Protein AF-0000000078223491 (afdb_homodimer)

Structure (mmCIF, N/CA/C/O backbone):
data_AF-0000000078223491-model_v1
#
loop_
_entity.id
_entity.type
_entity.pdbx_description
1 polymer 'Metallo-beta-lactamase domain-containing protein'
#
loop_
_atom_site.group_PDB
_atom_site.id
_atom_site.type_symbol
_atom_site.label_atom_id
_atom_site.label_alt_id
_atom_site.label_comp_id
_atom_site.label_asym_id
_atom_site.label_entity_id
_atom_site.label_seq_id
_atom_site.pdbx_PDB_ins_code
_atom_site.Cartn_x
_atom_site.Cartn_y
_atom_site.Cartn_z
_atom_site.occupancy
_atom_site.B_iso_or_equiv
_atom_site.auth_seq_id
_atom_site.auth_comp_id
_atom_site.auth_asym_id
_atom_site.auth_atom_id
_atom_site.pdbx_PDB_model_num
ATOM 1 N N . MET A 1 1 ? -22.328 57.094 70.812 1 30.92 1 MET A N 1
ATOM 2 C CA . MET A 1 1 ? -21.969 55.781 70.25 1 30.92 1 MET A CA 1
ATOM 3 C C . MET A 1 1 ? -21.5 55.938 68.812 1 30.92 1 MET A C 1
ATOM 5 O O . MET A 1 1 ? -22.281 56.312 67.938 1 30.92 1 MET A O 1
ATOM 9 N N . SER A 1 2 ? -20.156 56.312 68.5 1 33.03 2 SER A N 1
ATOM 10 C CA . SER A 1 2 ? -19.422 56.719 67.312 1 33.03 2 SER A CA 1
ATOM 11 C C . SER A 1 2 ? -19.281 55.562 66.312 1 33.03 2 SER A C 1
ATOM 13 O O . SER A 1 2 ? -18.938 54.438 66.75 1 33.03 2 SER A O 1
ATOM 15 N N . PHE A 1 3 ? -20.016 55.594 65.188 1 35.44 3 PHE A N 1
ATOM 16 C CA . PHE A 1 3 ? -20.016 54.719 64.062 1 35.44 3 PHE A CA 1
ATOM 17 C C . PHE A 1 3 ? -18.625 54.625 63.406 1 35.44 3 PHE A C 1
ATOM 19 O O . PHE A 1 3 ? -18.172 55.594 62.781 1 35.44 3 PHE A O 1
ATOM 26 N N . ARG A 1 4 ? -17.656 53.875 64 1 37.19 4 ARG A N 1
ATOM 27 C CA . ARG A 1 4 ? -16.344 53.656 63.375 1 37.19 4 ARG A CA 1
ATOM 28 C C . ARG A 1 4 ? -16.469 52.938 62.031 1 37.19 4 ARG A C 1
ATOM 30 O O . ARG A 1 4 ? -16.984 51.844 61.938 1 37.19 4 ARG A O 1
ATOM 37 N N . LYS A 1 5 ? -16.422 53.75 60.938 1 37.25 5 LYS A N 1
ATOM 38 C CA . LYS A 1 5 ? -16.375 53.312 59.562 1 37.25 5 LYS A CA 1
ATOM 39 C C . LYS A 1 5 ? -15.195 52.344 59.344 1 37.25 5 LYS A C 1
ATOM 41 O O . LYS A 1 5 ? -14.039 52.75 59.5 1 37.25 5 LYS A O 1
ATOM 46 N N . GLN A 1 6 ? -15.359 51.062 59.625 1 32.44 6 GLN A N 1
ATOM 47 C CA . GLN A 1 6 ? -14.312 50.094 59.312 1 32.44 6 GLN A CA 1
ATOM 48 C C . GLN A 1 6 ? -13.945 50.156 57.812 1 32.44 6 GLN A C 1
ATOM 50 O O . GLN A 1 6 ? -14.82 50.031 56.969 1 32.44 6 GLN A O 1
ATOM 55 N N . ASN A 1 7 ? -12.875 50.844 57.406 1 32.44 7 ASN A N 1
ATOM 56 C CA . ASN A 1 7 ? -12.234 50.875 56.125 1 32.44 7 ASN A CA 1
ATOM 57 C C . ASN A 1 7 ? -11.93 49.469 55.625 1 32.44 7 ASN A C 1
ATOM 59 O O . ASN A 1 7 ? -11.109 48.75 56.188 1 32.44 7 ASN A O 1
ATOM 63 N N . THR A 1 8 ? -12.859 48.625 55.188 1 32.53 8 THR A N 1
ATOM 64 C CA . THR A 1 8 ? -12.562 47.344 54.594 1 32.53 8 THR A CA 1
ATOM 65 C C . THR A 1 8 ? -11.508 47.469 53.5 1 32.53 8 THR A C 1
ATOM 67 O O . THR A 1 8 ? -11.742 48.125 52.469 1 32.53 8 THR A O 1
ATOM 70 N N . ALA A 1 9 ? -10.227 47.562 53.75 1 36.53 9 ALA A N 1
ATOM 71 C CA . ALA A 1 9 ? -9.117 47.438 52.812 1 36.53 9 ALA A CA 1
ATOM 72 C C . ALA A 1 9 ? -9.398 46.375 51.75 1 36.53 9 ALA A C 1
ATOM 74 O O . ALA A 1 9 ? -9.742 45.219 52.062 1 36.53 9 ALA A O 1
ATOM 75 N N . GLY A 1 10 ? -9.883 46.781 50.594 1 33.62 10 GLY A N 1
ATOM 76 C CA . GLY A 1 10 ? -10.125 45.938 49.438 1 33.62 10 GLY A CA 1
ATOM 77 C C . GLY A 1 10 ? -9.023 44.938 49.156 1 33.62 10 GLY A C 1
ATOM 78 O O . GLY A 1 10 ? -7.84 45.25 49.344 1 33.62 10 GLY A O 1
ATOM 79 N N . ARG A 1 11 ? -9.172 43.625 49.5 1 42.47 11 ARG A N 1
ATOM 80 C CA . ARG A 1 11 ? -8.234 42.562 49.094 1 42.47 11 ARG A CA 1
ATOM 81 C C . ARG A 1 11 ? -7.648 42.875 47.719 1 42.47 11 ARG A C 1
ATOM 83 O O . ARG A 1 11 ? -8.375 43.25 46.781 1 42.47 11 ARG A O 1
ATOM 90 N N . PRO A 1 12 ? -6.305 43.156 47.625 1 41.81 12 PRO A N 1
ATOM 91 C CA . PRO A 1 12 ? -5.734 43.344 46.281 1 41.81 12 PRO A CA 1
ATOM 92 C C . PRO A 1 12 ? -6.238 42.281 45.281 1 41.81 12 PRO A C 1
ATOM 94 O O . PRO A 1 12 ? -6.602 41.188 45.688 1 41.81 12 PRO A O 1
ATOM 97 N N . PRO A 1 13 ? -6.66 42.688 44.094 1 37.03 13 PRO A N 1
ATOM 98 C CA . PRO A 1 13 ? -7.109 41.719 43.094 1 37.03 13 PRO A CA 1
ATOM 99 C C . PRO A 1 13 ? -6.148 40.562 42.938 1 37.03 13 PRO A C 1
ATOM 101 O O . PRO A 1 13 ? -4.945 40.688 43.156 1 37.03 13 PRO A O 1
ATOM 104 N N . ALA A 1 14 ? -6.547 39.312 43.219 1 40.03 14 ALA A N 1
ATOM 105 C CA . ALA A 1 14 ? -5.82 38.094 42.906 1 40.03 14 ALA A CA 1
ATOM 106 C C . ALA A 1 14 ? -5.051 38.219 41.594 1 40.03 14 ALA A C 1
ATOM 108 O O . ALA A 1 14 ? -5.602 38.656 40.594 1 40.03 14 ALA A O 1
ATOM 109 N N . LEU A 1 15 ? -3.766 38.469 41.656 1 36.34 15 LEU A N 1
ATOM 110 C CA . LEU A 1 15 ? -2.934 38.312 40.469 1 36.34 15 LEU A CA 1
ATOM 111 C C . LEU A 1 15 ? -3.352 37.062 39.719 1 36.34 15 LEU A C 1
ATOM 113 O O . LEU A 1 15 ? -3.357 35.969 40.25 1 36.34 15 LEU A O 1
ATOM 117 N N . PHE A 1 16 ? -4.27 37.156 38.781 1 36.25 16 PHE A N 1
ATOM 118 C CA . PHE A 1 16 ? -4.465 36.062 37.812 1 36.25 16 PHE A CA 1
ATOM 119 C C . PHE A 1 16 ? -3.127 35.5 37.375 1 36.25 16 PHE A C 1
ATOM 121 O O . PHE A 1 16 ? -2.273 36.188 36.844 1 36.25 16 PHE A O 1
ATOM 128 N N . TYR A 1 17 ? -2.537 34.562 38.094 1 34.81 17 TYR A N 1
ATOM 129 C CA . TYR A 1 17 ? -1.497 33.75 37.531 1 34.81 17 TYR A CA 1
ATOM 130 C C . TYR A 1 17 ? -1.821 33.375 36.094 1 34.81 17 TYR A C 1
ATOM 132 O O . TYR A 1 17 ? -2.869 32.812 35.781 1 34.81 17 TYR A O 1
ATOM 140 N N . ILE A 1 18 ? -1.543 34.25 35.156 1 38.44 18 ILE A N 1
ATOM 141 C CA . ILE A 1 18 ? -1.521 33.781 33.75 1 38.44 18 ILE A CA 1
ATOM 142 C C . ILE A 1 18 ? -0.807 32.438 33.656 1 38.44 18 ILE A C 1
ATOM 144 O O . ILE A 1 18 ? 0.351 32.312 34.062 1 38.44 18 ILE A O 1
ATOM 148 N N . GLU A 1 19 ? -1.484 31.375 33.75 1 40.5 19 GLU A N 1
ATOM 149 C CA . GLU A 1 19 ? -0.881 30.094 33.406 1 40.5 19 GLU A CA 1
ATOM 150 C C . GLU A 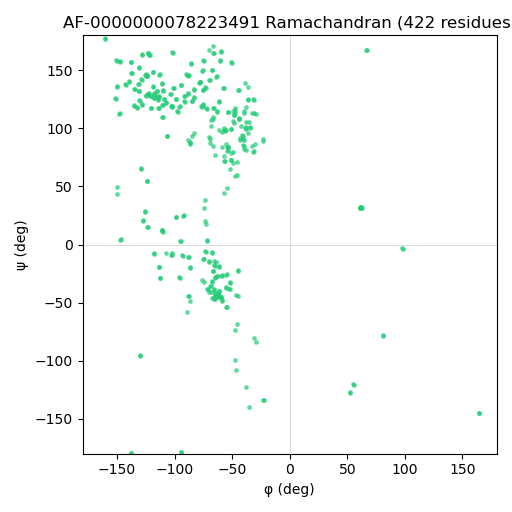1 19 ? 0.196 30.25 32.344 1 40.5 19 GLU A C 1
ATOM 152 O O . GLU A 1 19 ? 0.054 31.047 31.422 1 40.5 19 GLU A O 1
ATOM 157 N N . PRO A 1 20 ? 1.462 30.016 32.688 1 41.97 20 PRO A N 1
ATOM 158 C CA . PRO A 1 20 ? 2.492 30.078 31.641 1 41.97 20 PRO A CA 1
ATOM 159 C C . PRO A 1 20 ? 1.979 29.656 30.266 1 41.97 20 PRO A C 1
ATOM 161 O O . PRO A 1 20 ? 1.048 28.844 30.172 1 41.97 20 PRO A O 1
ATOM 164 N N . ALA A 1 21 ? 2.08 30.438 29.219 1 42.78 21 ALA A N 1
ATOM 165 C CA . ALA A 1 21 ? 1.813 30.125 27.828 1 42.78 21 ALA A CA 1
ATOM 166 C C . ALA A 1 21 ? 2.119 28.672 27.5 1 42.78 21 ALA A C 1
ATOM 168 O O . ALA A 1 21 ? 3.209 28.172 27.797 1 42.78 21 ALA A O 1
ATOM 169 N N . GLN A 1 22 ? 1.353 27.719 27.766 1 47.31 22 GLN A N 1
ATOM 170 C CA . GLN A 1 22 ? 1.574 26.359 27.297 1 47.31 22 GLN A CA 1
ATOM 171 C C . GLN A 1 22 ? 2.453 26.344 26.047 1 47.31 22 GLN A C 1
ATOM 173 O O . GLN A 1 22 ? 2.215 27.094 25.094 1 47.31 22 GLN A O 1
ATOM 178 N N . LYS A 1 23 ? 3.777 26.25 26.156 1 52.88 23 LYS A N 1
ATOM 179 C CA . LYS A 1 23 ? 4.742 26.203 25.062 1 52.88 23 LYS A CA 1
ATOM 180 C C . LYS A 1 23 ? 4.156 25.5 23.844 1 52.88 23 LYS A C 1
ATOM 182 O O . LYS A 1 23 ? 3.863 24.312 23.891 1 52.88 23 LYS A O 1
ATOM 187 N N . VAL A 1 24 ? 3.414 26.141 22.953 1 73 24 VAL A N 1
ATOM 188 C CA . VAL A 1 24 ? 2.871 25.625 21.703 1 73 24 VAL A CA 1
ATOM 189 C C . VAL A 1 24 ? 4.008 25.094 20.812 1 73 24 VAL A C 1
ATOM 191 O O . VAL A 1 24 ? 4.973 25.812 20.547 1 73 24 VAL A O 1
ATOM 194 N N . VAL A 1 25 ? 4.262 23.812 20.781 1 80.88 25 VAL A N 1
ATOM 195 C CA . VAL A 1 25 ? 5.215 23.188 19.859 1 80.88 25 VAL A CA 1
ATOM 196 C C . VAL A 1 25 ? 4.98 23.703 18.438 1 80.88 25 VAL A C 1
ATOM 198 O O . VAL A 1 25 ? 3.863 23.625 17.922 1 80.88 25 VAL A O 1
ATOM 201 N N . PRO A 1 26 ? 5.914 24.406 17.953 1 89.62 26 PRO A N 1
ATOM 202 C CA . PRO A 1 26 ? 5.754 24.922 16.594 1 89.62 26 PRO A CA 1
ATOM 203 C C . PRO A 1 26 ? 5.594 23.828 15.547 1 89.62 26 PRO A C 1
ATOM 205 O O . PRO A 1 26 ? 5.949 22.672 15.805 1 89.62 26 PRO A O 1
ATOM 208 N N . THR A 1 27 ? 4.996 24.219 14.383 1 91.06 27 THR A N 1
ATOM 209 C CA . THR A 1 27 ? 4.922 23.344 13.227 1 91.06 27 THR A CA 1
ATOM 210 C C . THR A 1 27 ? 6.316 22.891 12.797 1 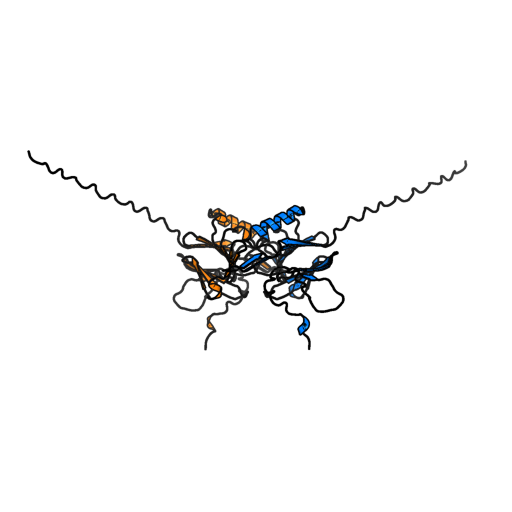91.06 27 THR A C 1
ATOM 212 O O . THR A 1 27 ? 7.25 23.703 12.766 1 91.06 27 THR A O 1
ATOM 215 N N . TYR A 1 28 ? 6.445 21.578 12.516 1 87.19 28 TYR A N 1
ATOM 216 C CA . TYR A 1 28 ? 7.742 21.125 12.023 1 87.19 28 TYR A CA 1
ATOM 217 C C . TYR A 1 28 ? 7.582 19.922 11.109 1 87.19 28 TYR A C 1
ATOM 219 O O . TYR A 1 28 ? 6.52 19.297 11.07 1 87.19 28 TYR A O 1
ATOM 227 N N . VAL A 1 29 ? 8.594 19.719 10.289 1 87.25 29 VAL A N 1
ATOM 228 C CA . VAL A 1 29 ? 8.727 18.547 9.43 1 87.25 29 VAL A CA 1
ATOM 229 C C . VAL A 1 29 ? 10.023 17.797 9.75 1 87.25 29 VAL A C 1
ATOM 231 O O . VAL A 1 29 ? 11.078 18.422 9.898 1 87.25 29 VAL A O 1
ATOM 234 N N . THR A 1 30 ? 9.93 16.578 9.977 1 85.88 30 THR A N 1
ATOM 235 C CA . THR A 1 30 ? 11.125 15.766 10.172 1 85.88 30 THR A CA 1
ATOM 236 C C . THR A 1 30 ? 11.102 14.531 9.273 1 85.88 30 THR A C 1
ATOM 238 O O . THR A 1 30 ? 10.031 13.984 9 1 85.88 30 THR A O 1
ATOM 241 N N . GLN A 1 31 ? 12.25 14.195 8.773 1 87.5 31 GLN A N 1
ATOM 242 C CA . GLN A 1 31 ? 12.367 12.992 7.961 1 87.5 31 GLN A CA 1
ATOM 243 C C . GLN A 1 31 ? 12.578 11.75 8.828 1 87.5 31 GLN A C 1
ATOM 245 O O . GLN A 1 31 ? 13.477 11.727 9.672 1 87.5 31 GLN A O 1
ATOM 250 N N . LEU A 1 32 ? 11.75 10.781 8.703 1 92.19 32 LEU A N 1
ATOM 251 C CA . LEU A 1 32 ? 11.891 9.531 9.445 1 92.19 32 LEU A CA 1
ATOM 252 C C . LEU A 1 32 ? 12.773 8.547 8.688 1 92.19 32 LEU A C 1
ATOM 254 O O . LEU A 1 32 ? 13.609 7.867 9.281 1 92.19 32 LEU A O 1
ATOM 258 N N . VAL A 1 33 ? 12.555 8.422 7.367 1 90.56 33 VAL A N 1
ATOM 259 C CA . VAL A 1 33 ? 13.336 7.586 6.461 1 90.56 33 VAL A CA 1
ATOM 260 C C . VAL A 1 33 ? 13.898 8.438 5.324 1 90.56 33 VAL A C 1
ATOM 262 O O . VAL A 1 33 ? 13.164 9.211 4.703 1 90.56 33 VAL A O 1
ATOM 265 N N . GLN A 1 34 ? 15.141 8.32 5.109 1 86.19 34 GLN A N 1
ATOM 266 C CA . GLN A 1 34 ? 15.781 9.023 4.004 1 86.19 34 GLN A CA 1
ATOM 267 C C . GLN A 1 34 ? 15.609 8.25 2.695 1 86.19 34 GLN A C 1
ATOM 269 O O . GLN A 1 34 ? 15.875 7.047 2.641 1 86.19 34 GLN A O 1
ATOM 274 N N . GLY A 1 35 ? 15.078 8.977 1.663 1 84.31 35 GLY A N 1
ATOM 275 C CA . GLY A 1 35 ? 14.945 8.359 0.352 1 84.31 35 GLY A CA 1
ATOM 276 C C . GLY A 1 35 ? 16.281 8 -0.27 1 84.31 35 GLY A C 1
ATOM 277 O O . GLY A 1 35 ? 17.281 8.672 -0.034 1 84.31 35 GLY A O 1
ATOM 278 N N . ARG A 1 36 ? 16.281 6.906 -0.964 1 81.56 36 ARG A N 1
ATOM 279 C CA . ARG A 1 36 ? 17.484 6.43 -1.636 1 81.56 36 ARG A CA 1
ATOM 280 C C . ARG A 1 36 ? 17.156 5.816 -2.992 1 81.56 36 ARG A C 1
ATOM 282 O O . ARG A 1 36 ? 16.141 5.125 -3.133 1 81.56 36 ARG A O 1
ATOM 289 N N . LEU A 1 37 ? 17.906 6.086 -3.977 1 83.75 37 LEU A N 1
ATOM 290 C CA . LEU A 1 37 ? 17.859 5.453 -5.289 1 83.75 37 LEU A CA 1
ATOM 291 C C . LEU A 1 37 ? 19.266 5.059 -5.75 1 83.75 37 LEU A C 1
ATOM 293 O O . LEU A 1 37 ? 20.172 5.898 -5.785 1 83.75 37 LEU A O 1
ATOM 297 N N . GLU A 1 38 ? 19.438 3.805 -5.93 1 86.75 38 GLU A N 1
ATOM 298 C CA . GLU A 1 38 ? 20.719 3.27 -6.422 1 86.75 38 GLU A CA 1
ATOM 299 C C . GLU A 1 38 ? 20.484 2.303 -7.578 1 86.75 38 GLU A C 1
ATOM 301 O O . GLU A 1 38 ? 19.75 1.325 -7.445 1 86.75 38 GLU A O 1
ATOM 306 N N . ARG A 1 39 ? 21.141 2.607 -8.719 1 87.69 39 ARG A N 1
ATOM 307 C CA . ARG A 1 39 ? 21.078 1.68 -9.844 1 87.69 39 ARG A CA 1
ATOM 308 C C . ARG A 1 39 ? 21.969 0.466 -9.602 1 87.69 39 ARG A C 1
ATOM 310 O O . ARG A 1 39 ? 23.109 0.605 -9.172 1 87.69 39 ARG A O 1
ATOM 317 N N . ILE A 1 40 ? 21.391 -0.658 -9.867 1 88.94 40 ILE A N 1
ATOM 318 C CA . ILE A 1 40 ? 22.141 -1.902 -9.766 1 88.94 40 ILE A CA 1
ATOM 319 C C . ILE A 1 40 ? 22 -2.705 -11.055 1 88.94 40 ILE A C 1
ATOM 321 O O . ILE A 1 40 ? 21.234 -2.322 -11.953 1 88.94 40 ILE A O 1
ATOM 325 N N . GLU A 1 41 ? 22.766 -3.65 -11.352 1 86.44 41 GLU A N 1
ATOM 326 C CA . GLU A 1 41 ? 22.859 -4.402 -12.602 1 86.44 41 GLU A CA 1
ATOM 327 C C . GLU A 1 41 ? 21.484 -4.82 -13.094 1 86.44 41 GLU A C 1
ATOM 329 O O . GLU A 1 41 ? 21.156 -4.637 -14.273 1 86.44 41 GLU A O 1
ATOM 334 N N . GLN A 1 42 ? 20.625 -5.293 -12.242 1 84.75 42 GLN A N 1
ATOM 335 C CA . GLN A 1 42 ? 19.375 -5.859 -12.711 1 84.75 42 GLN A CA 1
ATOM 336 C C . GLN A 1 42 ? 18.188 -4.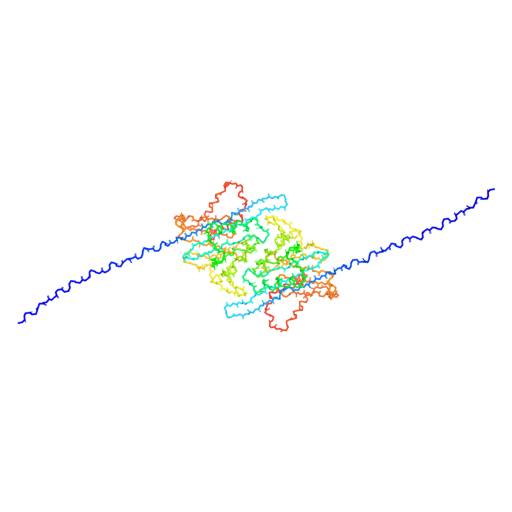98 -12.312 1 84.75 42 GLN A C 1
ATOM 338 O O . GLN A 1 42 ? 17.031 -5.375 -12.477 1 84.75 42 GLN A O 1
ATOM 343 N N . GLY A 1 43 ? 18.484 -3.852 -11.867 1 89.38 43 GLY A N 1
ATOM 344 C CA . GLY A 1 43 ? 17.391 -3.014 -11.406 1 89.38 43 GLY A CA 1
ATOM 345 C C . GLY A 1 43 ? 17.844 -1.845 -10.555 1 89.38 43 GLY A C 1
ATOM 346 O O . GLY A 1 43 ? 18.828 -1.175 -10.883 1 89.38 43 GLY A O 1
ATOM 347 N N . SER A 1 44 ? 17.062 -1.53 -9.625 1 89.62 44 SER A N 1
ATOM 348 C CA . SER A 1 44 ? 17.391 -0.413 -8.742 1 89.62 44 SER A CA 1
ATOM 349 C C . SER A 1 44 ? 17.078 -0.75 -7.289 1 89.62 44 SER A C 1
ATOM 351 O O . SER A 1 44 ? 16.188 -1.559 -7.012 1 89.62 44 SER A O 1
ATOM 353 N N . ARG A 1 45 ? 17.859 -0.212 -6.434 1 91.69 45 ARG A N 1
ATOM 354 C CA . ARG A 1 45 ? 17.5 -0.113 -5.02 1 91.69 45 ARG A CA 1
ATOM 355 C C . ARG A 1 45 ? 16.797 1.203 -4.727 1 91.69 45 ARG A C 1
ATOM 357 O O . ARG A 1 45 ? 17.297 2.275 -5.066 1 91.69 45 ARG A O 1
ATOM 364 N N . MET A 1 46 ? 15.617 1.001 -4.191 1 89.31 46 MET A N 1
ATOM 365 C CA . MET A 1 46 ? 14.828 2.211 -3.975 1 89.31 46 MET A CA 1
ATOM 366 C C . MET A 1 46 ? 14.195 2.205 -2.588 1 89.31 46 MET A C 1
ATOM 368 O O . MET A 1 46 ? 13.727 1.168 -2.119 1 89.31 46 MET A O 1
ATOM 372 N N . THR A 1 47 ? 14.281 3.289 -1.908 1 89.06 47 THR A N 1
ATOM 373 C CA . THR A 1 47 ? 13.578 3.594 -0.666 1 89.06 47 THR A CA 1
ATOM 374 C C . THR A 1 47 ? 13 5.004 -0.706 1 89.06 47 THR A C 1
ATOM 376 O O . THR A 1 47 ? 13.719 5.973 -0.962 1 89.06 47 THR A O 1
ATOM 379 N N . ALA A 1 48 ? 11.695 5.043 -0.581 1 85.12 48 ALA A N 1
ATOM 380 C CA . ALA A 1 48 ? 11.062 6.363 -0.564 1 85.12 48 ALA A CA 1
ATOM 381 C C . ALA A 1 48 ? 11.266 7.051 0.782 1 85.12 48 ALA A C 1
ATOM 383 O O . ALA A 1 48 ? 11.383 6.387 1.814 1 85.12 48 ALA A O 1
ATOM 384 N N . SER A 1 49 ? 11.32 8.352 0.682 1 86.19 49 SER A N 1
ATOM 385 C CA . SER A 1 49 ? 11.383 9.133 1.916 1 86.19 49 SER A CA 1
ATOM 386 C C . SER A 1 49 ? 10.07 9.055 2.686 1 86.19 49 SER A C 1
ATOM 388 O O . SER A 1 49 ? 9 8.961 2.084 1 86.19 49 SER A O 1
ATOM 390 N N . VAL A 1 50 ? 10.172 8.977 3.994 1 91.56 50 VAL A N 1
ATOM 391 C CA . VAL A 1 50 ? 9.031 9.078 4.902 1 91.56 50 VAL A CA 1
ATOM 392 C C . VAL A 1 50 ? 9.203 10.297 5.809 1 91.56 50 VAL A C 1
ATOM 394 O O . VAL A 1 50 ? 10.258 10.461 6.438 1 91.56 50 VAL A O 1
ATOM 397 N N . SER A 1 51 ? 8.188 11.148 5.816 1 90.5 51 SER A N 1
ATOM 398 C CA . SER A 1 51 ? 8.258 12.359 6.633 1 90.5 51 SER A CA 1
ATOM 399 C C . SER A 1 51 ? 7.148 12.383 7.676 1 90.5 51 SER A C 1
ATOM 401 O O . SER A 1 51 ? 6.07 11.828 7.453 1 90.5 51 SER A O 1
ATOM 403 N N . LEU A 1 52 ? 7.441 12.984 8.789 1 92.56 52 LEU A N 1
ATOM 404 C CA . LEU A 1 52 ? 6.469 13.289 9.836 1 92.56 52 LEU A CA 1
ATOM 405 C C . LEU A 1 52 ? 6.309 14.797 10 1 92.56 52 LEU A C 1
ATOM 407 O O . LEU A 1 52 ? 7.301 15.523 10.109 1 92.56 52 LEU A O 1
ATOM 411 N N . VAL A 1 53 ? 5.07 15.234 9.93 1 91.69 53 VAL A N 1
ATOM 412 C CA . VAL A 1 53 ? 4.746 16.641 10.133 1 91.69 53 VAL A CA 1
ATOM 413 C C . VAL A 1 53 ? 3.992 16.812 11.445 1 91.69 53 VAL A C 1
ATOM 415 O O . VAL A 1 53 ? 3.104 16.031 11.773 1 91.69 53 VAL A O 1
ATOM 418 N N . PHE A 1 54 ? 4.367 17.719 12.211 1 94.31 54 PHE A N 1
ATOM 419 C CA . PHE A 1 54 ? 3.609 18.156 13.383 1 94.31 54 PHE A CA 1
ATOM 420 C C . PHE A 1 54 ? 3.02 19.547 13.164 1 94.31 54 PHE A C 1
ATOM 422 O O . PHE A 1 54 ? 3.727 20.469 12.75 1 94.31 54 PHE A O 1
ATOM 429 N N . ASP A 1 55 ? 1.704 19.609 13.352 1 94.12 55 ASP A N 1
ATOM 430 C CA . ASP A 1 55 ? 1.04 20.906 13.219 1 94.12 55 ASP A CA 1
ATOM 431 C C . ASP A 1 55 ? -0.163 21 14.156 1 94.12 55 ASP A C 1
ATOM 433 O O . ASP A 1 55 ? -1.159 20.297 13.969 1 94.12 55 ASP A O 1
ATOM 437 N N . GLY A 1 56 ? -0.09 21.875 15.172 1 93.44 56 GLY A N 1
ATOM 438 C CA . GLY A 1 56 ? -1.223 22.172 16.031 1 93.44 56 GLY A CA 1
ATOM 439 C C . GLY A 1 56 ? -1.717 20.953 16.797 1 93.44 56 GLY A C 1
ATOM 440 O O . GLY A 1 56 ? -2.924 20.734 16.906 1 93.44 56 GLY A O 1
ATOM 441 N N . GLY A 1 57 ? -0.854 20.031 17.156 1 94.81 57 GLY A N 1
ATOM 442 C CA . GLY A 1 57 ? -1.239 18.859 17.922 1 94.81 57 GLY A CA 1
ATOM 443 C C . GLY A 1 57 ? -1.472 17.641 17.062 1 94.81 57 GLY A C 1
ATOM 444 O O . GLY A 1 57 ? -1.758 16.562 17.578 1 94.81 57 GLY A O 1
ATOM 445 N N . TYR A 1 58 ? -1.358 17.828 15.789 1 96.5 58 TYR A N 1
ATOM 446 C CA . TYR A 1 58 ? -1.577 16.703 14.875 1 96.5 58 TYR A CA 1
ATOM 447 C C . TYR A 1 58 ? -0.253 16.172 14.352 1 96.5 58 TYR A C 1
ATOM 449 O O . TYR A 1 58 ? 0.613 16.938 13.922 1 96.5 58 TYR A O 1
ATOM 457 N N . TYR A 1 59 ? -0.095 14.875 14.469 1 97.69 59 TYR A N 1
ATOM 458 C CA . TYR A 1 59 ? 0.956 14.195 13.727 1 97.69 59 TYR A CA 1
ATOM 459 C C . TYR A 1 59 ? 0.436 13.703 12.375 1 97.69 59 TYR A C 1
ATOM 461 O O . TYR A 1 59 ? -0.604 13.047 12.312 1 97.69 59 TYR A O 1
ATOM 469 N N . ILE A 1 60 ? 1.152 14.07 11.328 1 97.06 60 ILE A N 1
ATOM 470 C CA . ILE A 1 60 ? 0.816 13.695 9.961 1 97.06 60 ILE A CA 1
ATOM 471 C C . ILE A 1 60 ? 1.97 12.906 9.344 1 97.06 60 ILE A C 1
ATOM 473 O O . ILE A 1 60 ? 3.09 13.406 9.234 1 97.06 60 ILE A O 1
ATOM 477 N N . LEU A 1 61 ? 1.704 11.672 9 1 97.06 61 LEU A N 1
ATOM 478 C CA . LEU A 1 61 ? 2.684 10.859 8.289 1 97.06 61 LEU A CA 1
ATOM 479 C C . LEU A 1 61 ? 2.551 11.047 6.781 1 97.06 61 LEU A C 1
ATOM 481 O O . LEU A 1 61 ? 1.44 11.016 6.246 1 97.06 61 LEU A O 1
ATOM 485 N N . VAL A 1 62 ? 3.66 11.297 6.129 1 93.38 62 VAL A N 1
ATOM 486 C CA . VAL A 1 62 ? 3.676 11.398 4.672 1 93.38 62 VAL A CA 1
ATOM 487 C C . VAL A 1 62 ? 4.434 10.211 4.082 1 93.38 62 VAL A C 1
ATOM 489 O O . VAL A 1 62 ? 5.652 10.109 4.238 1 93.38 62 VAL A O 1
ATOM 492 N N . ASP A 1 63 ? 3.668 9.32 3.438 1 92.44 63 ASP A N 1
ATOM 493 C CA . ASP A 1 63 ? 4.145 8.086 2.818 1 92.44 63 ASP A CA 1
ATOM 494 C C . ASP A 1 63 ? 4.652 7.105 3.871 1 92.44 63 ASP A C 1
ATOM 496 O O . ASP A 1 63 ? 4.758 7.449 5.051 1 92.44 63 ASP A O 1
ATOM 500 N N . SER A 1 64 ? 4.871 5.906 3.529 1 94.88 64 SER A N 1
ATOM 501 C CA . SER A 1 64 ? 5.453 4.816 4.305 1 94.88 64 SER A CA 1
ATOM 502 C C . SER A 1 64 ? 6.254 3.871 3.416 1 94.88 64 SER A C 1
ATOM 504 O O . SER A 1 64 ? 6.078 3.861 2.195 1 94.88 64 SER A O 1
ATOM 506 N N . PRO A 1 65 ? 7.195 3.127 4.004 1 94.25 65 PRO A N 1
ATOM 507 C CA . PRO A 1 65 ? 8 2.203 3.203 1 94.25 65 PRO A CA 1
ATOM 508 C C . PRO A 1 65 ? 7.152 1.147 2.494 1 94.25 65 PRO A C 1
ATOM 510 O O . PRO A 1 65 ? 5.973 0.984 2.807 1 94.25 65 PRO A O 1
ATOM 513 N N . SER A 1 66 ? 7.828 0.486 1.53 1 93.94 66 SER A N 1
ATOM 514 C CA . SER A 1 66 ? 7.16 -0.616 0.845 1 93.94 66 SER A CA 1
ATOM 515 C C . SER A 1 66 ? 6.895 -1.776 1.797 1 93.94 66 SER A C 1
ATOM 517 O O . SER A 1 66 ? 7.52 -1.879 2.854 1 93.94 66 SER A O 1
ATOM 519 N N . SER A 1 67 ? 6.016 -2.695 1.366 1 95.31 67 SER A N 1
ATOM 520 C CA . SER A 1 67 ? 5.613 -3.848 2.164 1 95.31 67 SER A CA 1
ATOM 521 C C . SER A 1 67 ? 6.801 -4.762 2.453 1 95.31 67 SER A C 1
ATOM 523 O O . SER A 1 67 ? 6.836 -5.434 3.486 1 95.31 67 SER A O 1
ATOM 525 N N . ALA A 1 68 ? 7.781 -4.734 1.566 1 95.56 68 ALA A N 1
ATOM 526 C CA . ALA A 1 68 ? 8.867 -5.711 1.646 1 95.56 68 ALA A CA 1
ATOM 527 C C . ALA A 1 68 ? 10.125 -5.086 2.24 1 95.56 68 ALA A C 1
ATOM 529 O O . ALA A 1 68 ? 11.102 -5.789 2.508 1 95.56 68 ALA A O 1
ATOM 530 N N . ASP A 1 69 ? 10.141 -3.824 2.406 1 96.12 69 ASP A N 1
ATOM 531 C CA . ASP A 1 69 ? 11.344 -3.137 2.869 1 96.12 69 ASP A CA 1
ATOM 532 C C . ASP A 1 69 ? 11.414 -3.131 4.395 1 96.12 69 ASP A C 1
ATOM 534 O O . ASP A 1 69 ? 11.07 -2.137 5.035 1 96.12 69 ASP A O 1
ATOM 538 N N . LEU A 1 70 ? 11.969 -4.148 4.93 1 96.31 70 LEU A N 1
ATOM 539 C CA . LEU A 1 70 ? 12.016 -4.344 6.375 1 96.31 70 LEU A CA 1
ATOM 540 C C . LEU A 1 70 ? 12.938 -3.32 7.031 1 96.31 70 LEU A C 1
ATOM 542 O O . LEU A 1 70 ? 12.664 -2.846 8.133 1 96.31 70 LEU A O 1
ATOM 546 N N . LYS A 1 71 ? 13.992 -2.984 6.336 1 96.56 71 LYS A N 1
ATOM 547 C CA . LYS A 1 71 ? 14.938 -2.021 6.895 1 96.56 71 LYS A CA 1
ATOM 548 C C . LYS A 1 71 ? 14.289 -0.646 7.047 1 96.56 71 LYS A C 1
ATOM 550 O O . LYS A 1 71 ? 14.414 -0.008 8.094 1 96.56 71 LYS A O 1
ATOM 555 N N . ALA A 1 72 ? 13.625 -0.212 6.035 1 95.81 72 ALA A N 1
ATOM 556 C CA . ALA A 1 72 ? 12.961 1.088 6.094 1 95.81 72 ALA A CA 1
ATOM 557 C C . ALA A 1 72 ? 11.828 1.08 7.121 1 95.81 72 ALA A C 1
ATOM 559 O O . ALA A 1 72 ? 11.602 2.08 7.805 1 95.81 72 ALA A O 1
ATOM 560 N N . LYS A 1 73 ? 11.117 -0.01 7.188 1 97.38 73 LYS A N 1
ATOM 561 C CA . LYS A 1 73 ? 10.094 -0.184 8.211 1 97.38 73 LYS A CA 1
ATOM 562 C C . LYS A 1 73 ? 10.672 0.016 9.609 1 97.38 73 LYS A C 1
ATOM 564 O O . LYS A 1 73 ? 10.141 0.798 10.398 1 97.38 73 LYS A O 1
ATOM 569 N N . GLU A 1 74 ? 11.711 -0.709 9.883 1 97.88 74 GLU A N 1
ATOM 570 C CA . GLU A 1 74 ? 12.336 -0.637 11.203 1 97.88 74 GLU A CA 1
ATOM 571 C C . GLU A 1 74 ? 12.859 0.77 11.492 1 97.88 74 GLU A C 1
ATOM 573 O O . GLU A 1 74 ? 12.742 1.262 12.609 1 97.88 74 GLU A O 1
ATOM 578 N N . THR A 1 75 ? 13.438 1.392 10.469 1 97.19 75 THR A N 1
ATOM 579 C CA . THR A 1 75 ? 13.93 2.756 10.617 1 97.19 75 THR A CA 1
ATOM 580 C C . THR A 1 75 ? 12.789 3.707 10.969 1 97.19 75 THR A C 1
ATOM 582 O O . THR A 1 75 ? 12.914 4.523 11.883 1 97.19 75 THR A O 1
ATOM 585 N N . MET A 1 76 ? 11.688 3.562 10.258 1 97.44 76 MET A N 1
ATOM 586 C CA . MET A 1 76 ? 10.516 4.398 10.508 1 97.44 76 MET A CA 1
ATOM 587 C C . MET A 1 76 ? 10.031 4.238 11.945 1 97.44 76 MET A C 1
ATOM 589 O O . MET A 1 76 ? 9.836 5.227 12.656 1 97.44 76 MET A O 1
ATOM 593 N N . LEU A 1 77 ? 9.906 3.039 12.406 1 98.19 77 LEU A N 1
ATOM 594 C CA . LEU A 1 77 ? 9.375 2.752 13.734 1 98.19 77 LEU A CA 1
ATOM 595 C C . LEU A 1 77 ? 10.359 3.195 14.82 1 98.19 77 LEU A C 1
ATOM 597 O O . LEU A 1 77 ? 9.945 3.713 15.859 1 98.19 77 LEU A O 1
ATOM 601 N N . ARG A 1 78 ? 11.633 2.961 14.586 1 98.12 78 ARG A N 1
ATOM 602 C CA . ARG A 1 78 ? 12.656 3.389 15.539 1 98.12 78 ARG A CA 1
ATOM 603 C C . ARG A 1 78 ? 12.664 4.906 15.688 1 98.12 78 ARG A C 1
ATOM 605 O O . ARG A 1 78 ? 12.805 5.426 16.797 1 98.12 78 ARG A O 1
ATOM 612 N N . CYS A 1 79 ? 12.523 5.594 14.555 1 96 79 CYS A N 1
ATOM 613 C CA . CYS A 1 79 ? 12.523 7.051 14.586 1 96 79 CYS A CA 1
ATOM 614 C C . CYS A 1 79 ? 11.312 7.578 15.344 1 96 79 CYS A C 1
ATOM 616 O O . CYS A 1 79 ? 11.422 8.523 16.125 1 96 79 CYS A O 1
ATOM 618 N N . LEU A 1 80 ? 10.164 7 15.125 1 97.62 80 LEU A N 1
ATOM 619 C CA . LEU A 1 80 ? 8.977 7.371 15.891 1 97.62 80 LEU A CA 1
ATOM 620 C C . LEU A 1 80 ? 9.188 7.137 17.375 1 97.62 80 LEU A C 1
ATOM 622 O O . LEU A 1 80 ? 8.883 8.008 18.203 1 97.62 80 LEU A O 1
ATOM 626 N N . SER A 1 81 ? 9.734 5.992 17.703 1 97.62 81 SER A N 1
ATOM 627 C CA . SER A 1 81 ? 10 5.633 19.078 1 97.62 81 SER A CA 1
ATOM 628 C C . SER A 1 81 ? 10.984 6.602 19.734 1 97.62 81 SER A C 1
ATOM 630 O O . SER A 1 81 ? 10.805 7.008 20.875 1 97.62 81 SER A O 1
ATOM 632 N N . ALA A 1 82 ? 12.039 6.941 19.031 1 96.75 82 ALA A N 1
ATOM 633 C CA . ALA A 1 82 ? 13.047 7.871 19.531 1 96.75 82 ALA A CA 1
ATOM 634 C C . ALA A 1 82 ? 12.438 9.219 19.875 1 96.75 82 ALA A C 1
ATOM 636 O O . ALA A 1 82 ? 12.938 9.938 20.734 1 96.75 82 ALA A O 1
ATOM 637 N N . LYS A 1 83 ? 11.328 9.523 19.203 1 95.25 83 LYS A N 1
ATOM 638 C CA . LYS A 1 83 ? 10.625 10.773 19.438 1 95.25 83 LYS A CA 1
ATOM 639 C C . LYS A 1 83 ? 9.492 10.578 20.453 1 95.25 83 LYS A C 1
ATOM 641 O O . LYS A 1 83 ? 8.711 11.5 20.688 1 95.25 83 LYS A O 1
ATOM 646 N N . SER A 1 84 ? 9.391 9.344 20.969 1 96.88 84 SER A N 1
ATOM 647 C CA . SER A 1 84 ? 8.359 8.961 21.938 1 96.88 84 SER A CA 1
ATOM 648 C C . SER A 1 84 ? 6.965 9.133 21.344 1 96.88 84 SER A C 1
ATOM 650 O O . SER A 1 84 ? 6.047 9.602 22.031 1 96.88 84 SER A O 1
ATOM 652 N N . ILE A 1 85 ? 6.855 8.938 20.094 1 97 85 ILE A N 1
ATOM 653 C CA . ILE A 1 85 ? 5.574 8.984 19.406 1 97 85 ILE A CA 1
ATOM 654 C C . ILE A 1 85 ? 5.094 7.562 19.125 1 97 85 ILE A C 1
ATOM 656 O O . ILE A 1 85 ? 5.762 6.801 18.422 1 97 85 ILE A O 1
ATOM 660 N N . ASN A 1 86 ? 3.967 7.227 19.672 1 97.06 86 ASN A N 1
ATOM 661 C CA . ASN A 1 86 ? 3.312 5.969 19.328 1 97.06 86 ASN A CA 1
ATOM 662 C C . ASN A 1 86 ? 2.596 6.059 17.984 1 97.06 86 ASN A C 1
ATOM 664 O O . ASN A 1 86 ? 1.961 7.07 17.688 1 97.06 86 ASN A O 1
ATOM 668 N N . PRO A 1 87 ? 2.703 4.988 17.203 1 97.25 87 PRO A N 1
ATOM 669 C CA . PRO A 1 87 ? 2.002 5.016 15.914 1 97.25 87 PRO A CA 1
ATOM 670 C C . PRO A 1 87 ? 0.526 5.383 16.047 1 97.25 87 PRO A C 1
ATOM 672 O O . PRO A 1 87 ? -0.035 6.047 15.18 1 97.25 87 PRO A O 1
ATOM 675 N N . GLY A 1 88 ? -0.086 5.004 17.141 1 96.56 88 GLY A N 1
ATOM 676 C CA . GLY A 1 88 ? -1.484 5.309 17.391 1 96.56 88 GLY A CA 1
ATOM 677 C C . GLY A 1 88 ? -1.75 6.793 17.562 1 96.56 88 GLY A C 1
ATOM 678 O O . GLY A 1 88 ? -2.902 7.23 17.531 1 96.56 88 GLY A O 1
ATOM 679 N N . GLU A 1 89 ? -0.736 7.586 17.75 1 96.88 89 GLU A N 1
ATOM 680 C CA . GLU A 1 89 ? -0.865 9.023 17.953 1 96.88 89 GLU A CA 1
ATOM 681 C C . GLU A 1 89 ? -0.857 9.766 16.609 1 96.88 89 GLU A C 1
ATOM 683 O O . GLU A 1 89 ? -1.113 10.969 16.562 1 96.88 89 GLU A O 1
ATOM 688 N N . VAL A 1 90 ? -0.516 9.039 15.516 1 97.88 90 VAL A N 1
ATOM 689 C CA . VAL A 1 90 ? -0.579 9.641 14.188 1 97.88 90 VAL A CA 1
ATOM 690 C C . VAL A 1 90 ? -2.033 9.75 13.742 1 97.88 90 VAL A C 1
ATOM 692 O O . VAL A 1 90 ? -2.729 8.734 13.617 1 97.88 90 VAL A O 1
ATOM 695 N N . GLN A 1 91 ? -2.459 10.953 13.477 1 97.94 91 GLN A N 1
ATOM 696 C CA . GLN A 1 91 ? -3.873 11.195 13.211 1 97.94 91 GLN A CA 1
ATOM 697 C C . GLN A 1 91 ? -4.16 11.211 11.711 1 97.94 91 GLN A C 1
ATOM 699 O O . GLN A 1 91 ? -5.285 10.945 11.289 1 97.94 91 GLN A O 1
ATOM 704 N N . LEU A 1 92 ? -3.186 11.57 10.945 1 98.25 92 LEU A N 1
ATOM 705 C CA . LEU A 1 92 ? -3.342 11.664 9.5 1 98.25 92 LEU A CA 1
ATOM 706 C C . LEU A 1 92 ? -2.193 10.961 8.781 1 98.25 92 LEU A C 1
ATOM 708 O O . LEU A 1 92 ? -1.038 11.062 9.203 1 98.25 92 LEU A O 1
ATOM 712 N N . ALA A 1 93 ? -2.5 10.25 7.762 1 97.75 93 ALA A N 1
ATOM 713 C CA . ALA A 1 93 ? -1.516 9.609 6.891 1 97.75 93 ALA A CA 1
ATOM 714 C C . ALA A 1 93 ? -1.781 9.945 5.426 1 97.75 93 ALA A C 1
ATOM 716 O O . ALA A 1 93 ? -2.865 9.672 4.906 1 97.75 93 ALA A O 1
ATOM 717 N N . VAL A 1 94 ? -0.811 10.555 4.797 1 95.75 94 VAL A N 1
ATOM 718 C CA . VAL A 1 94 ? -0.951 10.984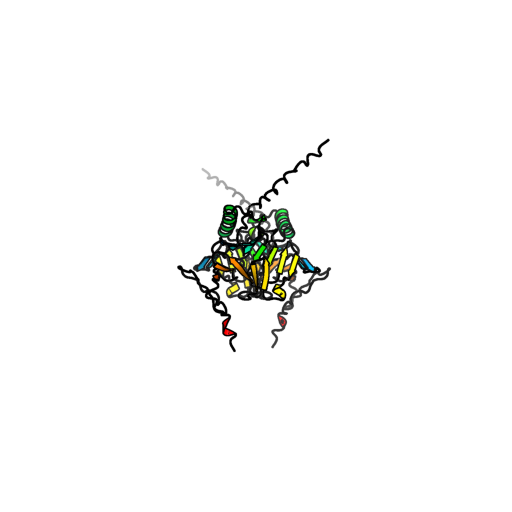 3.412 1 95.75 94 VAL A CA 1
ATOM 719 C C . VAL A 1 94 ? -0.056 10.133 2.514 1 95.75 94 VAL A C 1
ATOM 721 O O . VAL A 1 94 ? 1.15 10.023 2.752 1 95.75 94 VAL A O 1
ATOM 724 N N . THR A 1 95 ? -0.623 9.445 1.574 1 93.56 95 THR A N 1
ATOM 725 C CA . THR A 1 95 ? 0.115 8.773 0.509 1 93.56 95 THR A CA 1
ATOM 726 C C . THR A 1 95 ? 0.171 9.648 -0.741 1 93.56 95 THR A C 1
ATOM 728 O O . THR A 1 95 ? -0.863 9.953 -1.337 1 93.56 95 THR A O 1
ATOM 731 N N . THR A 1 96 ? 1.362 10 -1.136 1 88 96 THR A N 1
ATOM 732 C CA . THR A 1 96 ? 1.535 10.984 -2.195 1 88 96 THR A CA 1
ATOM 733 C C . THR A 1 96 ? 1.128 10.406 -3.547 1 88 96 THR A C 1
ATOM 735 O O . THR A 1 96 ? 0.538 11.102 -4.375 1 88 96 THR A O 1
ATOM 738 N N . HIS A 1 97 ? 1.46 9.125 -3.756 1 82.75 97 HIS A N 1
ATOM 739 C CA . HIS A 1 97 ? 1.029 8.5 -5 1 82.75 97 HIS A CA 1
ATOM 740 C C . HIS A 1 97 ? 1.053 6.977 -4.891 1 82.75 97 HIS A C 1
ATOM 742 O O . HIS A 1 97 ? 1.467 6.434 -3.865 1 82.75 97 HIS A O 1
ATOM 748 N N . GLY A 1 98 ? 0.622 6.281 -5.945 1 82.19 98 GLY A N 1
ATOM 749 C CA . GLY A 1 98 ? 0.248 4.875 -5.871 1 82.19 98 GLY A CA 1
ATOM 750 C C . GLY A 1 98 ? 1.394 3.936 -6.188 1 82.19 98 GLY A C 1
ATOM 751 O O . GLY A 1 98 ? 1.173 2.809 -6.637 1 82.19 98 GLY A O 1
ATOM 752 N N . HIS A 1 99 ? 2.668 4.277 -6.012 1 84.06 99 HIS A N 1
ATOM 753 C CA . HIS A 1 99 ? 3.781 3.348 -6.156 1 84.06 99 HIS A CA 1
ATOM 754 C C . HIS A 1 99 ? 4.074 2.629 -4.844 1 84.06 99 HIS A C 1
ATOM 756 O O . HIS A 1 99 ? 3.996 3.232 -3.77 1 84.06 99 HIS A O 1
ATOM 762 N N . PRO A 1 100 ? 4.473 1.404 -4.918 1 86.56 100 PRO A N 1
ATOM 763 C CA . PRO A 1 100 ? 4.566 0.561 -3.723 1 86.56 100 PRO A CA 1
ATOM 764 C C . PRO A 1 100 ? 5.609 1.064 -2.727 1 86.56 100 PRO A C 1
ATOM 766 O O . PRO A 1 100 ? 5.504 0.795 -1.527 1 86.56 100 PRO A O 1
ATOM 769 N N . ASP A 1 101 ? 6.621 1.731 -3.215 1 85.81 101 ASP A N 1
ATOM 770 C CA . ASP A 1 101 ? 7.656 2.197 -2.299 1 85.81 101 ASP A CA 1
ATOM 771 C C . ASP A 1 101 ? 7.148 3.35 -1.434 1 85.81 101 ASP A C 1
ATOM 773 O O . ASP A 1 101 ? 7.82 3.764 -0.487 1 85.81 101 ASP A O 1
ATOM 777 N N . HIS A 1 102 ? 5.848 3.738 -1.549 1 86.12 102 HIS A N 1
ATOM 778 C CA . HIS A 1 102 ? 5.324 4.871 -0.793 1 86.12 102 HIS A CA 1
ATOM 779 C C . HIS A 1 102 ? 4.207 4.434 0.15 1 86.12 102 HIS A C 1
ATOM 781 O O . HIS A 1 102 ? 3.684 5.246 0.916 1 86.12 102 HIS A O 1
ATOM 787 N N . PHE A 1 103 ? 3.695 3.277 0.186 1 87.25 103 PHE A N 1
ATOM 788 C CA . PHE A 1 103 ? 2.527 2.984 1.009 1 87.25 103 PHE A CA 1
ATOM 789 C C . PHE A 1 103 ? 2.537 1.53 1.464 1 87.25 103 PHE A C 1
ATOM 791 O O . PHE A 1 103 ? 1.479 0.914 1.61 1 87.25 103 PHE A O 1
ATOM 798 N N . GLY A 1 104 ? 3.5 0.923 1.883 1 92.88 104 GLY A N 1
ATOM 799 C CA . GLY A 1 104 ? 3.52 -0.492 2.217 1 92.88 104 GLY A CA 1
ATOM 800 C C . GLY A 1 104 ? 3.453 -0.753 3.709 1 92.88 104 GLY A C 1
ATOM 801 O O . GLY A 1 104 ? 3.244 -1.891 4.137 1 92.88 104 GLY A O 1
ATOM 802 N N . GLN A 1 105 ? 3.537 0.281 4.508 1 96 105 GLN A N 1
ATOM 803 C CA . GLN A 1 105 ? 3.564 0.116 5.957 1 96 105 GLN A CA 1
ATOM 804 C C . GLN A 1 105 ? 2.498 0.976 6.629 1 96 105 GLN A C 1
ATOM 806 O O . GLN A 1 105 ? 2.611 1.304 7.812 1 96 105 GLN A O 1
ATOM 811 N N . GLY A 1 106 ? 1.476 1.385 5.902 1 96.12 106 GLY A N 1
ATOM 812 C CA . GLY A 1 106 ? 0.416 2.234 6.422 1 96.12 106 GLY A CA 1
ATOM 813 C C . GLY A 1 106 ? -0.414 1.563 7.496 1 96.12 106 GLY A C 1
ATOM 814 O O . GLY A 1 106 ? -1.117 2.234 8.258 1 96.12 106 GLY A O 1
ATOM 815 N N . ASN A 1 107 ? -0.327 0.258 7.551 1 96.19 107 ASN A N 1
ATOM 816 C CA . ASN A 1 107 ? -1.161 -0.486 8.492 1 96.19 107 ASN A CA 1
ATOM 817 C C . ASN A 1 107 ? -0.673 -0.323 9.922 1 96.19 107 ASN A C 1
ATOM 819 O O . ASN A 1 107 ? -1.35 -0.74 10.867 1 96.19 107 ASN A O 1
ATOM 823 N N . PHE A 1 108 ? 0.432 0.327 10.164 1 97 108 PHE A N 1
ATOM 824 C CA . PHE A 1 108 ? 0.879 0.698 11.5 1 97 108 PHE A CA 1
ATOM 825 C C . PHE A 1 108 ? 0.073 1.877 12.039 1 97 108 PHE A C 1
ATOM 827 O O . PHE A 1 108 ? 0.137 2.193 13.227 1 97 108 PHE A O 1
ATOM 834 N N . PHE A 1 109 ? -0.694 2.508 11.125 1 97.19 109 PHE A N 1
ATOM 835 C CA . PHE A 1 109 ? -1.477 3.686 11.477 1 97.19 109 PHE A CA 1
ATOM 836 C C . PHE A 1 109 ? -2.951 3.475 11.156 1 97.19 109 PHE A C 1
ATOM 838 O O . PHE A 1 109 ? -3.57 4.309 10.492 1 97.19 109 PHE A O 1
ATOM 845 N N . PRO A 1 110 ? -3.516 2.449 11.656 1 93.06 110 PRO A N 1
ATOM 846 C CA . PRO A 1 110 ? -4.859 2.051 11.234 1 93.06 110 PRO A CA 1
ATOM 847 C C . PRO A 1 110 ? -5.934 3.055 11.648 1 93.06 110 PRO A C 1
ATOM 849 O O . PRO A 1 110 ? -7.008 3.1 11.047 1 93.06 110 PRO A O 1
ATOM 852 N N . ASN A 1 111 ? -5.656 3.834 12.648 1 94.19 111 ASN A N 1
ATOM 853 C CA . ASN A 1 111 ? -6.668 4.754 13.156 1 94.19 111 ASN A CA 1
ATOM 854 C C . ASN A 1 111 ? -6.555 6.129 12.508 1 94.19 111 ASN A C 1
ATOM 856 O O . ASN A 1 111 ? -7.383 7.008 12.758 1 94.19 111 ASN A O 1
ATOM 860 N N . ALA A 1 112 ? -5.52 6.348 11.773 1 97.56 112 ALA A N 1
ATOM 861 C CA . ALA A 1 112 ? -5.336 7.629 11.094 1 97.56 112 ALA A CA 1
ATOM 862 C C . ALA A 1 112 ? -6.379 7.816 10 1 97.56 112 ALA A C 1
ATOM 864 O O . ALA A 1 112 ? -6.926 6.84 9.477 1 97.56 112 ALA A O 1
ATOM 865 N N . ARG A 1 113 ? -6.73 9.023 9.727 1 97.81 113 ARG A N 1
ATOM 866 C CA . ARG A 1 113 ? -7.367 9.359 8.453 1 97.81 113 ARG A CA 1
ATOM 867 C C . ARG A 1 113 ? -6.371 9.289 7.305 1 97.81 113 ARG A C 1
ATOM 869 O O . ARG A 1 113 ? -5.371 10.016 7.301 1 97.81 113 ARG A O 1
ATOM 876 N N . HIS A 1 114 ? -6.629 8.398 6.406 1 97.69 114 HIS A N 1
ATOM 877 C CA . HIS A 1 114 ? -5.711 8.211 5.285 1 97.69 114 HIS A CA 1
ATOM 878 C C . HIS A 1 114 ? -6.145 9.031 4.074 1 97.69 114 HIS A C 1
ATOM 880 O O . HIS A 1 114 ? -7.336 9.086 3.756 1 97.69 114 HIS A O 1
ATOM 886 N N . PHE A 1 115 ? -5.195 9.664 3.426 1 96 115 PHE A N 1
ATOM 887 C CA . PHE A 1 115 ? -5.449 10.461 2.232 1 96 115 PHE A CA 1
ATOM 888 C C . PHE A 1 115 ? -4.699 9.898 1.033 1 96 115 PHE A C 1
ATOM 890 O O . PHE A 1 115 ? -3.535 9.508 1.15 1 96 115 PHE A O 1
ATOM 897 N N . PHE A 1 116 ? -5.348 9.805 -0.116 1 93.06 116 PHE A N 1
ATOM 898 C CA . PHE A 1 116 ? -4.805 9.391 -1.403 1 93.06 116 PHE A CA 1
ATOM 899 C C . PHE A 1 116 ? -5.562 10.047 -2.551 1 93.06 116 PHE A C 1
ATOM 901 O O . PHE A 1 116 ? -6.777 9.891 -2.668 1 93.06 116 PHE A O 1
ATOM 908 N N . GLY A 1 117 ? -4.777 10.703 -3.371 1 90 117 GLY A N 1
ATOM 909 C CA . GLY A 1 117 ? -5.473 11.438 -4.414 1 90 117 GLY A CA 1
ATOM 910 C C . GLY A 1 117 ? -6.551 12.359 -3.879 1 90 117 GLY A C 1
ATOM 911 O O . GLY A 1 117 ? -6.293 13.172 -2.99 1 90 117 GLY A O 1
ATOM 912 N N . SER A 1 118 ? -7.777 12.188 -4.441 1 91 118 SER A N 1
ATOM 913 C CA . SER A 1 118 ? -8.891 13.031 -4.016 1 91 118 SER A CA 1
ATOM 914 C C . SER A 1 118 ? -9.773 12.312 -3.008 1 91 118 SER A C 1
ATOM 916 O O . SER A 1 118 ? -10.945 12.672 -2.828 1 91 118 SER A O 1
ATOM 918 N N . TYR A 1 119 ? -9.18 11.32 -2.318 1 92.56 119 TYR A N 1
ATOM 919 C CA . TYR A 1 119 ? -9.984 10.547 -1.38 1 92.56 119 TYR A CA 1
ATOM 920 C C . TYR A 1 119 ? -9.367 10.57 0.015 1 92.56 119 TYR A C 1
ATOM 922 O O . TYR A 1 119 ? -8.148 10.625 0.162 1 92.56 119 TYR A O 1
ATOM 930 N N . GLU A 1 120 ? -10.227 10.578 0.929 1 96 120 GLU A N 1
ATOM 931 C CA . GLU A 1 120 ? -9.93 10.219 2.314 1 96 120 GLU A CA 1
ATOM 932 C C . GLU A 1 120 ? -10.602 8.906 2.699 1 96 120 GLU A C 1
ATOM 934 O O . GLU A 1 120 ? -11.742 8.641 2.303 1 96 120 GLU A O 1
ATOM 939 N N . TYR A 1 121 ? -9.852 8.094 3.428 1 95.25 121 TYR A N 1
ATOM 940 C CA . TYR A 1 121 ? -10.492 6.844 3.807 1 95.25 121 TYR A CA 1
ATOM 941 C C . TYR A 1 121 ? -10.156 6.465 5.242 1 95.25 121 TYR A C 1
ATOM 943 O O . TYR A 1 121 ? -9.055 6.754 5.723 1 95.25 121 TYR A O 1
ATOM 951 N N . VAL A 1 122 ? -11.102 5.969 5.969 1 95.5 122 VAL A N 1
ATOM 952 C CA . VAL A 1 122 ? -11.055 5.363 7.293 1 95.5 122 VAL A CA 1
ATOM 953 C C . VAL A 1 122 ? -11.797 4.031 7.281 1 95.5 122 VAL A C 1
ATOM 955 O O . VAL A 1 122 ? -12.891 3.93 6.711 1 95.5 122 VAL A O 1
ATOM 958 N N . ASP A 1 123 ? -11.117 3.084 7.844 1 94.75 123 ASP A N 1
ATOM 959 C CA . ASP A 1 123 ? -11.703 1.752 7.754 1 94.75 123 ASP A CA 1
ATOM 960 C C . ASP A 1 123 ? -11.984 1.37 6.301 1 94.75 123 ASP A C 1
ATOM 962 O O . ASP A 1 123 ? -11.086 1.396 5.465 1 94.75 123 ASP A O 1
ATOM 966 N N . ASP A 1 124 ? -13.203 1.095 5.91 1 93.38 124 ASP A N 1
ATOM 967 C CA . ASP A 1 124 ? -13.547 0.739 4.535 1 93.38 124 ASP A CA 1
ATOM 968 C C . ASP A 1 124 ? -14.367 1.842 3.873 1 93.38 124 ASP A C 1
ATOM 970 O O . ASP A 1 124 ? -14.992 1.619 2.832 1 93.38 124 ASP A O 1
ATOM 974 N N . VAL A 1 125 ? -14.422 3.027 4.523 1 94.88 125 VAL A N 1
ATOM 975 C CA . VAL A 1 125 ? -15.211 4.137 3.998 1 94.88 125 VAL A CA 1
ATOM 976 C C . VAL A 1 125 ? -14.305 5.105 3.244 1 94.88 125 VAL A C 1
ATOM 978 O O . VAL A 1 125 ? -13.297 5.574 3.787 1 94.88 125 VAL A O 1
ATOM 981 N N . TYR A 1 126 ? -14.617 5.387 2.014 1 93.56 126 TYR A N 1
ATOM 982 C CA . TYR A 1 126 ? -13.914 6.332 1.15 1 93.56 126 TYR A CA 1
ATOM 983 C C . TYR A 1 126 ? -14.805 7.523 0.812 1 93.56 126 TYR A C 1
ATOM 985 O O . TYR A 1 126 ? -15.93 7.348 0.331 1 93.56 126 TYR A O 1
ATOM 993 N N . ILE A 1 127 ? -14.328 8.688 1.1 1 95.12 127 ILE A N 1
ATOM 994 C CA . ILE A 1 127 ? -15.078 9.898 0.775 1 95.12 127 ILE A CA 1
ATOM 995 C C . ILE A 1 127 ? -14.219 10.82 -0.093 1 95.12 127 ILE A C 1
ATOM 997 O O . ILE A 1 127 ? -13 10.891 0.085 1 95.12 127 ILE A O 1
ATOM 1001 N N . LYS A 1 128 ? -14.875 11.516 -1.004 1 92.25 128 LYS A N 1
ATOM 1002 C CA . LYS A 1 128 ? -14.172 12.516 -1.805 1 92.25 128 LYS A CA 1
ATOM 1003 C C . LYS A 1 128 ? -13.852 13.75 -0.975 1 92.25 128 LYS A C 1
ATOM 1005 O O . LYS A 1 128 ? -14.672 14.203 -0.173 1 92.25 128 LYS A O 1
ATOM 1010 N N . THR A 1 129 ? -12.594 14.172 -1.183 1 94.62 129 THR A N 1
ATOM 1011 C CA . THR A 1 129 ? -12.188 15.383 -0.489 1 94.62 129 THR A CA 1
ATOM 1012 C C . THR A 1 129 ? -12.375 16.609 -1.381 1 94.62 129 THR A C 1
ATOM 1014 O O . THR A 1 129 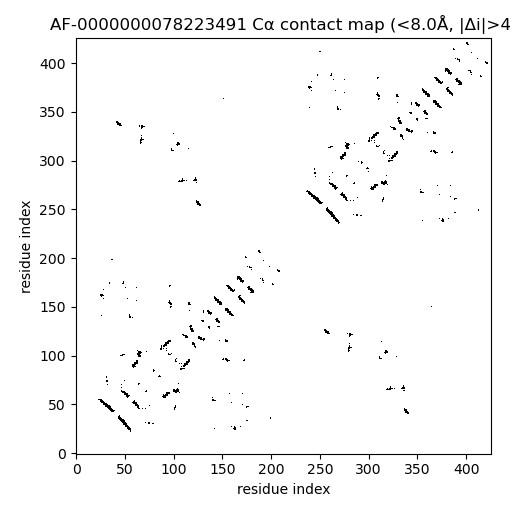? -12.844 16.484 -2.518 1 94.62 129 THR A O 1
ATOM 1017 N N . GLU A 1 130 ? -12.016 17.75 -0.873 1 94.69 130 GLU A N 1
ATOM 1018 C CA . GLU A 1 130 ? -12.086 19 -1.624 1 94.69 130 GLU A CA 1
ATOM 1019 C C . GLU A 1 130 ? -11.195 18.953 -2.861 1 94.69 130 GLU A C 1
ATOM 1021 O O . GLU A 1 130 ? -11.414 19.703 -3.822 1 94.69 130 GLU A O 1
ATOM 1026 N N . LEU A 1 131 ? -10.281 18.062 -2.859 1 92.81 131 LEU A N 1
ATOM 1027 C CA . LEU A 1 131 ? -9.352 17.969 -3.98 1 92.81 131 LEU A CA 1
ATOM 1028 C C . LEU A 1 131 ? -10.062 17.453 -5.227 1 92.81 131 LEU A C 1
ATOM 1030 O O . LEU A 1 131 ? -9.523 17.547 -6.336 1 92.81 131 LEU A O 1
ATOM 1034 N N . ASP A 1 132 ? -11.195 16.922 -5.035 1 89.62 132 ASP A N 1
ATOM 1035 C CA . ASP A 1 132 ? -11.977 16.438 -6.172 1 89.62 132 ASP A CA 1
ATOM 1036 C C . ASP A 1 132 ? -12.445 17.609 -7.039 1 89.62 132 ASP A C 1
ATOM 1038 O O . ASP A 1 132 ? -12.555 17.484 -8.258 1 89.62 132 ASP A O 1
ATOM 1042 N N . ALA A 1 133 ? -12.672 18.703 -6.402 1 91.44 133 ALA A N 1
ATOM 1043 C CA . ALA A 1 133 ? -13.219 19.859 -7.098 1 91.44 133 ALA A CA 1
ATOM 1044 C C . ALA A 1 133 ? -12.203 21 -7.141 1 91.44 133 ALA A C 1
ATOM 1046 O O . ALA A 1 133 ? -12.32 21.922 -7.957 1 91.44 133 ALA A O 1
ATOM 1047 N N . ASN A 1 134 ? -11.258 20.875 -6.234 1 93.12 134 ASN A N 1
ATOM 1048 C CA . ASN A 1 134 ? -10.273 21.938 -6.098 1 93.12 134 ASN A CA 1
ATOM 1049 C C . ASN A 1 134 ? -8.852 21.422 -6.281 1 93.12 134 ASN A C 1
ATOM 1051 O O . ASN A 1 134 ? -8.602 20.219 -6.191 1 93.12 134 ASN A O 1
ATOM 1055 N N . ASP A 1 135 ? -7.961 22.312 -6.477 1 88.94 135 ASP A N 1
ATOM 1056 C CA . ASP A 1 135 ? -6.566 21.922 -6.66 1 88.94 135 ASP A CA 1
ATOM 1057 C C . ASP A 1 135 ? -5.848 21.797 -5.32 1 88.94 135 ASP A C 1
ATOM 1059 O O . ASP A 1 135 ? -4.773 21.203 -5.238 1 88.94 135 ASP A O 1
ATOM 1063 N N . THR A 1 136 ? -6.438 22.422 -4.301 1 92 136 THR A N 1
ATOM 1064 C CA . THR A 1 136 ? -5.805 22.375 -2.986 1 92 136 THR A CA 1
ATOM 1065 C C . THR A 1 136 ? -6.848 22.156 -1.892 1 92 136 THR A C 1
ATOM 1067 O O . THR A 1 136 ? -8.039 22.406 -2.098 1 92 136 THR A O 1
ATOM 1070 N N . MET A 1 137 ? -6.367 21.641 -0.772 1 95.5 137 MET A N 1
ATOM 1071 C CA . MET A 1 137 ? -7.203 21.453 0.415 1 95.5 137 MET A CA 1
ATOM 1072 C C . MET A 1 137 ? -6.367 21.562 1.686 1 95.5 137 MET A C 1
ATOM 1074 O O . MET A 1 137 ? -5.238 21.062 1.735 1 95.5 137 MET A O 1
ATOM 1078 N N . LYS A 1 138 ? -6.918 22.25 2.588 1 96.19 138 LYS A N 1
ATOM 1079 C CA . LYS A 1 138 ? -6.289 22.328 3.904 1 96.19 138 LYS A CA 1
ATOM 1080 C C . LYS A 1 138 ? -6.668 21.125 4.766 1 96.19 138 LYS A C 1
ATOM 1082 O O . LYS A 1 138 ? -7.84 20.75 4.836 1 96.19 138 LYS A O 1
ATOM 1087 N N . ILE A 1 139 ? -5.637 20.5 5.422 1 96.12 139 ILE A N 1
ATOM 1088 C CA . ILE A 1 139 ? -5.992 19.375 6.285 1 96.12 139 ILE A CA 1
ATOM 1089 C C . ILE A 1 139 ? -5.73 19.75 7.746 1 96.12 139 ILE A C 1
ATOM 1091 O O . ILE A 1 139 ? -6.379 19.219 8.648 1 96.12 139 ILE A O 1
ATOM 1095 N N . THR A 1 140 ? -4.781 20.625 8.078 1 96.38 140 THR A N 1
ATOM 1096 C CA . THR A 1 140 ? -4.586 21.297 9.359 1 96.38 140 THR A CA 1
ATOM 1097 C C . THR A 1 140 ? -4.23 22.766 9.156 1 96.38 140 THR A C 1
ATOM 1099 O O . THR A 1 140 ? -4.211 23.25 8.023 1 96.38 140 THR A O 1
ATOM 1102 N N . SER A 1 141 ? -4.012 23.484 10.219 1 95.31 141 SER A N 1
ATOM 1103 C CA . SER A 1 141 ? -3.85 24.938 10.148 1 95.31 141 SER A CA 1
ATOM 1104 C C . SER A 1 141 ? -2.744 25.312 9.172 1 95.31 141 SER A C 1
ATOM 1106 O O . SER A 1 141 ? -2.873 26.297 8.43 1 95.31 141 SER A O 1
ATOM 1108 N N . ASN A 1 142 ? -1.676 24.516 9.133 1 93.94 142 ASN A N 1
ATOM 1109 C CA . ASN A 1 142 ? -0.524 24.922 8.328 1 93.94 142 ASN A CA 1
ATOM 1110 C C . ASN A 1 142 ? -0.159 23.844 7.301 1 93.94 142 ASN A C 1
ATOM 1112 O O . ASN A 1 142 ? 0.922 23.891 6.711 1 93.94 142 ASN A O 1
ATOM 1116 N N . VAL A 1 143 ? -1.028 22.891 7.039 1 94.5 143 VAL A N 1
ATOM 1117 C CA . VAL A 1 143 ? -0.719 21.812 6.105 1 94.5 143 VAL A CA 1
ATOM 1118 C C . VAL A 1 143 ? -1.795 21.75 5.023 1 94.5 143 VAL A C 1
ATOM 1120 O O . VAL A 1 143 ? -2.988 21.672 5.328 1 94.5 143 VAL A O 1
ATOM 1123 N N . GLU A 1 144 ? -1.349 21.766 3.791 1 92.88 144 GLU A N 1
ATOM 1124 C CA . GLU A 1 144 ? -2.232 21.656 2.635 1 92.88 144 GLU A CA 1
ATOM 1125 C C . GLU A 1 144 ? -1.812 20.5 1.725 1 92.88 144 GLU A C 1
ATOM 1127 O O . GLU A 1 144 ? -0.622 20.188 1.61 1 92.88 144 GLU A O 1
ATOM 1132 N N . LEU A 1 145 ? -2.799 19.922 1.15 1 93.81 145 LEU A N 1
ATOM 1133 C CA . LEU A 1 145 ? -2.588 18.969 0.06 1 93.81 145 LEU A CA 1
ATOM 1134 C C . LEU A 1 145 ? -2.859 19.625 -1.289 1 93.81 145 LEU A C 1
ATOM 1136 O O . LEU A 1 145 ? -3.857 20.328 -1.451 1 93.81 145 LEU A O 1
ATOM 1140 N N . TRP A 1 146 ? -1.945 19.391 -2.244 1 88.12 146 TRP A N 1
ATOM 1141 C CA . TRP A 1 146 ? -2.064 19.938 -3.594 1 88.12 146 TRP A CA 1
ATOM 1142 C C . TRP A 1 146 ? -2.176 18.812 -4.621 1 88.12 146 TRP A C 1
ATOM 1144 O O . TRP A 1 146 ? -1.417 17.828 -4.57 1 88.12 146 TRP A O 1
ATOM 1154 N N . ASN A 1 147 ? -3.217 18.938 -5.488 1 83.69 147 ASN A N 1
ATOM 1155 C CA . ASN A 1 147 ? -3.227 18.078 -6.66 1 83.69 147 ASN A CA 1
ATOM 1156 C C . ASN A 1 147 ? -2.035 18.359 -7.574 1 83.69 147 ASN A C 1
ATOM 1158 O O . ASN A 1 147 ? -1.905 19.453 -8.109 1 83.69 147 ASN A O 1
ATOM 1162 N N . THR A 1 148 ? -1.174 17.422 -7.703 1 74.5 148 THR A N 1
ATOM 1163 C CA . THR A 1 148 ? -0.009 17.547 -8.57 1 74.5 148 THR A CA 1
ATOM 1164 C C . THR A 1 148 ? 0.119 16.344 -9.5 1 74.5 148 THR A C 1
ATOM 1166 O O . THR A 1 148 ? 1.072 15.578 -9.398 1 74.5 148 THR A O 1
ATOM 1169 N N . PRO A 1 149 ? -0.958 16.266 -10.422 1 65.44 149 PRO A N 1
ATOM 1170 C CA . PRO A 1 149 ? -0.882 15.102 -11.297 1 65.44 149 PRO A CA 1
ATOM 1171 C C . PRO A 1 149 ? 0.455 15 -12.031 1 65.44 149 PRO A C 1
ATOM 1173 O O . PRO A 1 149 ? 0.986 16.016 -12.5 1 65.44 149 PRO A O 1
ATOM 1176 N N . GLY A 1 150 ? 1.244 14.086 -11.812 1 58.56 150 GLY A N 1
ATOM 1177 C CA . GLY A 1 150 ? 2.523 13.789 -12.445 1 58.56 150 GLY A CA 1
ATOM 1178 C C . GLY A 1 150 ? 2.645 12.352 -12.898 1 58.56 150 GLY A C 1
ATOM 1179 O O . GLY A 1 150 ? 2.033 11.961 -13.898 1 58.56 150 GLY A O 1
ATOM 1180 N N . HIS A 1 151 ? 3.203 11.625 -12.102 1 52.25 151 HIS A N 1
ATOM 1181 C CA . HIS A 1 151 ? 3.484 10.219 -12.375 1 52.25 151 HIS A CA 1
ATOM 1182 C C . HIS A 1 151 ? 2.195 9.422 -12.539 1 52.25 151 HIS A C 1
ATOM 1184 O O . HIS A 1 151 ? 2.1 8.555 -13.414 1 52.25 151 HIS A O 1
ATOM 1190 N N . THR A 1 152 ? 1.322 9.688 -11.633 1 61.09 152 THR A N 1
ATOM 1191 C CA . THR A 1 152 ? -0.01 9.102 -11.734 1 61.09 152 THR A CA 1
ATOM 1192 C C . THR A 1 152 ? -1.077 10.195 -11.797 1 61.09 152 THR A C 1
ATOM 1194 O O . THR A 1 152 ? -0.805 11.352 -11.477 1 61.09 152 THR A O 1
ATOM 1197 N N . ALA A 1 153 ? -2.221 9.82 -12.219 1 63.06 153 ALA A N 1
ATOM 1198 C CA . ALA A 1 153 ? -3.334 10.766 -12.305 1 63.06 153 ALA A CA 1
ATOM 1199 C C . ALA A 1 153 ? -3.787 11.211 -10.922 1 63.06 153 ALA A C 1
ATOM 1201 O O . ALA A 1 153 ? -4.477 12.227 -10.781 1 63.06 153 ALA A O 1
ATOM 1202 N N . GLN A 1 154 ? -3.229 10.578 -9.898 1 77.06 154 GLN A N 1
ATOM 1203 C CA . GLN A 1 154 ? -3.756 10.828 -8.562 1 77.06 154 GLN A CA 1
ATOM 1204 C C . GLN A 1 154 ? -2.65 11.273 -7.609 1 77.06 154 GLN A C 1
ATOM 1206 O O . GLN A 1 154 ? -2.775 11.133 -6.395 1 77.06 154 GLN A O 1
ATOM 1211 N N . ASP A 1 155 ? -1.582 11.945 -8.141 1 79.88 155 ASP A N 1
ATOM 1212 C CA . ASP A 1 155 ? -0.457 12.359 -7.312 1 79.88 155 ASP A CA 1
ATOM 1213 C C . ASP A 1 155 ? -0.795 13.617 -6.516 1 79.88 155 ASP A C 1
ATOM 1215 O O . ASP A 1 155 ? -1.435 14.531 -7.039 1 79.88 155 ASP A O 1
ATOM 1219 N N . ILE A 1 156 ? -0.372 13.648 -5.27 1 85.94 156 ILE A N 1
ATOM 1220 C CA . ILE A 1 156 ? -0.589 14.836 -4.449 1 85.94 156 ILE A CA 1
ATOM 1221 C C . ILE A 1 156 ? 0.716 15.234 -3.766 1 85.94 156 ILE A C 1
ATOM 1223 O O . ILE A 1 156 ? 1.603 14.398 -3.568 1 85.94 156 ILE A O 1
ATOM 1227 N N . SER A 1 157 ? 0.849 16.516 -3.48 1 84.69 157 SER A N 1
ATOM 1228 C CA . SER A 1 157 ? 1.955 17.078 -2.715 1 84.69 157 SER A CA 1
ATOM 1229 C C . SER A 1 157 ? 1.478 17.625 -1.372 1 84.69 157 SER A C 1
ATOM 1231 O O . SER A 1 157 ? 0.354 18.125 -1.262 1 84.69 157 SER A O 1
ATOM 1233 N N . VAL A 1 158 ? 2.334 17.516 -0.372 1 89.69 158 VAL A N 1
ATOM 1234 C CA . VAL A 1 158 ? 2.057 18.062 0.952 1 89.69 158 VAL A CA 1
ATOM 1235 C C . VAL A 1 158 ? 2.842 19.344 1.153 1 89.69 158 VAL A C 1
ATOM 1237 O O . VAL A 1 158 ? 4.074 19.359 1.082 1 89.69 158 VAL A O 1
ATOM 1240 N N . ILE A 1 159 ? 2.061 20.406 1.372 1 87.88 159 ILE A N 1
ATOM 1241 C CA . ILE A 1 159 ? 2.67 21.719 1.587 1 87.88 159 ILE A CA 1
ATOM 1242 C C . ILE A 1 159 ? 2.537 22.125 3.055 1 87.88 159 ILE A C 1
ATOM 1244 O O . ILE A 1 159 ? 1.427 22.172 3.592 1 87.88 159 ILE A O 1
ATOM 1248 N N . VAL A 1 160 ? 3.656 22.375 3.715 1 87.81 160 VAL A N 1
ATOM 1249 C CA . VAL A 1 160 ? 3.689 22.766 5.121 1 87.81 160 VAL A CA 1
ATOM 1250 C C . VAL A 1 160 ? 4.195 24.203 5.246 1 87.81 160 VAL A C 1
ATOM 1252 O O . VAL A 1 160 ? 5.324 24.516 4.848 1 87.81 160 VAL A O 1
ATOM 1255 N N . SER A 1 161 ? 3.322 25 5.758 1 86.06 161 SER A N 1
ATOM 1256 C CA . SER A 1 161 ? 3.684 26.406 5.918 1 86.06 161 SER A CA 1
ATOM 1257 C C . SER A 1 161 ? 4.047 26.734 7.363 1 86.06 161 SER A C 1
ATOM 1259 O O . SER A 1 161 ? 3.82 25.906 8.258 1 86.06 161 SER A O 1
ATOM 1261 N N . LYS A 1 162 ? 4.695 27.922 7.586 1 85.25 162 LYS A N 1
ATOM 1262 C CA . LYS A 1 162 ? 5.035 28.484 8.891 1 85.25 162 LYS A CA 1
ATOM 1263 C C . LYS A 1 162 ? 5.984 27.562 9.656 1 85.25 162 LYS A C 1
ATOM 1265 O O . LYS A 1 162 ? 5.832 27.375 10.867 1 85.25 162 LYS A O 1
ATOM 1270 N N . VAL A 1 163 ? 6.766 26.922 8.852 1 76 163 VAL A N 1
ATOM 1271 C CA . VAL A 1 163 ? 7.859 26.188 9.477 1 76 163 VAL A CA 1
ATOM 1272 C C . VAL A 1 163 ? 8.961 27.172 9.891 1 76 163 VAL A C 1
ATOM 1274 O O . VAL A 1 163 ? 9.5 27.891 9.055 1 76 163 VAL A O 1
ATOM 1277 N N . PRO A 1 164 ? 9.234 27.219 11.156 1 70.5 164 PRO A N 1
ATOM 1278 C CA . PRO A 1 164 ? 10.141 28.266 11.664 1 70.5 164 PRO A CA 1
ATOM 1279 C C . PRO A 1 164 ? 11.461 28.312 10.906 1 70.5 164 PRO A C 1
ATOM 1281 O O . PRO A 1 164 ? 11.977 29.391 10.617 1 70.5 164 PRO A O 1
ATOM 1284 N N . CYS A 1 165 ? 12.023 27.188 10.523 1 62.88 165 CYS A N 1
ATOM 1285 C CA . CYS A 1 165 ? 13.359 27.156 9.938 1 62.88 165 CYS A CA 1
ATOM 1286 C C . CYS A 1 165 ? 13.328 27.672 8.5 1 62.88 165 CYS A C 1
ATOM 1288 O O . CYS A 1 165 ? 14.312 28.234 8.016 1 62.88 165 CYS A O 1
ATOM 1290 N N . CYS A 1 166 ? 12.141 27.422 7.758 1 63.75 166 CYS A N 1
ATOM 1291 C CA . CYS A 1 166 ? 12.258 27.609 6.316 1 63.75 166 CYS A CA 1
ATOM 1292 C C . CYS A 1 166 ? 10.953 28.125 5.723 1 63.75 166 CYS A C 1
ATOM 1294 O O . CYS A 1 166 ? 10.875 28.391 4.523 1 63.75 166 CYS A O 1
ATOM 1296 N N . GLY A 1 167 ? 10.078 28.375 6.547 1 68.38 167 GLY A N 1
ATOM 1297 C CA . GLY A 1 167 ? 8.812 28.922 6.062 1 68.38 167 GLY A CA 1
ATOM 1298 C C . GLY A 1 167 ? 7.883 27.844 5.512 1 68.38 167 GLY A C 1
ATOM 1299 O O . GLY A 1 167 ? 6.965 27.406 6.203 1 68.38 167 GLY A O 1
ATOM 1300 N N . ILE A 1 168 ? 8.234 27.391 4.195 1 61.88 168 ILE A N 1
ATOM 1301 C CA . ILE A 1 168 ? 7.375 26.406 3.547 1 61.88 168 ILE A CA 1
ATOM 1302 C C . ILE A 1 168 ? 8.195 25.172 3.174 1 61.88 168 ILE A C 1
ATOM 1304 O O . ILE A 1 168 ? 9.297 25.281 2.643 1 61.88 168 ILE A O 1
ATOM 1308 N N . VAL A 1 169 ? 7.645 24.078 3.58 1 66.69 169 VAL A N 1
ATOM 1309 C CA . VAL A 1 169 ? 8.211 22.781 3.176 1 66.69 169 VAL A CA 1
ATOM 1310 C C . VAL A 1 169 ? 7.207 22.031 2.299 1 66.69 169 VAL A C 1
ATOM 1312 O O . VAL A 1 169 ? 6.027 21.938 2.637 1 66.69 169 VAL A O 1
ATOM 1315 N N . ALA A 1 170 ? 7.711 21.5 1.13 1 69.81 170 ALA A N 1
ATOM 1316 C CA . ALA A 1 170 ? 6.895 20.672 0.251 1 69.81 170 ALA A CA 1
ATOM 1317 C C . ALA A 1 170 ? 7.422 19.234 0.217 1 69.81 170 ALA A C 1
ATOM 1319 O O . ALA A 1 170 ? 8.633 19.016 0.121 1 69.81 170 ALA A O 1
ATOM 1320 N N . VAL A 1 171 ? 6.543 18.391 0.467 1 69.62 171 VAL A N 1
ATOM 1321 C CA . VAL A 1 171 ? 6.828 16.969 0.308 1 69.62 171 VAL A CA 1
ATOM 1322 C C . VAL A 1 171 ? 6.125 16.438 -0.938 1 69.62 171 VAL A C 1
ATOM 1324 O O . VAL A 1 171 ? 4.965 16.016 -0.875 1 69.62 171 VAL A O 1
ATOM 1327 N N . PRO A 1 172 ? 6.898 16.453 -2.064 1 58.5 172 PRO A N 1
ATOM 1328 C CA . PRO A 1 172 ? 6.273 16.047 -3.324 1 58.5 172 PRO A CA 1
ATOM 1329 C C . PRO A 1 172 ? 6.305 14.539 -3.535 1 58.5 172 PRO A C 1
ATOM 1331 O O . PRO A 1 172 ? 6.977 13.82 -2.789 1 58.5 172 PRO A O 1
ATOM 1334 N N . TYR A 1 173 ? 5.324 14.133 -4.363 1 52.81 173 TYR A N 1
ATOM 1335 C CA . TYR A 1 173 ? 5.316 12.734 -4.781 1 52.81 173 TYR A CA 1
ATOM 1336 C C . TYR A 1 173 ? 6.648 12.352 -5.406 1 52.81 173 TYR A C 1
ATOM 1338 O O . TYR A 1 173 ? 7.027 11.172 -5.398 1 52.81 173 TYR A O 1
ATOM 1346 N N . THR A 1 174 ? 7.203 13.258 -5.859 1 47.31 174 THR A N 1
ATOM 1347 C CA . THR A 1 174 ? 8.438 12.938 -6.566 1 47.31 174 THR A CA 1
ATOM 1348 C C . THR A 1 174 ? 9.633 12.969 -5.609 1 47.31 174 THR A C 1
ATOM 1350 O O . THR A 1 174 ? 9.539 13.516 -4.512 1 47.31 174 THR A O 1
ATOM 1353 N N . PHE A 1 175 ? 10.719 12.211 -5.652 1 47.84 175 PHE A N 1
ATOM 1354 C CA . PHE A 1 175 ? 11.922 12.062 -4.844 1 47.84 175 PHE A CA 1
ATOM 1355 C C . PHE A 1 175 ? 12.195 13.328 -4.039 1 47.84 175 PHE A C 1
ATOM 1357 O O . PHE A 1 175 ? 11.445 14.305 -4.133 1 47.84 175 PHE A O 1
ATOM 1364 N N . PRO A 1 176 ? 13.289 14.086 -3.789 1 39.88 176 PRO A N 1
ATOM 1365 C CA . PRO A 1 176 ? 13.797 14.766 -2.594 1 39.88 176 PRO A CA 1
ATOM 1366 C C . PRO A 1 176 ? 12.844 15.836 -2.068 1 39.88 176 PRO A C 1
ATOM 1368 O O . PRO A 1 176 ? 12.156 16.484 -2.854 1 39.88 176 PRO A O 1
ATOM 1371 N N . PRO A 1 177 ? 12.477 15.633 -0.785 1 38.28 177 PRO A N 1
ATOM 1372 C CA . PRO A 1 177 ? 11.781 16.766 -0.182 1 38.28 177 PRO A CA 1
ATOM 1373 C C . PRO A 1 177 ? 12.383 18.109 -0.588 1 38.28 177 PRO A C 1
ATOM 1375 O O . PRO A 1 177 ? 13.602 18.203 -0.782 1 38.28 177 PRO A O 1
ATOM 1378 N N . PHE A 1 178 ? 11.695 18.938 -1.297 1 36.59 178 PHE A N 1
ATOM 1379 C CA . PHE A 1 178 ? 12.281 20.25 -1.563 1 36.59 178 PHE A CA 1
ATOM 1380 C C . PHE A 1 178 ? 11.734 21.297 -0.598 1 36.59 178 PHE A C 1
ATOM 1382 O O . PHE A 1 178 ? 10.602 21.156 -0.115 1 36.59 178 PHE A O 1
ATOM 1389 N N . THR A 1 179 ? 12.734 21.766 0.223 1 32.69 179 THR A N 1
ATOM 1390 C CA . THR A 1 179 ? 12.43 22.922 1.039 1 32.69 179 THR A CA 1
ATOM 1391 C C . THR A 1 179 ? 12.203 24.156 0.162 1 32.69 179 THR A C 1
ATOM 1393 O O . THR A 1 179 ? 12.867 24.328 -0.862 1 32.69 179 THR A O 1
ATOM 1396 N N . PHE A 1 180 ? 11.008 24.625 0.283 1 32.06 180 PHE A N 1
ATOM 1397 C CA . PHE A 1 180 ? 10.711 25.875 -0.405 1 32.06 180 PHE A CA 1
ATOM 1398 C C . PHE A 1 180 ? 11.039 27.078 0.478 1 32.06 180 PHE A C 1
ATOM 1400 O O . PHE A 1 180 ? 10.609 27.141 1.629 1 32.06 180 PHE A O 1
ATOM 1407 N N . THR A 1 181 ? 12.25 27.531 0.374 1 29.5 181 THR A N 1
ATOM 1408 C CA . THR A 1 181 ? 12.398 28.875 0.933 1 29.5 181 THR A CA 1
ATOM 1409 C C . THR A 1 181 ? 11.617 29.891 0.105 1 29.5 181 THR A C 1
ATOM 1411 O O . THR A 1 181 ? 11.773 29.953 -1.115 1 29.5 181 THR A O 1
ATOM 1414 N N . PRO A 1 182 ? 10.547 30.375 0.712 1 29.8 182 PRO A N 1
ATOM 1415 C CA . PRO A 1 182 ? 9.906 31.484 0.023 1 29.8 182 PRO A CA 1
ATOM 1416 C C . PRO A 1 182 ? 10.906 32.562 -0.433 1 29.8 182 PRO A C 1
ATOM 1418 O O . PRO A 1 182 ? 11.539 33.219 0.399 1 29.8 182 PRO A O 1
ATOM 1421 N N . SER A 1 183 ? 11.93 32.344 -1.247 1 30.2 183 SER A N 1
ATOM 1422 C CA . SER A 1 183 ? 12.484 33.656 -1.624 1 30.2 183 SER A CA 1
ATOM 1423 C C . SER A 1 183 ? 11.383 34.594 -2.119 1 30.2 183 SER A C 1
ATOM 1425 O O . SER A 1 183 ? 10.32 34.125 -2.541 1 30.2 183 SER A O 1
ATOM 1427 N N . GLN A 1 184 ? 11.562 36.094 -2.053 1 28.75 184 GLN A N 1
ATOM 1428 C CA . GLN A 1 184 ? 10.703 37.188 -2.514 1 28.75 184 GLN A CA 1
ATOM 1429 C C . GLN A 1 184 ? 9.875 36.75 -3.723 1 28.75 184 GLN A C 1
ATOM 1431 O O . GLN A 1 184 ? 8.734 37.219 -3.893 1 28.75 184 GLN A O 1
ATOM 1436 N N . GLY A 1 185 ? 10.469 36.812 -5.062 1 26.44 185 GLY A N 1
ATOM 1437 C CA . GLY A 1 185 ? 9.719 36.844 -6.309 1 26.44 185 GLY A CA 1
ATOM 1438 C C . GLY A 1 185 ? 8.961 35.562 -6.59 1 26.44 185 GLY A C 1
ATOM 1439 O O . GLY A 1 185 ? 9.219 34.531 -5.973 1 26.44 185 GLY A O 1
ATOM 1440 N N . ALA A 1 186 ? 8.055 35.531 -7.648 1 26.36 186 ALA A N 1
ATOM 1441 C CA . ALA A 1 186 ? 6.992 34.656 -8.164 1 26.36 186 ALA A CA 1
ATOM 1442 C C . ALA A 1 186 ? 7.445 33.188 -8.219 1 26.36 186 ALA A C 1
ATOM 1444 O O . ALA A 1 186 ? 6.777 32.312 -7.684 1 26.36 186 ALA A O 1
ATOM 1445 N N . SER A 1 187 ? 7.703 32.594 -9.5 1 27.22 187 SER A N 1
ATOM 1446 C CA . SER A 1 187 ? 7.336 31.438 -10.289 1 27.22 187 SER A CA 1
ATOM 1447 C C . SER A 1 187 ? 8.242 30.25 -9.961 1 27.22 187 SER A C 1
ATOM 1449 O O . SER A 1 187 ? 7.969 29.125 -10.383 1 27.22 187 SER A O 1
ATOM 1451 N N . ALA A 1 188 ? 9.609 30.469 -9.938 1 26.22 188 ALA A N 1
ATOM 1452 C CA . ALA A 1 188 ? 10.547 29.422 -10.344 1 26.22 188 ALA A CA 1
ATOM 1453 C C . ALA A 1 188 ? 10.859 28.484 -9.188 1 26.22 188 ALA A C 1
ATOM 1455 O O . ALA A 1 188 ? 11.258 28.922 -8.109 1 26.22 188 ALA A O 1
ATOM 1456 N N . PHE A 1 189 ? 10.141 27.438 -9.117 1 30.75 189 PHE A N 1
ATOM 1457 C CA . PHE A 1 189 ? 10.391 26.312 -8.211 1 30.75 189 PHE A CA 1
ATOM 1458 C C . PHE A 1 189 ? 11.844 25.859 -8.289 1 30.75 189 PHE A C 1
ATOM 1460 O O . PHE A 1 189 ? 12.328 25.516 -9.359 1 30.75 189 PHE A O 1
ATOM 1467 N N . GLN A 1 190 ? 12.7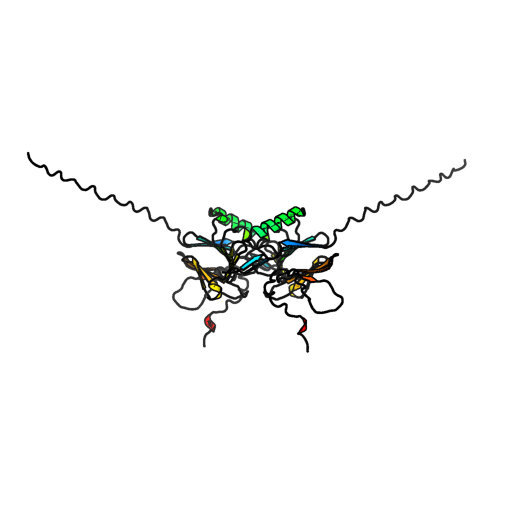89 26.672 -7.773 1 27.28 190 GLN A N 1
ATOM 1468 C CA . GLN A 1 190 ? 14.133 26.109 -7.801 1 27.28 190 GLN A CA 1
ATOM 1469 C C . GLN A 1 190 ? 14.258 24.953 -6.812 1 27.28 190 GLN A C 1
ATOM 1471 O O . GLN A 1 190 ? 14.031 25.125 -5.613 1 27.28 190 GLN A O 1
ATOM 1476 N N . ALA A 1 191 ? 14.062 23.781 -7.168 1 30.39 191 ALA A N 1
ATOM 1477 C CA . ALA A 1 191 ? 14.422 22.578 -6.438 1 30.39 191 ALA A CA 1
ATOM 1478 C C . ALA A 1 191 ? 15.898 22.578 -6.062 1 30.39 191 ALA A C 1
ATOM 1480 O O . ALA A 1 191 ? 16.766 22.734 -6.93 1 30.39 191 ALA A O 1
ATOM 1481 N N . THR A 1 192 ? 16.375 23.219 -5.031 1 28.45 192 THR A N 1
ATOM 1482 C CA . THR A 1 192 ? 17.781 23.031 -4.676 1 28.45 192 THR A CA 1
ATOM 1483 C C . THR A 1 192 ? 18 21.609 -4.148 1 28.45 192 THR A C 1
ATOM 1485 O O . THR A 1 192 ? 17.344 21.188 -3.203 1 28.45 192 THR A O 1
ATOM 1488 N N . THR A 1 193 ? 18.266 20.578 -4.984 1 30.66 193 THR A N 1
ATOM 1489 C CA . THR A 1 193 ? 18.75 19.234 -4.641 1 30.66 193 THR A CA 1
ATOM 1490 C C . THR A 1 193 ? 20.016 19.312 -3.809 1 30.66 193 THR A C 1
ATOM 1492 O O . THR A 1 193 ? 20.984 19.984 -4.195 1 30.66 193 THR A O 1
ATOM 1495 N N . THR A 1 194 ? 20.109 19.469 -2.572 1 28.77 194 THR A N 1
ATOM 1496 C CA . THR A 1 194 ? 21.406 19.281 -1.936 1 28.77 194 THR A CA 1
ATOM 1497 C C . THR A 1 194 ? 21.984 17.906 -2.279 1 28.77 194 THR A C 1
ATOM 1499 O O . THR A 1 194 ? 21.594 16.891 -1.675 1 28.77 194 THR A O 1
ATOM 1502 N N . SER A 1 195 ? 22.062 17.375 -3.541 1 28.89 195 SER A N 1
ATOM 1503 C CA . SER A 1 195 ? 22.797 16.156 -3.871 1 28.89 195 SER A CA 1
ATOM 1504 C C . SER A 1 195 ? 24.297 16.344 -3.645 1 28.89 195 SER A C 1
ATOM 1506 O O . SER A 1 195 ? 24.906 17.234 -4.227 1 28.89 195 SER A O 1
ATOM 1508 N N . SER A 1 196 ? 25.078 16.375 -2.639 1 29.75 196 SER A N 1
ATOM 1509 C CA . SER A 1 196 ? 26.391 15.969 -3.152 1 29.75 196 SER A CA 1
ATOM 1510 C C . SER A 1 196 ? 26.266 14.734 -4.047 1 29.75 196 SER A C 1
ATOM 1512 O O . SER A 1 196 ? 26.984 14.617 -5.043 1 29.75 196 SER A O 1
ATOM 1514 N N . GLY A 1 197 ? 25.938 13.484 -3.627 1 28.42 197 GLY A N 1
ATOM 1515 C CA . GLY A 1 197 ? 26.203 12.312 -4.445 1 28.42 197 GLY A CA 1
ATOM 1516 C C . GLY A 1 197 ? 25.219 12.172 -5.605 1 28.42 197 GLY A C 1
ATOM 1517 O O . GLY A 1 197 ? 24.234 12.891 -5.676 1 28.42 197 GLY A O 1
ATOM 1518 N N . PRO A 1 198 ? 25.547 11.359 -6.805 1 26.84 198 PRO A N 1
ATOM 1519 C CA . PRO A 1 198 ? 24.844 11.258 -8.094 1 26.84 198 PRO A CA 1
ATOM 1520 C C . PRO A 1 198 ? 23.328 11.203 -7.941 1 26.84 198 PRO A C 1
ATOM 1522 O O . PRO A 1 198 ? 22.812 10.391 -7.164 1 26.84 198 PRO A O 1
ATOM 1525 N N . ILE A 1 199 ? 22.656 12.328 -8.031 1 29.75 199 ILE A N 1
ATOM 1526 C CA . ILE A 1 199 ? 21.234 12.617 -8.039 1 29.75 199 ILE A CA 1
ATOM 1527 C C . ILE A 1 199 ? 20.562 11.844 -9.172 1 29.75 199 ILE A C 1
ATOM 1529 O O . ILE A 1 199 ? 20.859 12.07 -10.344 1 29.75 199 ILE A O 1
ATOM 1533 N N . GLY A 1 200 ? 20.344 10.617 -9.234 1 27.89 200 GLY A N 1
ATOM 1534 C CA . GLY A 1 200 ? 19.594 10.016 -10.328 1 27.89 200 GLY A CA 1
ATOM 1535 C C . GLY A 1 200 ? 18.406 10.859 -10.773 1 27.89 200 GLY A C 1
ATOM 1536 O O . GLY A 1 200 ? 17.984 11.766 -10.062 1 27.89 200 GLY A O 1
ATOM 1537 N N . THR A 1 201 ? 18.125 10.984 -12.25 1 25.84 201 THR A N 1
ATOM 1538 C CA . THR A 1 201 ? 17.219 11.805 -13.055 1 25.84 201 THR A CA 1
ATOM 1539 C C . THR A 1 201 ? 15.875 11.984 -12.352 1 25.84 201 THR A C 1
ATOM 1541 O O . THR A 1 201 ? 15.219 11.008 -12 1 25.84 201 THR A O 1
ATOM 1544 N N . PRO A 1 202 ? 15.625 13.141 -11.797 1 28.47 202 PRO A N 1
ATOM 1545 C CA . PRO A 1 202 ? 14.312 13.609 -11.352 1 28.47 202 PRO A CA 1
ATOM 1546 C C . PRO A 1 202 ? 13.227 13.422 -12.406 1 28.47 202 PRO A C 1
ATOM 1548 O O . PRO A 1 202 ? 13.516 13.445 -13.602 1 28.47 202 PRO A O 1
ATOM 1551 N N . HIS A 1 203 ? 12.32 12.562 -12.453 1 28.64 203 HIS A N 1
ATOM 1552 C CA . HIS A 1 203 ? 11.266 12.82 -13.43 1 28.64 203 HIS A CA 1
ATOM 1553 C C . HIS A 1 203 ? 10.961 14.305 -13.523 1 28.64 203 HIS A C 1
ATOM 1555 O O . HIS A 1 203 ? 11.148 15.055 -12.562 1 28.64 203 HIS A O 1
ATOM 1561 N N . SER A 1 204 ? 11.023 15.023 -14.742 1 26.67 204 SER A N 1
ATOM 1562 C CA . SER A 1 204 ? 10.859 16.406 -15.172 1 26.67 204 SER A CA 1
ATOM 1563 C C . SER A 1 204 ? 9.734 17.094 -14.398 1 26.67 204 SER A C 1
ATOM 1565 O O . SER A 1 204 ? 8.641 16.547 -14.273 1 26.67 204 SER A O 1
ATOM 1567 N N . VAL A 1 205 ? 10.023 17.859 -13.406 1 27.44 205 VAL A N 1
ATOM 1568 C CA . VAL A 1 205 ? 9.078 18.844 -12.891 1 27.44 205 VAL A CA 1
ATOM 1569 C C . VAL A 1 205 ? 8.539 19.703 -14.039 1 27.44 205 VAL A C 1
ATOM 1571 O O . VAL A 1 205 ? 9.32 20.266 -14.812 1 27.44 205 VAL A O 1
ATOM 1574 N N . PRO A 1 206 ? 7.324 19.422 -14.562 1 26.5 206 PRO A N 1
ATOM 1575 C CA . PRO A 1 206 ? 6.938 20.469 -15.5 1 26.5 206 PRO A CA 1
ATOM 1576 C C . PRO A 1 206 ? 7.129 21.875 -14.914 1 26.5 206 PRO A C 1
ATOM 1578 O O . PRO A 1 206 ? 6.992 22.062 -13.703 1 26.5 206 PRO A O 1
ATOM 1581 N N . GLN A 1 207 ? 8.055 22.594 -15.438 1 25.02 207 GLN A N 1
ATOM 1582 C CA . GLN A 1 207 ? 8.117 24.031 -15.18 1 25.02 207 GLN A CA 1
ATOM 1583 C C . GLN A 1 207 ? 6.73 24.672 -15.273 1 25.02 207 GLN A C 1
ATOM 1585 O O . GLN A 1 207 ? 5.98 24.406 -16.219 1 25.02 207 GLN A O 1
ATOM 1590 N N . LEU A 1 208 ? 6.164 25.062 -14.195 1 25.16 208 LEU A N 1
ATOM 1591 C CA . LEU A 1 208 ? 4.973 25.906 -14.195 1 25.16 208 LEU A CA 1
ATOM 1592 C C . LEU A 1 208 ? 5.109 27.047 -15.203 1 25.16 208 LEU A C 1
ATOM 1594 O O . LEU A 1 208 ? 4.172 27.812 -15.406 1 25.16 208 LEU A O 1
ATOM 1598 N N . ASN A 1 209 ? 6.312 27.484 -15.633 1 24.02 209 ASN A N 1
ATOM 1599 C CA . ASN A 1 209 ? 6.273 28.734 -16.406 1 24.02 209 ASN A CA 1
ATOM 1600 C C . ASN A 1 209 ? 5.535 28.547 -17.719 1 24.02 209 ASN A C 1
ATOM 1602 O O . ASN A 1 209 ? 5.23 29.516 -18.422 1 24.02 209 ASN A O 1
ATOM 1606 N N . ASP A 1 210 ? 5.789 27.484 -18.453 1 22.03 210 ASP A N 1
ATOM 1607 C CA . ASP A 1 210 ? 5.5 27.719 -19.859 1 22.03 210 ASP A CA 1
ATOM 1608 C C . ASP A 1 210 ? 3.994 27.766 -20.109 1 22.03 210 ASP A C 1
ATOM 1610 O O . ASP A 1 210 ? 3.443 26.906 -20.812 1 22.03 210 ASP A O 1
ATOM 1614 N N . VAL A 1 211 ? 3.148 27.953 -19.062 1 21.83 211 VAL A N 1
ATOM 1615 C CA . VAL A 1 211 ? 1.869 28.469 -19.547 1 21.83 211 VAL A CA 1
ATOM 1616 C C . VAL A 1 211 ? 2.012 29.938 -19.938 1 21.83 211 VAL A C 1
ATOM 1618 O O . VAL A 1 211 ? 1.977 30.812 -19.078 1 21.83 211 VAL A O 1
ATOM 1621 N N . GLY A 1 212 ? 3.244 30.453 -20.453 1 17.42 212 GLY A N 1
ATOM 1622 C CA . GLY A 1 212 ? 3.135 31.797 -21 1 17.42 212 GLY A CA 1
ATOM 1623 C C . GLY A 1 212 ? 1.834 32.031 -21.734 1 17.42 212 GLY A C 1
ATOM 1624 O O . GLY A 1 212 ? 1.058 32.938 -21.375 1 17.42 212 GLY A O 1
ATOM 1625 N N . GLU A 1 213 ? 1.9 32.469 -23.188 1 19.14 213 GLU A N 1
ATOM 1626 C CA . GLU A 1 213 ? 1.07 33.281 -24.047 1 19.14 213 GLU A CA 1
ATOM 1627 C C . GLU A 1 213 ? -0.218 32.562 -24.438 1 19.14 213 GLU A C 1
ATOM 1629 O O . GLU A 1 213 ? -0.221 31.328 -24.609 1 19.14 213 GLU A O 1
ATOM 1634 N N . MET B 1 1 ? 34.094 -87.188 -5.793 1 32.16 1 MET B N 1
ATOM 1635 C CA . MET B 1 1 ? 33.688 -86.062 -4.926 1 32.16 1 MET B CA 1
ATOM 1636 C C . MET B 1 1 ? 32.781 -85.062 -5.68 1 32.16 1 MET B C 1
ATOM 1638 O O . MET B 1 1 ? 33.219 -84.438 -6.633 1 32.16 1 MET B O 1
ATOM 1642 N N . SER B 1 2 ? 31.391 -85.312 -5.797 1 33.03 2 SER B N 1
ATOM 1643 C CA . SER B 1 2 ? 30.297 -84.75 -6.574 1 33.03 2 SER B CA 1
ATOM 1644 C C . SER B 1 2 ? 29.969 -83.312 -6.125 1 33.03 2 SER B C 1
ATOM 1646 O O . SER B 1 2 ? 29.766 -83.062 -4.934 1 33.03 2 SER B O 1
ATOM 1648 N N . PHE B 1 3 ? 30.406 -82.312 -6.852 1 36.44 3 PHE B N 1
ATOM 1649 C CA . PHE B 1 3 ? 30.156 -80.875 -6.676 1 36.44 3 PHE B CA 1
ATOM 1650 C C . PHE B 1 3 ? 28.672 -80.562 -6.727 1 36.44 3 PHE B C 1
ATOM 1652 O O . PHE B 1 3 ? 28.031 -80.688 -7.77 1 36.44 3 PHE B O 1
ATOM 1659 N N . ARG B 1 4 ? 27.891 -80.688 -5.609 1 37.59 4 ARG B N 1
ATOM 1660 C CA . ARG B 1 4 ? 26.484 -80.312 -5.492 1 37.59 4 ARG B CA 1
ATOM 1661 C C . ARG B 1 4 ? 26.281 -78.812 -5.801 1 37.59 4 ARG B C 1
ATOM 1663 O O . ARG B 1 4 ? 26.828 -77.938 -5.129 1 37.59 4 ARG B O 1
ATOM 1670 N N . LYS B 1 5 ? 25.891 -78.5 -7.043 1 37.69 5 LYS B N 1
ATOM 1671 C CA . LYS B 1 5 ? 25.5 -77.188 -7.504 1 37.69 5 LYS B CA 1
ATOM 1672 C C . LYS B 1 5 ? 24.375 -76.625 -6.637 1 37.69 5 LYS B C 1
ATOM 1674 O O . LYS B 1 5 ? 23.281 -77.188 -6.582 1 37.69 5 LYS B O 1
ATOM 1679 N N . GLN B 1 6 ? 24.703 -75.938 -5.488 1 33.59 6 GLN B N 1
ATOM 1680 C CA . GLN B 1 6 ? 23.688 -75.25 -4.691 1 33.59 6 GLN B CA 1
ATOM 1681 C C . GLN B 1 6 ? 22.922 -74.25 -5.535 1 33.59 6 GLN B C 1
ATOM 1683 O O . GLN B 1 6 ? 23.516 -73.375 -6.16 1 33.59 6 GLN B O 1
ATOM 1688 N N . ASN B 1 7 ? 21.719 -74.562 -6.074 1 33.5 7 ASN B N 1
ATOM 1689 C CA . ASN B 1 7 ? 20.75 -73.688 -6.738 1 33.5 7 ASN B CA 1
ATOM 1690 C C . ASN B 1 7 ? 20.422 -72.438 -5.895 1 33.5 7 ASN B C 1
ATOM 1692 O O . ASN B 1 7 ? 19.844 -72.562 -4.812 1 33.5 7 ASN B O 1
ATOM 1696 N N . THR B 1 8 ? 21.281 -71.438 -5.75 1 35.28 8 THR B N 1
ATOM 1697 C CA . THR B 1 8 ? 20.922 -70.25 -5.027 1 35.28 8 THR B CA 1
ATOM 1698 C C . THR B 1 8 ? 19.641 -69.625 -5.586 1 35.28 8 THR B C 1
ATOM 1700 O O . THR B 1 8 ? 19.594 -69.25 -6.746 1 35.28 8 THR B O 1
ATOM 1703 N N . ALA B 1 9 ? 18.438 -70.125 -5.223 1 40.09 9 ALA B N 1
ATOM 1704 C CA . ALA B 1 9 ? 17.141 -69.5 -5.484 1 40.09 9 ALA B CA 1
ATOM 1705 C C . ALA B 1 9 ? 17.219 -68 -5.32 1 40.09 9 ALA B C 1
ATOM 1707 O O . ALA B 1 9 ? 17.656 -67.5 -4.281 1 40.09 9 ALA B O 1
ATOM 1708 N N . GLY B 1 10 ? 17.328 -67.25 -6.391 1 36.19 10 GLY B N 1
ATOM 1709 C CA . GLY B 1 10 ? 17.312 -65.75 -6.512 1 36.19 10 GLY B CA 1
ATOM 1710 C C . GLY B 1 10 ? 16.219 -65.125 -5.68 1 36.19 10 GLY B C 1
ATOM 1711 O O . GLY B 1 10 ? 15.094 -65.625 -5.605 1 36.19 10 GLY B O 1
ATOM 1712 N N . ARG B 1 11 ? 16.531 -64.438 -4.539 1 43.59 11 ARG B N 1
ATOM 1713 C CA . ARG B 1 11 ? 15.578 -63.625 -3.787 1 43.59 11 ARG B CA 1
ATOM 1714 C C . ARG B 1 11 ? 14.641 -62.875 -4.723 1 43.59 11 ARG B C 1
ATOM 1716 O O . ARG B 1 11 ? 15.078 -62.344 -5.754 1 43.59 11 ARG B O 1
ATOM 1723 N N . PRO B 1 12 ? 13.312 -63.125 -4.656 1 43.31 12 PRO B N 1
ATOM 1724 C CA . PRO B 1 12 ? 12.406 -62.312 -5.492 1 43.31 12 PRO B CA 1
ATOM 1725 C C . PRO B 1 12 ? 12.727 -60.844 -5.453 1 43.31 12 PRO B C 1
ATOM 1727 O O . PRO B 1 12 ? 13.273 -60.344 -4.461 1 43.31 12 PRO B O 1
ATOM 1730 N N . PRO B 1 13 ? 12.789 -60.188 -6.609 1 38.62 13 PRO B N 1
ATOM 1731 C CA . PRO B 1 13 ? 13.062 -58.75 -6.621 1 38.62 13 PRO B CA 1
ATOM 1732 C C . PRO B 1 13 ? 12.203 -57.969 -5.613 1 38.62 13 PRO B C 1
ATOM 1734 O O . PRO B 1 13 ? 11.086 -58.406 -5.305 1 38.62 13 PRO B O 1
ATOM 1737 N N . ALA B 1 14 ? 12.766 -57.344 -4.598 1 40.88 14 ALA B N 1
ATOM 1738 C CA . ALA B 1 14 ? 12.094 -56.406 -3.709 1 40.88 14 ALA B CA 1
ATOM 1739 C C . ALA B 1 14 ? 11.047 -55.594 -4.465 1 40.88 14 ALA B C 1
ATOM 1741 O O . ALA B 1 14 ? 11.32 -55.031 -5.539 1 40.88 14 ALA B O 1
ATOM 1742 N N . LEU B 1 15 ? 9.789 -55.938 -4.344 1 36.78 15 LEU B N 1
ATOM 1743 C CA . LEU B 1 15 ? 8.742 -55 -4.789 1 36.78 15 LEU B CA 1
ATOM 1744 C C . LEU B 1 15 ? 9.086 -53.562 -4.426 1 36.78 15 LEU B C 1
ATOM 1746 O O . LEU B 1 15 ? 9.305 -53.25 -3.256 1 36.78 15 LEU B O 1
ATOM 1750 N N . PHE B 1 16 ? 9.758 -52.844 -5.262 1 36.72 16 PHE B N 1
ATOM 1751 C CA . PHE B 1 16 ? 9.836 -51.406 -5.078 1 36.72 16 PHE B CA 1
ATOM 1752 C C . PHE B 1 16 ? 8.492 -50.844 -4.617 1 36.72 16 PHE B C 1
ATOM 1754 O O . PHE B 1 16 ? 7.48 -51 -5.301 1 36.72 16 PHE B O 1
ATOM 1761 N N . TYR B 1 17 ? 8.172 -50.844 -3.355 1 34.97 17 TYR B N 1
ATOM 1762 C CA . TYR B 1 17 ? 7.102 -49.969 -2.863 1 34.97 17 TYR B CA 1
ATOM 1763 C C . TYR B 1 17 ? 7.125 -48.625 -3.572 1 34.97 17 TYR B C 1
ATOM 1765 O O . TYR B 1 17 ? 8.125 -47.906 -3.521 1 34.97 17 TYR B O 1
ATOM 1773 N N . ILE B 1 18 ? 6.586 -48.5 -4.738 1 38.28 18 ILE B N 1
ATOM 1774 C CA . ILE B 1 18 ? 6.293 -47.188 -5.262 1 38.28 18 ILE B CA 1
ATOM 1775 C C . ILE B 1 18 ? 5.68 -46.312 -4.16 1 38.28 18 ILE B C 1
ATOM 1777 O O . ILE B 1 18 ? 4.648 -46.656 -3.584 1 38.28 18 ILE B O 1
ATOM 1781 N N . GLU B 1 19 ? 6.457 -45.625 -3.436 1 40.62 19 GLU B N 1
ATOM 1782 C CA . GLU B 1 19 ? 5.898 -44.625 -2.543 1 40.62 19 GLU B CA 1
ATOM 1783 C C . GLU B 1 19 ? 4.609 -44.031 -3.113 1 40.62 19 GLU B C 1
ATOM 1785 O O . GLU B 1 19 ? 4.496 -43.844 -4.324 1 40.62 19 GLU B O 1
ATOM 1790 N N . PRO B 1 20 ? 3.461 -44.281 -2.477 1 41.59 20 PRO B N 1
ATOM 1791 C CA . PRO B 1 20 ? 2.23 -43.656 -2.982 1 41.59 20 PRO B CA 1
ATOM 1792 C C . PRO B 1 20 ? 2.471 -42.312 -3.607 1 41.59 20 PRO B C 1
ATOM 1794 O O . PRO B 1 20 ? 3.416 -41.594 -3.23 1 41.59 20 PRO B O 1
ATOM 1797 N N . ALA B 1 21 ? 2.084 -42.031 -4.812 1 42.44 21 ALA B N 1
ATOM 1798 C CA . ALA B 1 21 ? 2.057 -40.75 -5.508 1 42.44 21 ALA B CA 1
ATOM 1799 C C . ALA B 1 21 ? 1.818 -39.594 -4.531 1 42.44 21 ALA B C 1
ATOM 1801 O O . ALA B 1 21 ? 0.868 -39.625 -3.744 1 42.44 21 ALA B O 1
ATOM 1802 N N . GLN B 1 22 ? 2.715 -39.094 -3.838 1 46.97 22 GLN B N 1
ATOM 1803 C CA . GLN B 1 22 ? 2.518 -37.875 -3.039 1 46.97 22 GLN B CA 1
ATOM 1804 C C . GLN B 1 22 ? 1.368 -37.031 -3.59 1 46.97 22 GLN B C 1
ATOM 1806 O O . GLN B 1 22 ? 1.289 -36.781 -4.797 1 46.97 22 GLN B O 1
ATOM 1811 N N . LYS B 1 23 ? 0.134 -37.25 -3.152 1 52.97 23 LYS B N 1
ATOM 1812 C CA . LYS B 1 23 ? -1.062 -36.5 -3.566 1 52.97 23 LYS B CA 1
ATOM 1813 C C . LYS B 1 23 ? -0.731 -35.062 -3.926 1 52.97 23 LYS B C 1
ATOM 1815 O O . LYS B 1 23 ? -0.319 -34.281 -3.066 1 52.97 23 LYS B O 1
ATOM 1820 N N . VAL B 1 24 ? -0.332 -34.688 -5.125 1 72.62 24 VAL B N 1
ATOM 1821 C CA . VAL B 1 24 ? -0.069 -33.344 -5.641 1 72.62 24 VAL B CA 1
ATOM 1822 C C . VAL B 1 24 ? -1.314 -32.5 -5.484 1 72.62 24 VAL B C 1
ATOM 1824 O O . VAL B 1 24 ? -2.398 -32.844 -5.941 1 72.62 24 VAL B O 1
ATOM 1827 N N . VAL B 1 25 ? -1.406 -31.656 -4.477 1 80.88 25 VAL B N 1
ATOM 1828 C CA . VAL B 1 25 ? -2.482 -30.688 -4.328 1 80.88 25 VAL B CA 1
ATOM 1829 C C . VAL B 1 25 ? -2.674 -29.922 -5.633 1 80.88 25 VAL B C 1
ATOM 1831 O O . VAL B 1 25 ? -1.723 -29.344 -6.168 1 80.88 25 VAL B O 1
ATOM 1834 N N . PRO B 1 26 ? -3.785 -30.109 -6.223 1 89.56 26 PRO B N 1
ATOM 1835 C CA . PRO B 1 26 ? -4.035 -29.406 -7.48 1 89.56 26 PRO B CA 1
ATOM 1836 C C . PRO B 1 26 ? -4.008 -27.875 -7.316 1 89.56 26 PRO B C 1
ATOM 1838 O O . PRO B 1 26 ? -4.148 -27.375 -6.199 1 89.56 26 PRO B O 1
ATOM 1841 N N . THR B 1 27 ? -3.771 -27.203 -8.477 1 90.88 27 THR B N 1
ATOM 1842 C CA . THR B 1 27 ? -3.883 -25.75 -8.523 1 90.88 27 THR B CA 1
ATOM 1843 C C . THR B 1 27 ? -5.277 -25.297 -8.102 1 90.88 27 THR B C 1
ATOM 1845 O O . THR B 1 27 ? -6.277 -25.906 -8.5 1 90.88 27 THR B O 1
ATOM 1848 N N . TYR B 1 28 ? -5.309 -24.266 -7.246 1 87.25 28 TYR B N 1
ATOM 1849 C CA . TYR B 1 28 ? -6.625 -23.75 -6.871 1 87.25 28 TYR B CA 1
ATOM 1850 C C . TYR B 1 28 ? -6.559 -22.266 -6.547 1 87.25 28 TYR B C 1
ATOM 1852 O O . TYR B 1 28 ? -5.473 -21.703 -6.371 1 87.25 28 TYR B O 1
ATOM 1860 N N . VAL B 1 29 ? -7.711 -21.625 -6.645 1 87.25 29 VAL B N 1
ATOM 1861 C CA . VAL B 1 29 ? -7.914 -20.234 -6.25 1 87.25 29 VAL B CA 1
ATOM 1862 C C . VAL B 1 29 ? -8.984 -20.156 -5.168 1 87.25 29 VAL B C 1
ATOM 1864 O O . VAL B 1 29 ? -10.039 -20.797 -5.281 1 87.25 29 VAL B O 1
ATOM 1867 N N . THR B 1 30 ? -8.695 -19.531 -4.125 1 85.75 30 THR B N 1
ATOM 1868 C CA . THR B 1 30 ? -9.703 -19.297 -3.09 1 85.75 30 THR B CA 1
ATOM 1869 C C . THR B 1 30 ? -9.758 -17.812 -2.715 1 85.75 30 THR B C 1
ATOM 1871 O O . THR B 1 30 ? -8.734 -17.125 -2.732 1 85.75 30 THR B O 1
ATOM 1874 N N . GLN B 1 31 ? -10.953 -17.359 -2.482 1 87.5 31 GLN B N 1
ATOM 1875 C CA . GLN B 1 31 ? -11.133 -15.984 -2.039 1 87.5 31 GLN B CA 1
ATOM 1876 C C . GLN B 1 31 ? -10.969 -15.867 -0.526 1 87.5 31 GLN B C 1
ATOM 1878 O O . GLN B 1 31 ? -11.617 -16.594 0.233 1 87.5 31 GLN B O 1
ATOM 1883 N N . LEU B 1 32 ? -10.086 -15.047 -0.071 1 92.06 32 LEU B N 1
ATOM 1884 C CA . LEU B 1 32 ? -9.883 -14.82 1.355 1 92.06 32 LEU B CA 1
ATOM 1885 C C . LEU B 1 32 ? -10.805 -13.719 1.865 1 92.06 32 LEU B C 1
ATOM 1887 O O . LEU B 1 32 ? -11.375 -13.836 2.953 1 92.06 32 LEU B O 1
ATOM 1891 N N . VAL B 1 33 ? -10.914 -12.617 1.114 1 90.56 33 VAL B N 1
ATOM 1892 C CA . VAL B 1 33 ? -11.789 -11.484 1.396 1 90.56 33 VAL B CA 1
ATOM 1893 C C . VAL B 1 33 ? -12.719 -11.242 0.208 1 90.56 33 VAL B C 1
ATOM 1895 O O . VAL B 1 33 ? -12.266 -11.188 -0.938 1 90.56 33 VAL B O 1
ATOM 1898 N N . GLN B 1 34 ? -13.945 -11.148 0.475 1 86.19 34 GLN B N 1
ATOM 1899 C CA . GLN B 1 34 ? -14.93 -10.836 -0.559 1 86.19 34 GLN B CA 1
ATOM 1900 C C . GLN B 1 34 ? -15.008 -9.336 -0.804 1 86.19 34 GLN B C 1
ATOM 1902 O O . GLN B 1 34 ? -15.148 -8.555 0.14 1 86.19 34 GLN B O 1
ATOM 1907 N N . GLY B 1 35 ? -14.836 -8.953 -2.1 1 84.12 35 GLY B N 1
ATOM 1908 C CA . GLY B 1 35 ? -14.969 -7.555 -2.455 1 84.12 35 GLY B CA 1
ATOM 1909 C C . GLY B 1 35 ? -16.359 -7.008 -2.223 1 84.12 35 GLY B C 1
ATOM 1910 O O . GLY B 1 35 ? -17.344 -7.742 -2.334 1 84.12 35 GLY B O 1
ATOM 1911 N N . ARG B 1 36 ? -16.406 -5.785 -1.831 1 81.56 36 ARG B N 1
ATOM 1912 C CA . ARG B 1 36 ? -17.672 -5.113 -1.576 1 81.56 36 ARG B CA 1
ATOM 1913 C C . ARG B 1 36 ? -17.625 -3.654 -2.012 1 81.56 36 ARG B C 1
ATOM 1915 O O . ARG B 1 36 ? -16.609 -2.982 -1.821 1 81.56 36 ARG B O 1
ATOM 1922 N N . LEU B 1 37 ? -18.625 -3.176 -2.617 1 83.81 37 LEU B N 1
ATOM 1923 C CA . LEU B 1 37 ? -18.844 -1.77 -2.941 1 83.81 37 LEU B CA 1
ATOM 1924 C C . LEU B 1 37 ? -20.25 -1.332 -2.576 1 83.81 37 LEU B C 1
ATOM 1926 O O . LEU B 1 37 ? -21.234 -1.949 -3.008 1 83.81 37 LEU B O 1
ATOM 1930 N N . GLU B 1 38 ? -20.328 -0.411 -1.686 1 86.75 38 GLU B N 1
ATOM 1931 C CA . GLU B 1 38 ? -21.609 0.156 -1.266 1 86.75 38 GLU B CA 1
ATOM 1932 C C . GLU B 1 38 ? -21.562 1.682 -1.293 1 86.75 38 GLU B C 1
ATOM 1934 O O . GLU B 1 38 ? -20.703 2.299 -0.659 1 86.75 38 GLU B O 1
ATOM 1939 N N . ARG B 1 39 ? -22.5 2.27 -2.045 1 87.56 39 ARG B N 1
ATOM 1940 C CA . ARG B 1 39 ? -22.609 3.727 -2.045 1 87.56 39 ARG B CA 1
ATOM 1941 C C . ARG B 1 39 ? -23.266 4.227 -0.763 1 87.56 39 ARG B C 1
ATOM 1943 O O . ARG B 1 39 ? -24.266 3.668 -0.314 1 87.56 39 ARG B O 1
ATOM 1950 N N . ILE B 1 40 ? -22.641 5.219 -0.213 1 89 40 ILE B N 1
ATOM 1951 C CA . ILE B 1 40 ? -23.203 5.855 0.976 1 89 40 ILE B CA 1
ATOM 1952 C C . ILE B 1 40 ? -23.281 7.367 0.761 1 89 40 ILE B C 1
ATOM 1954 O O . ILE B 1 40 ? -22.812 7.879 -0.257 1 89 40 ILE B O 1
ATOM 1958 N N . GLU B 1 41 ? -24 8.102 1.474 1 86.44 41 GLU B N 1
ATOM 1959 C CA . GLU B 1 41 ? -24.297 9.516 1.305 1 86.44 41 GLU B CA 1
ATOM 1960 C C . GLU B 1 41 ? -23.047 10.32 0.976 1 86.44 41 GLU B C 1
ATOM 1962 O O . GLU B 1 41 ? -23.047 11.117 0.036 1 86.44 41 GLU B O 1
ATOM 1967 N N . GLN B 1 42 ? -21.969 10.086 1.654 1 84.81 42 GLN B N 1
ATOM 1968 C CA . GLN B 1 42 ? -20.797 10.961 1.481 1 84.81 42 GLN B CA 1
ATOM 1969 C C . GLN B 1 42 ? -19.672 10.227 0.766 1 84.81 42 GLN B C 1
ATOM 1971 O O . GLN B 1 42 ? -18.562 10.742 0.669 1 84.81 42 GLN B O 1
ATOM 1976 N N . GLY B 1 43 ? -19.984 9.125 0.266 1 89.44 43 GLY B N 1
ATOM 1977 C CA . GLY B 1 43 ? -18.922 8.359 -0.369 1 89.44 43 GLY B CA 1
ATOM 1978 C C . GLY B 1 43 ? -19.281 6.91 -0.614 1 89.44 43 GLY B C 1
ATOM 1979 O O . GLY B 1 43 ? -20.391 6.613 -1.071 1 89.44 43 GLY B O 1
ATOM 1980 N N . SER B 1 44 ? -18.328 6.094 -0.485 1 89.5 44 SER B N 1
ATOM 1981 C CA . SER B 1 44 ? -18.547 4.668 -0.713 1 89.5 44 SER B CA 1
ATOM 1982 C C . SER B 1 44 ? -17.859 3.824 0.347 1 89.5 44 SER B C 1
ATOM 1984 O O . SER B 1 44 ? -16.828 4.238 0.906 1 89.5 44 SER B O 1
ATOM 1986 N N . ARG B 1 45 ? -18.453 2.744 0.648 1 91.75 45 ARG B N 1
ATOM 1987 C CA . ARG B 1 45 ? -17.781 1.654 1.341 1 91.75 45 ARG B CA 1
ATOM 1988 C C . ARG B 1 45 ? -17.172 0.666 0.348 1 91.75 45 ARG B C 1
ATOM 1990 O O . ARG B 1 45 ? -17.875 0.17 -0.542 1 91.75 45 ARG B O 1
ATOM 1997 N N . MET B 1 46 ? -15.883 0.528 0.531 1 89.31 46 MET B N 1
ATOM 1998 C CA . MET B 1 46 ? -15.211 -0.32 -0.451 1 89.31 46 MET B CA 1
ATOM 1999 C C . MET B 1 46 ? -14.25 -1.288 0.231 1 89.31 46 MET B C 1
ATOM 2001 O O . MET B 1 46 ? -13.555 -0.917 1.178 1 89.31 46 MET B O 1
ATOM 2005 N N . THR B 1 47 ? -14.289 -2.514 -0.159 1 89.06 47 THR B N 1
ATOM 2006 C CA . THR B 1 47 ? -13.336 -3.564 0.182 1 89.06 47 THR B CA 1
ATOM 2007 C C . THR B 1 47 ? -12.961 -4.375 -1.055 1 89.06 47 THR B C 1
ATOM 2009 O O . THR B 1 47 ? -13.836 -4.887 -1.758 1 89.06 47 THR B O 1
ATOM 2012 N N . ALA B 1 48 ? -11.688 -4.34 -1.349 1 85.12 48 ALA B N 1
ATOM 2013 C CA . ALA B 1 48 ? -11.234 -5.125 -2.494 1 85.12 48 ALA B CA 1
ATOM 2014 C C . ALA B 1 48 ? -11.18 -6.609 -2.15 1 85.12 48 ALA B C 1
ATOM 2016 O O . ALA B 1 48 ? -10.945 -6.977 -0.996 1 85.12 48 ALA B O 1
ATOM 2017 N N . SER B 1 49 ? -11.398 -7.379 -3.184 1 86.19 49 SER B N 1
ATOM 2018 C CA . SER B 1 49 ? -11.242 -8.82 -3.01 1 86.19 49 SER B CA 1
ATOM 2019 C C . SER B 1 49 ? -9.781 -9.195 -2.816 1 86.19 49 SER B C 1
ATOM 2021 O O . SER B 1 49 ? -8.891 -8.547 -3.369 1 86.19 49 SER B O 1
ATOM 2023 N N . VAL B 1 50 ? -9.547 -10.148 -1.944 1 91.62 50 VAL B N 1
ATOM 2024 C CA . VAL B 1 50 ? -8.234 -10.766 -1.761 1 91.62 50 VAL B CA 1
ATOM 2025 C C . VAL B 1 50 ? -8.312 -12.258 -2.086 1 91.62 50 VAL B C 1
ATOM 2027 O O . VAL B 1 50 ? -9.18 -12.969 -1.568 1 91.62 50 VAL B O 1
ATOM 2030 N N . SER B 1 51 ? -7.434 -12.68 -2.98 1 90.31 51 SER B N 1
ATOM 2031 C CA . SER B 1 51 ? -7.438 -14.086 -3.381 1 90.31 51 SER B CA 1
ATOM 2032 C C . SER B 1 51 ? -6.109 -14.758 -3.051 1 90.31 51 SER B C 1
ATOM 2034 O O . SER B 1 51 ? -5.062 -14.109 -3.039 1 90.31 51 SER B O 1
ATOM 2036 N N . LEU B 1 52 ? -6.184 -16.031 -2.754 1 92.69 52 LEU B N 1
ATOM 2037 C CA . LEU B 1 52 ? -5.023 -16.891 -2.602 1 92.69 52 LEU B CA 1
ATOM 2038 C C . LEU B 1 52 ? -5.008 -17.969 -3.684 1 92.69 52 LEU B C 1
ATOM 2040 O O . LEU B 1 52 ? -6.016 -18.641 -3.914 1 92.69 52 LEU B O 1
ATOM 2044 N N . VAL B 1 53 ? -3.887 -18.062 -4.367 1 91.69 53 VAL B N 1
ATOM 2045 C CA . VAL B 1 53 ? -3.691 -19.078 -5.395 1 91.69 53 VAL B CA 1
ATOM 2046 C C . VAL B 1 53 ? -2.662 -20.109 -4.918 1 91.69 53 VAL B C 1
ATOM 2048 O O . VAL B 1 53 ? -1.633 -19.734 -4.344 1 91.69 53 VAL B O 1
ATOM 2051 N N . PHE B 1 54 ? -2.934 -21.297 -5.047 1 94.25 54 PHE B N 1
ATOM 2052 C CA . PHE B 1 54 ? -1.964 -22.375 -4.855 1 94.25 54 PHE B CA 1
ATOM 2053 C C . PHE B 1 54 ? -1.614 -23.031 -6.184 1 94.25 54 PHE B C 1
ATOM 2055 O O . PHE B 1 54 ? -2.504 -23.391 -6.953 1 94.25 54 PHE B O 1
ATOM 2062 N N . ASP B 1 55 ? -0.323 -23.062 -6.449 1 94.12 55 ASP B N 1
ATOM 2063 C CA . ASP B 1 55 ? 0.131 -23.719 -7.672 1 94.12 55 ASP B CA 1
ATOM 2064 C C . ASP B 1 55 ? 1.509 -24.359 -7.477 1 94.12 55 ASP B C 1
ATOM 2066 O O . ASP B 1 55 ? 2.504 -23.641 -7.309 1 94.12 55 ASP B O 1
ATOM 2070 N N . GLY B 1 56 ? 1.587 -25.703 -7.516 1 93.38 56 GLY B N 1
ATOM 2071 C CA . GLY B 1 56 ? 2.857 -26.406 -7.492 1 93.38 56 GLY B CA 1
ATOM 2072 C C . GLY B 1 56 ? 3.666 -26.141 -6.234 1 93.38 56 GLY B C 1
ATOM 2073 O O . GLY B 1 56 ? 4.883 -25.938 -6.301 1 93.38 56 GLY B O 1
ATOM 2074 N N . GLY B 1 57 ? 3.037 -25.906 -5.113 1 94.69 57 GLY B N 1
ATOM 2075 C CA . GLY B 1 57 ? 3.738 -25.688 -3.857 1 94.69 57 GLY B CA 1
ATOM 2076 C C . GLY B 1 57 ? 3.891 -24.234 -3.508 1 94.69 57 GLY B C 1
ATOM 2077 O O . GLY B 1 57 ? 4.422 -23.891 -2.447 1 94.69 57 GLY B O 1
ATOM 2078 N N . TYR B 1 58 ? 3.449 -23.391 -4.402 1 96.5 58 TYR B N 1
ATOM 2079 C CA . TYR B 1 58 ? 3.564 -21.969 -4.164 1 96.5 58 TYR B CA 1
ATOM 2080 C C . TYR B 1 58 ? 2.225 -21.375 -3.742 1 96.5 58 TYR B C 1
ATOM 2082 O O . TYR B 1 58 ? 1.193 -21.656 -4.355 1 96.5 58 TYR B O 1
ATOM 2090 N N . TYR B 1 59 ? 2.254 -20.641 -2.656 1 97.69 59 TYR B N 1
ATOM 2091 C CA . TYR B 1 59 ? 1.139 -19.766 -2.326 1 97.69 59 TYR B CA 1
ATOM 2092 C C . TYR B 1 59 ? 1.358 -18.375 -2.898 1 97.69 59 TYR B C 1
ATOM 2094 O O . TYR B 1 59 ? 2.418 -17.766 -2.699 1 97.69 59 TYR B O 1
ATOM 2102 N N . ILE B 1 60 ? 0.362 -17.906 -3.623 1 97 60 ILE B N 1
ATOM 2103 C CA . ILE B 1 60 ? 0.387 -16.578 -4.25 1 97 60 ILE B CA 1
ATOM 2104 C C . ILE B 1 60 ? -0.781 -15.742 -3.738 1 97 60 ILE B C 1
ATOM 2106 O O . ILE B 1 60 ? -1.943 -16.125 -3.904 1 97 60 ILE B O 1
ATOM 2110 N N . LEU B 1 61 ? -0.471 -14.664 -3.074 1 97.12 61 LEU B N 1
ATOM 2111 C CA . LEU B 1 61 ? -1.495 -13.719 -2.646 1 97.12 61 LEU B CA 1
ATOM 2112 C C . LEU B 1 61 ? -1.767 -12.68 -3.732 1 97.12 61 LEU B C 1
ATOM 2114 O O . LEU B 1 61 ? -0.832 -12.117 -4.309 1 97.12 61 LEU B O 1
ATOM 2118 N N . VAL B 1 62 ? -3.025 -12.492 -4.051 1 93.25 62 VAL B N 1
ATOM 2119 C CA . VAL B 1 62 ? -3.418 -11.453 -5.004 1 93.25 62 VAL B CA 1
ATOM 2120 C C . VAL B 1 62 ? -4.152 -10.336 -4.273 1 93.25 62 VAL B C 1
ATOM 2122 O O . VAL B 1 62 ? -5.273 -10.531 -3.793 1 93.25 62 VAL B O 1
ATOM 2125 N N . ASP B 1 63 ? -3.475 -9.188 -4.172 1 92.5 63 ASP B N 1
ATOM 2126 C CA . ASP B 1 63 ? -3.943 -7.98 -3.496 1 92.5 63 ASP B CA 1
ATOM 2127 C C . ASP B 1 63 ? -4.047 -8.203 -1.989 1 92.5 63 ASP B C 1
ATOM 2129 O O . ASP B 1 63 ? -3.875 -9.32 -1.508 1 92.5 63 ASP B O 1
ATOM 2133 N N . SER B 1 64 ? -4.211 -7.195 -1.229 1 95 64 SER B N 1
ATOM 2134 C CA . SER B 1 64 ? -4.445 -7.148 0.21 1 95 64 SER B CA 1
ATOM 2135 C C . SER B 1 64 ? -5.324 -5.965 0.589 1 95 64 SER B C 1
ATOM 2137 O O . SER B 1 64 ? -5.457 -5.012 -0.182 1 95 64 SER B O 1
ATOM 2139 N N . PRO B 1 65 ? -5.984 -6.039 1.741 1 94.25 65 PRO B N 1
ATOM 2140 C CA . PRO B 1 65 ? -6.844 -4.934 2.16 1 94.25 65 PRO B CA 1
ATOM 2141 C C . PRO B 1 65 ? -6.086 -3.617 2.318 1 94.25 65 PRO B C 1
ATOM 2143 O O . PRO B 1 65 ? -4.852 -3.613 2.338 1 94.25 65 PRO B O 1
ATOM 2146 N N . SER B 1 66 ? -6.895 -2.549 2.41 1 94 66 SER B N 1
ATOM 2147 C CA . SER B 1 66 ? -6.289 -1.244 2.66 1 94 66 SER B CA 1
ATOM 2148 C C . SER B 1 66 ? -5.66 -1.184 4.047 1 94 66 SER B C 1
ATOM 2150 O O . SER B 1 66 ? -5.988 -1.988 4.922 1 94 66 SER B O 1
ATOM 2152 N N . SER B 1 67 ? -4.82 -0.165 4.266 1 95.38 67 SER B N 1
ATOM 2153 C CA . SER B 1 67 ? -4.102 0.02 5.52 1 95.38 67 SER B CA 1
ATOM 2154 C C . SER B 1 67 ? -5.062 0.249 6.684 1 95.38 67 SER B C 1
ATOM 2156 O O . SER B 1 67 ? -4.758 -0.105 7.824 1 95.38 67 SER B O 1
ATOM 2158 N N . ALA B 1 68 ? -6.23 0.796 6.367 1 95.56 68 ALA B N 1
ATOM 2159 C CA . ALA B 1 68 ? -7.141 1.235 7.426 1 95.56 68 ALA B CA 1
ATOM 2160 C C . ALA B 1 68 ? -8.273 0.234 7.625 1 95.56 68 ALA B C 1
ATOM 2162 O O . ALA B 1 68 ? -9.062 0.364 8.562 1 95.56 68 ALA B O 1
ATOM 2163 N N . ASP B 1 69 ? -8.391 -0.705 6.773 1 96.19 69 ASP B N 1
ATOM 2164 C CA . ASP B 1 69 ? -9.508 -1.641 6.836 1 96.19 69 ASP B CA 1
ATOM 2165 C C . ASP B 1 69 ? -9.203 -2.809 7.77 1 96.19 69 ASP B C 1
ATOM 2167 O O . ASP B 1 69 ? -8.82 -3.889 7.312 1 96.19 69 ASP B O 1
ATOM 2171 N N . LEU B 1 70 ? -9.469 -2.625 9.008 1 96.38 70 LEU B N 1
ATOM 2172 C CA . LEU B 1 70 ? -9.125 -3.598 10.039 1 96.38 70 LEU B CA 1
ATOM 2173 C C . LEU B 1 70 ? -9.969 -4.863 9.891 1 96.38 70 LEU B C 1
ATOM 2175 O O . LEU B 1 70 ? -9.477 -5.969 10.125 1 96.38 70 LEU B O 1
ATOM 2179 N N . LYS B 1 71 ? -11.195 -4.676 9.492 1 96.56 71 LYS B N 1
ATOM 2180 C CA . LYS B 1 71 ? -12.078 -5.832 9.336 1 96.56 71 LYS B CA 1
ATOM 2181 C C . LYS B 1 71 ? -11.586 -6.754 8.227 1 96.56 71 LYS B C 1
ATOM 2183 O O . LYS B 1 71 ? -11.516 -7.973 8.406 1 96.56 71 LYS B O 1
ATOM 2188 N N . ALA B 1 72 ? -11.258 -6.191 7.117 1 95.88 72 ALA B N 1
ATOM 2189 C CA . ALA B 1 72 ? -10.758 -6.996 6.004 1 95.88 72 ALA B CA 1
ATOM 2190 C C . ALA B 1 72 ? -9.414 -7.629 6.34 1 95.88 72 ALA B C 1
ATOM 2192 O O . ALA B 1 72 ? -9.141 -8.766 5.941 1 95.88 72 ALA B O 1
ATOM 2193 N N . LYS B 1 73 ? -8.578 -6.895 7.02 1 97.44 73 LYS B N 1
ATOM 2194 C CA . LYS B 1 73 ? -7.312 -7.438 7.512 1 97.44 73 LYS B CA 1
ATOM 2195 C C . LYS B 1 73 ? -7.543 -8.688 8.352 1 97.44 73 LYS B C 1
ATOM 2197 O O . LYS B 1 73 ? -6.926 -9.734 8.102 1 97.44 73 LYS B O 1
ATOM 2202 N N . GLU B 1 74 ? -8.383 -8.555 9.328 1 97.94 74 GLU B N 1
ATOM 2203 C CA . GLU B 1 74 ? -8.664 -9.672 10.227 1 97.94 74 GLU B CA 1
ATOM 2204 C C . GLU B 1 74 ? -9.258 -10.852 9.469 1 97.94 74 GLU B C 1
ATOM 2206 O O . GLU B 1 74 ? -8.922 -12.008 9.742 1 97.94 74 GLU B O 1
ATOM 2211 N N . THR B 1 75 ? -10.141 -10.555 8.531 1 97.31 75 THR B N 1
ATOM 2212 C CA . THR B 1 75 ? -10.742 -11.609 7.711 1 97.31 75 THR B CA 1
ATOM 2213 C C . THR B 1 75 ? -9.672 -12.344 6.914 1 97.31 75 THR B C 1
ATOM 2215 O O . THR B 1 75 ? -9.656 -13.578 6.879 1 97.31 75 THR B O 1
ATOM 2218 N N . MET B 1 76 ? -8.781 -11.594 6.32 1 97.44 76 MET B N 1
ATOM 2219 C CA . MET B 1 76 ? -7.695 -12.18 5.547 1 97.44 76 MET B CA 1
ATOM 2220 C C . MET B 1 76 ? -6.848 -13.102 6.41 1 97.44 76 MET B C 1
ATOM 2222 O O . MET B 1 76 ? -6.602 -14.25 6.043 1 97.44 76 MET B O 1
ATOM 2226 N N . LEU B 1 77 ? -6.453 -12.656 7.562 1 98.19 77 LEU B N 1
ATOM 2227 C CA . LEU B 1 77 ? -5.578 -13.414 8.445 1 98.19 77 LEU B CA 1
ATOM 2228 C C . LEU B 1 77 ? -6.297 -14.633 9.008 1 98.19 77 LEU B C 1
ATOM 2230 O O . LEU B 1 77 ? -5.703 -15.703 9.148 1 98.19 77 LEU B O 1
ATOM 2234 N N . ARG B 1 78 ? -7.555 -14.461 9.367 1 98.12 78 ARG B N 1
ATOM 2235 C CA . ARG B 1 78 ? -8.352 -15.57 9.875 1 98.12 78 ARG B CA 1
ATOM 2236 C C . ARG B 1 78 ? -8.5 -16.656 8.82 1 98.12 78 ARG B C 1
ATOM 2238 O O . ARG B 1 78 ? -8.422 -17.859 9.133 1 98.12 78 ARG B O 1
ATOM 2245 N N . CYS B 1 79 ? -8.734 -16.234 7.582 1 96 79 CYS B N 1
ATOM 2246 C CA . CYS B 1 79 ? -8.898 -17.203 6.496 1 96 79 CYS B CA 1
ATOM 2247 C C . CYS B 1 79 ? -7.605 -17.969 6.254 1 96 79 CYS B C 1
ATOM 2249 O O . CYS B 1 79 ? -7.633 -19.188 6.035 1 96 79 CYS B O 1
ATOM 2251 N N . LEU B 1 80 ? -6.492 -17.297 6.273 1 97.56 80 LEU B N 1
ATOM 2252 C CA . LEU B 1 80 ? -5.203 -17.969 6.152 1 97.56 80 LEU B CA 1
ATOM 2253 C C . LEU B 1 80 ? -5.004 -18.969 7.285 1 97.56 80 LEU B C 1
ATOM 2255 O O . LEU B 1 80 ? -4.613 -20.109 7.047 1 97.56 80 LEU B O 1
ATOM 2259 N N . SER B 1 81 ? -5.316 -18.531 8.477 1 97.62 81 SER B N 1
ATOM 2260 C CA . SER B 1 81 ? -5.184 -19.375 9.656 1 97.62 81 SER B CA 1
ATOM 2261 C C . SER B 1 81 ? -6.086 -20.609 9.562 1 97.62 81 SER B C 1
ATOM 2263 O O . SER B 1 81 ? -5.672 -21.719 9.906 1 97.62 81 SER B O 1
ATOM 2265 N N . ALA B 1 82 ? -7.309 -20.438 9.148 1 96.75 82 ALA B N 1
ATOM 2266 C CA . ALA B 1 82 ? -8.266 -21.516 9 1 96.75 82 ALA B CA 1
ATOM 2267 C C . ALA B 1 82 ? -7.75 -22.578 8.031 1 96.75 82 ALA B C 1
ATOM 2269 O O . ALA B 1 82 ? -8.102 -23.766 8.141 1 96.75 82 ALA B O 1
ATOM 2270 N N . LYS B 1 83 ? -6.906 -22.141 7.117 1 95.12 83 LYS B N 1
ATOM 2271 C CA . LYS B 1 83 ? -6.312 -23.047 6.141 1 95.12 83 LYS B CA 1
ATOM 2272 C C . LYS B 1 83 ? -4.953 -23.547 6.609 1 95.12 83 LYS B C 1
ATOM 2274 O O . LYS B 1 83 ? -4.246 -24.234 5.867 1 95.12 83 LYS B O 1
ATOM 2279 N N . SER B 1 84 ? -4.566 -23.125 7.848 1 96.88 84 SER B N 1
ATOM 2280 C CA . SER B 1 84 ? -3.293 -23.484 8.453 1 96.88 84 SER B CA 1
ATOM 2281 C C . SER B 1 84 ? -2.119 -22.984 7.621 1 96.88 84 SER B C 1
ATOM 2283 O O . SER B 1 84 ? -1.127 -23.703 7.445 1 96.88 84 SER B O 1
ATOM 2285 N N . ILE B 1 85 ? -2.318 -21.922 6.992 1 96.88 85 ILE B N 1
ATOM 2286 C CA . ILE B 1 85 ? -1.266 -21.266 6.219 1 96.88 85 ILE B CA 1
ATOM 2287 C C . ILE B 1 85 ? -0.706 -20.078 6.996 1 96.88 85 ILE B C 1
ATOM 2289 O O . ILE B 1 85 ? -1.437 -19.141 7.316 1 96.88 85 ILE B O 1
ATOM 2293 N N . ASN B 1 86 ? 0.554 -20.141 7.301 1 97.06 86 ASN B N 1
ATOM 2294 C CA . ASN B 1 86 ? 1.244 -18.984 7.879 1 97.06 86 ASN B CA 1
ATOM 2295 C C . ASN B 1 86 ? 1.588 -17.938 6.82 1 97.06 86 ASN B C 1
ATOM 2297 O O . ASN B 1 86 ? 2.006 -18.297 5.715 1 97.06 86 ASN B O 1
ATOM 2301 N N . PRO B 1 87 ? 1.417 -16.672 7.18 1 97.25 87 PRO B N 1
ATOM 2302 C CA . PRO B 1 87 ? 1.766 -15.641 6.203 1 97.25 87 PRO B CA 1
ATOM 2303 C C . PRO B 1 87 ? 3.176 -15.812 5.645 1 97.25 87 PRO B C 1
ATOM 2305 O O . PRO B 1 87 ? 3.418 -15.516 4.469 1 97.25 87 PRO B O 1
ATOM 2308 N N . GLY B 1 88 ? 4.074 -16.297 6.438 1 96.5 88 GLY B N 1
ATOM 2309 C CA . GLY B 1 88 ? 5.449 -16.531 6.016 1 96.5 88 GLY B CA 1
ATOM 2310 C C . GLY B 1 88 ? 5.578 -17.578 4.93 1 96.5 88 GLY B C 1
ATOM 2311 O O . GLY B 1 88 ? 6.625 -17.688 4.289 1 96.5 88 GLY B O 1
ATOM 2312 N N . GLU B 1 89 ? 4.559 -18.359 4.695 1 96.81 89 GLU B N 1
ATOM 2313 C CA . GLU B 1 89 ? 4.562 -19.422 3.693 1 96.81 89 GLU B CA 1
ATOM 2314 C C . GLU B 1 89 ? 4.133 -18.891 2.328 1 96.81 89 GLU B C 1
ATOM 2316 O O . GLU B 1 89 ? 4.23 -19.594 1.323 1 96.81 89 GLU B O 1
ATOM 2321 N N . VAL B 1 90 ? 3.615 -17.641 2.295 1 97.88 90 VAL B N 1
ATOM 2322 C CA . VAL B 1 90 ? 3.268 -17.016 1.022 1 97.88 90 VAL B CA 1
ATOM 2323 C C . VAL B 1 90 ? 4.539 -16.562 0.302 1 97.88 90 VAL B C 1
ATOM 2325 O O . VAL B 1 90 ? 5.297 -15.742 0.82 1 97.88 90 VAL B O 1
ATOM 2328 N N . GLN B 1 91 ? 4.73 -17.094 -0.873 1 97.88 91 GLN B N 1
ATOM 2329 C CA . GLN B 1 91 ? 5.992 -16.891 -1.571 1 97.88 91 GLN B CA 1
ATOM 2330 C C . GLN B 1 91 ? 5.891 -15.727 -2.557 1 97.88 91 GLN B C 1
ATOM 2332 O O . GLN B 1 91 ? 6.898 -15.102 -2.896 1 97.88 91 GLN B O 1
ATOM 2337 N N . LEU B 1 92 ? 4.727 -15.5 -3.062 1 98.25 92 LEU B N 1
ATOM 2338 C CA . LEU B 1 92 ? 4.504 -14.445 -4.047 1 98.25 92 LEU B CA 1
ATOM 2339 C C . LEU B 1 92 ? 3.303 -13.586 -3.66 1 98.25 92 LEU B C 1
ATOM 2341 O O . LEU B 1 92 ? 2.285 -14.109 -3.197 1 98.25 92 LEU B O 1
ATOM 2345 N N . ALA B 1 93 ? 3.424 -12.312 -3.812 1 97.75 93 ALA B N 1
ATOM 2346 C CA . ALA B 1 93 ? 2.334 -11.359 -3.611 1 97.75 93 ALA B CA 1
ATOM 2347 C C . ALA B 1 93 ? 2.182 -10.438 -4.82 1 97.75 93 ALA B C 1
ATOM 2349 O O . ALA B 1 93 ? 3.125 -9.742 -5.199 1 97.75 93 ALA B O 1
ATOM 2350 N N . VAL B 1 94 ? 1.018 -10.461 -5.406 1 95.75 94 VAL B N 1
ATOM 2351 C CA . VAL B 1 94 ? 0.752 -9.672 -6.605 1 95.75 94 VAL B CA 1
ATOM 2352 C C . VAL B 1 94 ? -0.234 -8.555 -6.281 1 95.75 94 VAL B C 1
ATOM 2354 O O . VAL B 1 94 ? -1.319 -8.812 -5.754 1 95.75 94 VAL B O 1
ATOM 2357 N N . THR B 1 95 ? 0.162 -7.348 -6.465 1 93.56 95 THR B N 1
ATOM 2358 C CA . THR B 1 95 ? -0.738 -6.199 -6.418 1 93.56 95 THR B CA 1
ATOM 2359 C C . THR B 1 95 ? -1.206 -5.824 -7.82 1 93.56 95 THR B C 1
ATOM 2361 O O . THR B 1 95 ? -0.396 -5.449 -8.672 1 93.56 95 THR B O 1
ATOM 2364 N N . THR B 1 96 ? -2.479 -5.879 -8.031 1 88.12 96 THR B N 1
ATOM 2365 C CA . THR B 1 96 ? -3.027 -5.734 -9.375 1 88.12 96 THR B CA 1
ATOM 2366 C C . THR B 1 96 ? -2.908 -4.293 -9.859 1 88.12 96 THR B C 1
ATOM 2368 O O . THR B 1 96 ? -2.639 -4.043 -11.031 1 88.12 96 THR B O 1
ATOM 2371 N N . HIS B 1 97 ? -3.131 -3.348 -8.93 1 82.81 97 HIS B N 1
ATOM 2372 C CA . HIS B 1 97 ? -2.959 -1.951 -9.32 1 82.81 97 HIS B CA 1
ATOM 2373 C C . HIS B 1 97 ? -2.771 -1.06 -8.094 1 82.81 97 HIS B C 1
ATOM 2375 O O . HIS B 1 97 ? -2.844 -1.533 -6.961 1 82.81 97 HIS B O 1
ATOM 2381 N N . GLY B 1 98 ? -2.551 0.234 -8.305 1 82.38 98 GLY B N 1
ATOM 2382 C CA . GLY B 1 98 ? -2.006 1.125 -7.293 1 82.38 98 GLY B CA 1
ATOM 2383 C C . GLY B 1 98 ? -3.074 1.829 -6.477 1 82.38 98 GLY B C 1
ATOM 2384 O O . GLY B 1 98 ? -2.838 2.912 -5.938 1 82.38 98 GLY B O 1
ATOM 2385 N N . HIS B 1 99 ? -4.297 1.332 -6.316 1 84 99 HIS B N 1
ATOM 2386 C CA . HIS B 1 99 ? -5.293 1.903 -5.418 1 84 99 HIS B CA 1
ATOM 2387 C C . HIS B 1 99 ? -5.152 1.342 -4.008 1 84 99 HIS B C 1
ATOM 2389 O O . HIS B 1 99 ? -4.875 0.152 -3.832 1 84 99 HIS B O 1
ATOM 2395 N N . PRO B 1 100 ? -5.41 2.129 -3.031 1 86.62 100 PRO B N 1
ATOM 2396 C CA . PRO B 1 100 ? -5.102 1.759 -1.647 1 86.62 100 PRO B CA 1
ATOM 2397 C C . PRO B 1 100 ? -5.91 0.556 -1.165 1 86.62 100 PRO B C 1
ATOM 2399 O O . PRO B 1 100 ? -5.473 -0.168 -0.268 1 86.62 100 PRO B O 1
ATOM 2402 N N . ASP B 1 101 ? -7.086 0.38 -1.712 1 85.94 101 ASP B N 1
ATOM 2403 C CA . ASP B 1 101 ? -7.906 -0.735 -1.247 1 85.94 101 ASP B CA 1
ATOM 2404 C C . ASP B 1 101 ? -7.34 -2.07 -1.725 1 85.94 101 ASP B C 1
ATOM 2406 O O . ASP B 1 101 ? -7.793 -3.133 -1.294 1 85.94 101 ASP B O 1
ATOM 2410 N N . HIS B 1 102 ? -6.172 -2.07 -2.424 1 86.44 102 HIS B N 1
ATOM 2411 C CA . HIS B 1 102 ? -5.613 -3.309 -2.953 1 86.44 102 HIS B CA 1
ATOM 2412 C C . HIS B 1 102 ? -4.25 -3.605 -2.33 1 86.44 102 HIS B C 1
ATOM 2414 O O . HIS B 1 102 ? -3.645 -4.641 -2.619 1 86.44 102 HIS B O 1
ATOM 2420 N N . PHE B 1 103 ? -3.609 -2.832 -1.586 1 87.31 103 PHE B N 1
ATOM 2421 C CA . PHE B 1 103 ? -2.25 -3.121 -1.145 1 87.31 103 PHE B CA 1
ATOM 2422 C C . PHE B 1 103 ? -1.984 -2.51 0.226 1 87.31 103 PHE B C 1
ATOM 2424 O O . PHE B 1 103 ? -0.865 -2.082 0.514 1 87.31 103 PHE B O 1
ATOM 2431 N N . GLY B 1 104 ? -2.688 -2.609 1.215 1 92.81 104 GLY B N 1
ATOM 2432 C CA . GLY B 1 104 ? -2.459 -1.95 2.492 1 92.81 104 GLY B CA 1
ATOM 2433 C C . GLY B 1 104 ? -1.986 -2.9 3.576 1 92.81 104 GLY B C 1
ATOM 2434 O O . GLY B 1 104 ? -1.552 -2.463 4.645 1 92.81 104 GLY B O 1
ATOM 2435 N N . GLN B 1 105 ? -1.979 -4.172 3.283 1 96.12 105 GLN B N 1
ATOM 2436 C CA . GLN B 1 105 ? -1.62 -5.164 4.289 1 96.12 105 GLN B CA 1
ATOM 2437 C C . GLN B 1 105 ? -0.526 -6.098 3.777 1 96.12 105 GLN B C 1
ATOM 2439 O O . GLN B 1 105 ? -0.368 -7.211 4.281 1 96.12 105 GLN B O 1
ATOM 2444 N N . GLY B 1 106 ? 0.209 -5.688 2.77 1 96.19 106 GLY B N 1
ATOM 2445 C CA . GLY B 1 106 ? 1.258 -6.5 2.176 1 96.19 106 GLY B CA 1
ATOM 2446 C C . GLY B 1 106 ? 2.406 -6.781 3.127 1 96.19 106 GLY B C 1
ATOM 2447 O O . GLY B 1 106 ? 3.195 -7.703 2.9 1 96.19 106 GLY B O 1
ATOM 2448 N N . ASN B 1 107 ? 2.492 -5.988 4.16 1 96.25 107 ASN B N 1
ATOM 2449 C CA . ASN B 1 107 ? 3.615 -6.117 5.082 1 96.25 107 ASN B CA 1
ATOM 2450 C C . ASN B 1 107 ? 3.49 -7.367 5.949 1 96.25 107 ASN B C 1
ATOM 2452 O O . ASN B 1 107 ? 4.43 -7.734 6.656 1 96.25 107 ASN B O 1
ATOM 2456 N N . PHE B 1 108 ? 2.408 -8.094 5.891 1 97 108 PHE B N 1
ATOM 2457 C CA . PHE B 1 108 ? 2.27 -9.398 6.531 1 97 108 PHE B CA 1
ATOM 2458 C C . PHE B 1 108 ? 3.035 -10.469 5.762 1 97 108 PHE B C 1
ATOM 2460 O O . PHE B 1 108 ? 3.236 -11.578 6.262 1 97 108 PHE B O 1
ATOM 2467 N N . PHE B 1 109 ? 3.465 -10.094 4.535 1 97.19 109 PHE B N 1
ATOM 2468 C CA . PHE B 1 109 ? 4.164 -11.031 3.666 1 97.19 109 PHE B CA 1
ATOM 2469 C C . PHE B 1 109 ? 5.527 -10.477 3.258 1 97.19 109 PHE B C 1
ATOM 2471 O O . PHE B 1 109 ? 5.855 -10.438 2.07 1 97.19 109 PHE B O 1
ATOM 2478 N N . PRO B 1 110 ? 6.312 -10.125 4.195 1 93.06 110 PRO B N 1
ATOM 2479 C CA . PRO B 1 110 ? 7.547 -9.398 3.902 1 93.06 110 PRO B CA 1
ATOM 2480 C C . PRO B 1 110 ? 8.562 -10.234 3.125 1 93.06 110 PRO B C 1
ATOM 2482 O O . PRO B 1 110 ? 9.438 -9.68 2.457 1 93.06 110 PRO B O 1
ATOM 2485 N N . ASN B 1 111 ? 8.461 -11.523 3.207 1 94.31 111 ASN B N 1
ATOM 2486 C CA . ASN B 1 111 ? 9.445 -12.383 2.566 1 94.31 111 ASN B CA 1
ATOM 2487 C C . ASN B 1 111 ? 9.008 -12.781 1.158 1 94.31 111 ASN B C 1
ATOM 2489 O O . ASN B 1 111 ? 9.766 -13.438 0.433 1 94.31 111 ASN B O 1
ATOM 2493 N N . ALA B 1 112 ? 7.801 -12.492 0.816 1 97.56 112 ALA B N 1
ATOM 2494 C CA . ALA B 1 112 ? 7.301 -12.82 -0.518 1 97.56 112 ALA B CA 1
ATOM 2495 C C . ALA B 1 112 ? 8 -11.977 -1.584 1 97.56 112 ALA B C 1
ATOM 2497 O O . ALA B 1 112 ? 8.508 -10.891 -1.295 1 97.56 112 ALA B O 1
ATOM 2498 N N . ARG B 1 113 ? 8.125 -12.516 -2.756 1 97.81 113 ARG B N 1
ATOM 2499 C CA . ARG B 1 113 ? 8.383 -11.688 -3.93 1 97.81 113 ARG B CA 1
ATOM 2500 C C . ARG B 1 113 ? 7.141 -10.898 -4.328 1 97.81 113 ARG B C 1
ATOM 2502 O O . ARG B 1 113 ? 6.098 -11.477 -4.625 1 97.81 113 ARG B O 1
ATOM 2509 N N . HIS B 1 114 ? 7.27 -9.602 -4.262 1 97.75 114 HIS B N 1
ATOM 2510 C CA . HIS B 1 114 ? 6.129 -8.75 -4.57 1 97.75 114 HIS B CA 1
ATOM 2511 C C . HIS B 1 114 ? 6.145 -8.312 -6.031 1 97.75 114 HIS B C 1
ATOM 2513 O O . HIS B 1 114 ? 7.199 -7.961 -6.566 1 97.75 114 HIS B O 1
ATOM 2519 N N . PHE B 1 115 ? 4.996 -8.344 -6.66 1 96 115 PHE B N 1
ATOM 2520 C CA . PHE B 1 115 ? 4.848 -7.926 -8.047 1 96 115 PHE B CA 1
ATOM 2521 C C . PHE B 1 115 ? 3.891 -6.746 -8.156 1 96 115 PHE B C 1
ATOM 2523 O O . PHE B 1 115 ? 2.848 -6.719 -7.504 1 96 115 PHE B O 1
ATOM 2530 N N . PHE B 1 116 ? 4.238 -5.742 -8.953 1 93 116 PHE B N 1
ATOM 2531 C CA . PHE B 1 116 ? 3.439 -4.566 -9.281 1 93 116 PHE B CA 1
ATOM 2532 C C . PHE B 1 116 ? 3.803 -4.035 -10.664 1 93 116 PHE B C 1
ATOM 2534 O O . PHE B 1 116 ? 4.961 -3.701 -10.922 1 93 116 PHE B O 1
ATOM 2541 N N . GLY B 1 117 ? 2.773 -3.91 -11.453 1 90.06 117 GLY B N 1
ATOM 2542 C CA . GLY B 1 117 ? 3.096 -3.512 -12.812 1 90.06 117 GLY B CA 1
ATOM 2543 C C . GLY B 1 117 ? 4.156 -4.387 -13.453 1 90.06 117 GLY B C 1
ATOM 2544 O O . GLY B 1 117 ? 4.031 -5.613 -13.469 1 90.06 117 GLY B O 1
ATOM 2545 N N . SER B 1 118 ? 5.207 -3.711 -13.977 1 91.12 118 SER B N 1
ATOM 2546 C CA . SER B 1 118 ? 6.281 -4.449 -14.633 1 91.12 118 SER B CA 1
ATOM 2547 C C . SER B 1 118 ? 7.473 -4.641 -13.703 1 91.12 118 SER B C 1
ATOM 2549 O O . SER B 1 118 ? 8.594 -4.871 -14.156 1 91.12 118 SER B O 1
ATOM 2551 N N . TYR B 1 119 ? 7.191 -4.59 -12.391 1 92.56 119 TYR B N 1
ATOM 2552 C CA . TYR B 1 119 ? 8.289 -4.703 -11.438 1 92.56 119 TYR B CA 1
ATOM 2553 C C . TYR B 1 119 ? 8.055 -5.852 -10.461 1 92.56 119 TYR B C 1
ATOM 2555 O O . TYR B 1 119 ? 6.906 -6.148 -10.109 1 92.56 119 TYR B O 1
ATOM 2563 N N . GLU B 1 120 ? 9.094 -6.449 -10.125 1 96.06 120 GLU B N 1
ATOM 2564 C CA . GLU B 1 120 ? 9.203 -7.301 -8.945 1 96.06 120 GLU B CA 1
ATOM 2565 C C . GLU B 1 120 ? 10.094 -6.66 -7.887 1 96.06 120 GLU B C 1
ATOM 2567 O O . GLU B 1 120 ? 11.117 -6.055 -8.211 1 96.06 120 GLU B O 1
ATOM 2572 N N . TYR B 1 121 ? 9.648 -6.77 -6.645 1 95.25 121 TYR B N 1
ATOM 2573 C CA . TYR B 1 121 ? 10.516 -6.176 -5.633 1 95.25 121 TYR B CA 1
ATOM 2574 C C . TYR B 1 121 ? 10.594 -7.062 -4.395 1 95.25 121 TYR B C 1
ATOM 2576 O O . TYR B 1 121 ? 9.617 -7.738 -4.043 1 95.25 121 TYR B O 1
ATOM 2584 N N . VAL B 1 122 ? 11.734 -7.18 -3.812 1 95.56 122 VAL B N 1
ATOM 2585 C CA . VAL B 1 122 ? 12.094 -7.797 -2.541 1 95.56 122 VAL B CA 1
ATOM 2586 C C . VAL B 1 122 ? 12.969 -6.844 -1.731 1 95.56 122 VAL B C 1
ATOM 2588 O O . VAL B 1 122 ? 13.891 -6.219 -2.273 1 95.56 122 VAL B O 1
ATOM 2591 N N . ASP B 1 123 ? 12.57 -6.73 -0.506 1 94.75 123 ASP B N 1
ATOM 2592 C CA . ASP B 1 123 ? 13.273 -5.734 0.298 1 94.75 123 ASP B CA 1
ATOM 2593 C C . ASP B 1 123 ? 13.219 -4.359 -0.361 1 94.75 123 ASP B C 1
ATOM 2595 O O . ASP B 1 123 ? 12.141 -3.848 -0.658 1 94.75 123 ASP B O 1
ATOM 2599 N N . ASP B 1 124 ? 14.32 -3.742 -0.685 1 93.38 124 ASP B N 1
ATOM 2600 C CA . ASP B 1 124 ? 14.352 -2.436 -1.335 1 93.38 124 ASP B CA 1
ATOM 2601 C C . ASP B 1 124 ? 14.852 -2.551 -2.775 1 93.38 124 ASP B C 1
ATOM 2603 O O . ASP B 1 124 ? 15.211 -1.548 -3.395 1 93.38 124 ASP B O 1
ATOM 2607 N N . VAL B 1 125 ? 14.922 -3.797 -3.289 1 94.88 125 VAL B N 1
ATOM 2608 C CA . VAL B 1 125 ? 15.414 -4.027 -4.641 1 94.88 125 VAL B CA 1
ATOM 2609 C C . VAL B 1 125 ? 14.234 -4.188 -5.602 1 94.88 125 VAL B C 1
ATOM 2611 O O . VAL B 1 125 ? 13.352 -5.016 -5.375 1 94.88 125 VAL B O 1
ATOM 2614 N N . TYR B 1 126 ? 14.203 -3.4 -6.633 1 93.62 126 TYR B N 1
ATOM 2615 C CA . TYR B 1 126 ? 13.203 -3.439 -7.695 1 93.62 126 TYR B CA 1
ATOM 2616 C C . TYR B 1 126 ? 13.836 -3.846 -9.023 1 93.62 126 TYR B C 1
ATOM 2618 O O . TYR B 1 126 ? 14.812 -3.238 -9.461 1 93.62 126 TYR B O 1
ATOM 2626 N N . ILE B 1 127 ? 13.305 -4.867 -9.617 1 95.19 127 ILE B N 1
ATOM 2627 C CA . ILE B 1 127 ? 13.797 -5.316 -10.914 1 95.19 127 ILE B CA 1
ATOM 2628 C C . ILE B 1 127 ? 12.648 -5.352 -11.922 1 95.19 127 ILE B C 1
ATOM 2630 O O . ILE B 1 127 ? 11.516 -5.676 -11.555 1 95.19 127 ILE B O 1
ATOM 2634 N N . LYS B 1 128 ? 12.969 -5.027 -13.156 1 92.31 128 LYS B N 1
ATOM 2635 C CA . LYS B 1 128 ? 11.977 -5.152 -14.227 1 92.31 128 LYS B CA 1
ATOM 2636 C C . LYS B 1 128 ? 11.734 -6.613 -14.578 1 92.31 128 LYS B C 1
ATOM 2638 O O . LYS B 1 128 ? 12.672 -7.41 -14.641 1 92.31 128 LYS B O 1
ATOM 2643 N N . THR B 1 129 ? 10.422 -6.879 -14.703 1 94.75 129 THR B N 1
ATOM 2644 C CA . THR B 1 129 ? 10.062 -8.234 -15.102 1 94.75 129 THR B CA 1
ATOM 2645 C C . THR B 1 129 ? 9.875 -8.32 -16.609 1 94.75 129 THR B C 1
ATOM 2647 O O . THR B 1 129 ? 10.062 -7.336 -17.328 1 94.75 129 THR B O 1
ATOM 2650 N N . GLU B 1 130 ? 9.516 -9.484 -17.078 1 94.69 130 GLU B N 1
ATOM 2651 C CA . GLU B 1 130 ? 9.25 -9.719 -18.5 1 94.69 130 GLU B CA 1
ATOM 2652 C C . GLU B 1 130 ? 8.086 -8.859 -19 1 94.69 130 GLU B C 1
ATOM 2654 O O . GLU B 1 130 ? 7.973 -8.586 -20.188 1 94.69 130 GLU B O 1
ATOM 2659 N N . LEU B 1 131 ? 7.32 -8.398 -18.078 1 92.94 131 LEU B N 1
ATOM 2660 C CA . LEU B 1 131 ? 6.156 -7.602 -18.453 1 92.94 131 LEU B CA 1
ATOM 2661 C C . LEU B 1 131 ? 6.582 -6.242 -19 1 92.94 131 LEU B C 1
ATOM 2663 O O . LEU B 1 131 ? 5.777 -5.531 -19.609 1 92.94 131 LEU B O 1
ATOM 2667 N N . ASP B 1 132 ? 7.789 -5.906 -18.781 1 89.69 132 ASP B N 1
ATOM 2668 C CA . ASP B 1 132 ? 8.312 -4.652 -19.312 1 89.69 132 ASP B CA 1
ATOM 2669 C C . ASP B 1 132 ? 8.406 -4.699 -20.828 1 89.69 132 ASP B C 1
ATOM 2671 O O . ASP B 1 132 ? 8.219 -3.682 -21.5 1 89.69 132 ASP B O 1
ATOM 2675 N N . ALA B 1 133 ? 8.656 -5.848 -21.312 1 91.38 133 ALA B N 1
ATOM 2676 C CA . ALA B 1 133 ? 8.867 -6.012 -22.75 1 91.38 133 ALA B CA 1
ATOM 2677 C C . ALA B 1 133 ? 7.746 -6.832 -23.375 1 91.38 133 ALA B C 1
ATOM 2679 O O . ALA B 1 133 ? 7.551 -6.801 -24.594 1 91.38 133 ALA B O 1
ATOM 2680 N N . ASN B 1 134 ? 7.082 -7.543 -22.484 1 93.25 134 ASN B N 1
ATOM 2681 C CA . ASN B 1 134 ? 6.047 -8.453 -22.969 1 93.25 134 ASN B CA 1
ATOM 2682 C C . ASN B 1 134 ? 4.691 -8.148 -22.328 1 93.25 134 ASN B C 1
ATOM 2684 O O . ASN B 1 134 ? 4.621 -7.469 -21.312 1 93.25 134 ASN B O 1
ATOM 2688 N N . ASP B 1 135 ? 3.68 -8.672 -22.891 1 88.88 135 ASP B N 1
ATOM 2689 C CA . ASP B 1 135 ? 2.338 -8.453 -22.375 1 88.88 135 ASP B CA 1
ATOM 2690 C C . ASP B 1 135 ? 1.999 -9.469 -21.281 1 88.88 135 ASP B C 1
ATOM 2692 O O . ASP B 1 135 ? 1.058 -9.266 -20.516 1 88.88 135 ASP B O 1
ATOM 2696 N N . THR B 1 136 ? 2.742 -10.57 -21.281 1 92.12 136 THR B N 1
ATOM 2697 C CA . THR B 1 136 ? 2.469 -11.609 -20.297 1 92.12 136 THR B CA 1
ATOM 2698 C C . THR B 1 136 ? 3.77 -12.164 -19.734 1 92.12 136 THR B C 1
ATOM 2700 O O . THR B 1 136 ? 4.832 -12.031 -20.344 1 92.12 136 THR B O 1
ATOM 2703 N N . MET B 1 137 ? 3.662 -12.734 -18.531 1 95.56 137 MET B N 1
ATOM 2704 C CA . MET B 1 137 ? 4.781 -13.414 -17.891 1 95.56 137 MET B CA 1
ATOM 2705 C C . MET B 1 137 ? 4.285 -14.539 -16.984 1 95.56 137 MET B C 1
ATOM 2707 O O . MET B 1 137 ? 3.279 -14.391 -16.297 1 95.56 137 MET B O 1
ATOM 2711 N N . LYS B 1 138 ? 4.953 -15.602 -17.109 1 96.19 138 LYS B N 1
ATOM 2712 C CA . LYS B 1 138 ? 4.672 -16.719 -16.203 1 96.19 138 LYS B CA 1
ATOM 2713 C C . LYS B 1 138 ? 5.398 -16.547 -14.875 1 96.19 138 LYS B C 1
ATOM 2715 O O . LYS B 1 138 ? 6.586 -16.219 -14.852 1 96.19 138 LYS B O 1
ATOM 2720 N N . ILE B 1 139 ? 4.648 -16.766 -13.758 1 96.12 139 ILE B N 1
ATOM 2721 C CA . ILE B 1 139 ? 5.34 -16.656 -12.477 1 96.12 139 ILE B CA 1
ATOM 2722 C C . ILE B 1 139 ? 5.41 -18.016 -11.805 1 96.12 139 ILE B C 1
ATOM 2724 O O . ILE B 1 139 ? 6.32 -18.281 -11.016 1 96.12 139 ILE B O 1
ATOM 2728 N N . THR B 1 140 ? 4.48 -18.953 -12.023 1 96.38 140 THR B N 1
ATOM 2729 C CA . THR B 1 140 ? 4.535 -20.375 -11.703 1 96.38 140 THR B CA 1
ATOM 2730 C C . THR B 1 140 ? 3.969 -21.219 -12.852 1 96.38 140 THR B C 1
ATOM 2732 O O . THR B 1 140 ? 3.602 -20.672 -13.898 1 96.38 140 THR B O 1
ATOM 2735 N N . SER B 1 141 ? 3.945 -22.516 -12.703 1 95.31 141 SER B N 1
ATOM 2736 C CA . SER B 1 141 ? 3.602 -23.406 -13.805 1 95.31 141 SER B CA 1
ATOM 2737 C C . SER B 1 141 ? 2.246 -23.047 -14.398 1 95.31 141 SER B C 1
ATOM 2739 O O . SER B 1 141 ? 2.066 -23.109 -15.617 1 95.31 141 SER B O 1
ATOM 2741 N N . ASN B 1 142 ? 1.304 -22.641 -13.555 1 93.88 142 ASN B N 1
ATOM 2742 C CA . ASN B 1 142 ? -0.051 -22.422 -14.055 1 93.88 142 ASN B CA 1
ATOM 2743 C C . ASN B 1 142 ? -0.535 -21 -13.773 1 93.88 142 ASN B C 1
ATOM 2745 O O . ASN B 1 142 ? -1.727 -20.719 -13.891 1 93.88 142 ASN B O 1
ATOM 2749 N N . VAL B 1 143 ? 0.343 -20.078 -13.422 1 94.44 143 VAL B N 1
ATOM 2750 C CA . VAL B 1 143 ? -0.062 -18.719 -13.094 1 94.44 143 VAL B CA 1
ATOM 2751 C C . VAL B 1 143 ? 0.706 -17.734 -13.977 1 94.44 143 VAL B C 1
ATOM 2753 O O . VAL B 1 143 ? 1.938 -17.781 -14.031 1 94.44 143 VAL B O 1
ATOM 2756 N N . GLU B 1 144 ? -0.043 -16.859 -14.609 1 92.81 144 GLU B N 1
ATOM 2757 C CA . GLU B 1 144 ? 0.526 -15.82 -15.453 1 92.81 144 GLU B CA 1
ATOM 2758 C C . GLU B 1 144 ? 0.032 -14.438 -15.031 1 92.81 144 GLU B C 1
ATOM 2760 O O . GLU B 1 144 ? -1.104 -14.297 -14.57 1 92.81 144 GLU B O 1
ATOM 2765 N N . LEU B 1 145 ? 0.908 -13.508 -15.18 1 93.81 145 LEU B N 1
ATOM 2766 C CA . LEU B 1 145 ? 0.545 -12.094 -15.078 1 93.81 145 LEU B CA 1
ATOM 2767 C C . LEU B 1 145 ? 0.389 -11.469 -16.453 1 93.81 145 LEU B C 1
ATOM 2769 O O . LEU B 1 145 ? 1.224 -11.68 -17.344 1 93.81 145 LEU B O 1
ATOM 2773 N N . TRP B 1 146 ? -0.683 -10.703 -16.625 1 88.19 146 TRP B N 1
ATOM 2774 C CA . TRP B 1 146 ? -0.972 -10.016 -17.875 1 88.19 146 TRP B CA 1
ATOM 2775 C C . TRP B 1 146 ? -0.99 -8.508 -17.672 1 88.19 146 TRP B C 1
ATOM 2777 O O . TRP B 1 146 ? -1.585 -8.008 -16.719 1 88.19 146 TRP B O 1
ATOM 2787 N N . ASN B 1 147 ? -0.236 -7.812 -18.562 1 83.69 147 ASN B N 1
ATOM 2788 C CA . ASN B 1 147 ? -0.419 -6.363 -18.625 1 83.69 147 ASN B CA 1
ATOM 2789 C C . ASN B 1 147 ? -1.824 -5.992 -19.078 1 83.69 147 ASN B C 1
ATOM 2791 O O . ASN B 1 147 ? -2.217 -6.316 -20.203 1 83.69 147 ASN B O 1
ATOM 2795 N N . THR B 1 148 ? -2.557 -5.398 -18.234 1 74.44 148 THR B N 1
ATOM 2796 C CA . THR B 1 148 ? -3.908 -4.965 -18.578 1 74.44 148 THR B CA 1
ATOM 2797 C C . THR B 1 148 ? -4.117 -3.502 -18.203 1 74.44 148 THR B C 1
ATOM 2799 O O . THR B 1 148 ? -4.906 -3.195 -17.297 1 74.44 148 THR B O 1
ATOM 2802 N N . PRO B 1 149 ? -3.312 -2.627 -18.969 1 65.44 149 PRO B N 1
ATOM 2803 C CA . PRO B 1 149 ? -3.467 -1.219 -18.594 1 65.44 149 PRO B CA 1
ATOM 2804 C C . PRO B 1 149 ? -4.922 -0.759 -18.625 1 65.44 149 PRO B C 1
ATOM 2806 O O . PRO B 1 149 ? -5.676 -1.127 -19.531 1 65.44 149 PRO B O 1
ATOM 2809 N N . GLY B 1 150 ? -5.516 -0.428 -17.609 1 58.38 150 GLY B N 1
ATOM 2810 C CA . GLY B 1 150 ? -6.867 0.081 -17.438 1 58.38 150 GLY B CA 1
ATOM 2811 C C . GLY B 1 150 ? -6.93 1.34 -16.594 1 58.38 150 GLY B C 1
ATOM 2812 O O . GLY B 1 150 ? -6.547 2.42 -17.047 1 58.38 150 GLY B O 1
ATOM 2813 N N . HIS B 1 151 ? -7.176 1.148 -15.422 1 52.31 151 HIS B N 1
ATOM 2814 C CA . HIS B 1 151 ? -7.352 2.225 -14.453 1 52.31 151 HIS B CA 1
ATOM 2815 C C . HIS B 1 151 ? -6.059 3.014 -14.266 1 52.31 151 HIS B C 1
ATOM 2817 O O . HIS B 1 151 ? -6.082 4.242 -14.156 1 52.31 151 HIS B O 1
ATOM 2823 N N . THR B 1 152 ? -5.023 2.256 -14.148 1 61.03 152 THR B N 1
ATOM 2824 C CA . THR B 1 152 ? -3.701 2.871 -14.109 1 61.03 152 THR B CA 1
ATOM 2825 C C . THR B 1 152 ? -2.82 2.334 -15.234 1 61.03 152 THR B C 1
ATOM 2827 O O . THR B 1 152 ? -3.145 1.317 -15.852 1 61.03 152 THR B O 1
ATOM 2830 N N . ALA B 1 153 ? -1.782 3.025 -15.5 1 62.94 153 ALA B N 1
ATOM 2831 C CA . ALA B 1 153 ? -0.85 2.611 -16.547 1 62.94 153 ALA B CA 1
ATOM 2832 C C . ALA B 1 153 ? -0.118 1.332 -16.156 1 62.94 153 ALA B C 1
ATOM 2834 O O . ALA B 1 153 ? 0.467 0.658 -17.016 1 62.94 153 ALA B O 1
ATOM 2835 N N . GLN B 1 154 ? -0.334 0.898 -14.93 1 77.25 154 GLN B N 1
ATOM 2836 C CA . GLN B 1 154 ? 0.48 -0.21 -14.438 1 77.25 154 GLN B CA 1
ATOM 2837 C C . GLN B 1 154 ? -0.395 -1.348 -13.922 1 77.25 154 GLN B C 1
ATOM 2839 O O . GLN B 1 154 ? 0.051 -2.16 -13.102 1 77.25 154 GLN B O 1
ATOM 2844 N N . ASP B 1 155 ? -1.639 -1.495 -14.477 1 80 155 ASP B N 1
ATOM 2845 C CA . ASP B 1 155 ? -2.559 -2.521 -14 1 80 155 ASP B CA 1
ATOM 2846 C C . ASP B 1 155 ? -2.188 -3.895 -14.555 1 80 155 ASP B C 1
ATOM 2848 O O . ASP B 1 155 ? -1.817 -4.016 -15.727 1 80 155 ASP B O 1
ATOM 2852 N N . ILE B 1 156 ? -2.291 -4.902 -13.711 1 86.12 156 ILE B N 1
ATOM 2853 C CA . ILE B 1 156 ? -2.018 -6.262 -14.164 1 86.12 156 ILE B CA 1
ATOM 2854 C C . ILE B 1 156 ? -3.15 -7.191 -13.734 1 86.12 156 ILE B C 1
ATOM 2856 O O . ILE B 1 156 ? -3.855 -6.902 -12.758 1 86.12 156 ILE B O 1
ATOM 2860 N N . SER B 1 157 ? -3.357 -8.258 -14.5 1 84.69 157 SER B N 1
ATOM 2861 C CA . SER B 1 157 ? -4.293 -9.328 -14.188 1 84.69 157 SER B CA 1
ATOM 2862 C C . SER B 1 157 ? -3.564 -10.641 -13.906 1 84.69 157 SER B C 1
ATOM 2864 O O . SER B 1 157 ? -2.516 -10.906 -14.492 1 84.69 157 SER B O 1
ATOM 2866 N N . VAL B 1 158 ? -4.125 -11.414 -12.992 1 89.62 158 VAL B N 1
ATOM 2867 C CA . VAL B 1 158 ? -3.588 -12.734 -12.672 1 89.62 158 VAL B CA 1
ATOM 2868 C C . VAL B 1 158 ? -4.441 -13.812 -13.328 1 89.62 158 VAL B C 1
ATOM 2870 O O . VAL B 1 158 ? -5.641 -13.914 -13.062 1 89.62 158 VAL B O 1
ATOM 2873 N N . ILE B 1 159 ? -3.758 -14.57 -14.203 1 87.75 159 ILE B N 1
ATOM 2874 C CA . ILE B 1 159 ? -4.441 -15.648 -14.906 1 87.75 159 ILE B CA 1
ATOM 2875 C C . ILE B 1 159 ? -3.99 -17 -14.352 1 87.75 159 ILE B C 1
ATOM 2877 O O . ILE B 1 159 ? -2.797 -17.297 -14.344 1 87.75 159 ILE B O 1
ATOM 2881 N N . VAL B 1 160 ? -4.938 -17.797 -13.875 1 87.81 160 VAL B N 1
ATOM 2882 C CA . VAL B 1 160 ? -4.66 -19.109 -13.312 1 87.81 160 VAL B CA 1
ATOM 2883 C C . VAL B 1 160 ? -5.281 -20.188 -14.195 1 87.81 160 VAL B C 1
ATOM 2885 O O . VAL B 1 160 ? -6.5 -20.234 -14.383 1 87.81 160 VAL B O 1
ATOM 2888 N N . SER B 1 161 ? -4.402 -20.984 -14.711 1 86 161 SER B N 1
ATOM 2889 C CA . SER B 1 161 ? -4.875 -22.062 -15.586 1 86 161 SER B CA 1
ATOM 2890 C C . SER B 1 161 ? -4.902 -23.406 -14.867 1 86 161 SER B C 1
ATOM 2892 O O . SER B 1 161 ? -4.375 -23.516 -13.758 1 86 161 SER B O 1
ATOM 2894 N N . LYS B 1 162 ? -5.609 -24.406 -15.453 1 84.81 162 LYS B N 1
ATOM 2895 C CA . LYS B 1 162 ? -5.676 -25.797 -15.008 1 84.81 162 LYS B CA 1
ATOM 2896 C C . LYS B 1 162 ? -6.289 -25.906 -13.617 1 84.81 162 LYS B C 1
ATOM 2898 O O . LYS B 1 162 ? -5.812 -26.672 -12.781 1 84.81 162 LYS B O 1
ATOM 2903 N N . VAL B 1 163 ? -7.168 -24.969 -13.414 1 75.44 163 VAL B N 1
ATOM 2904 C CA . VAL B 1 163 ? -7.973 -25.109 -12.203 1 75.44 163 VAL B CA 1
ATOM 2905 C C . VAL B 1 163 ? -9.039 -26.188 -12.414 1 75.44 163 VAL B C 1
ATOM 2907 O O . VAL B 1 163 ? -9.852 -26.094 -13.336 1 75.44 163 VAL B O 1
ATOM 2910 N N . PRO B 1 164 ? -8.969 -27.203 -11.633 1 70.62 164 PRO B N 1
ATOM 2911 C CA . PRO B 1 164 ? -9.828 -28.359 -11.891 1 70.62 164 PRO B CA 1
ATOM 2912 C C . PRO B 1 164 ? -11.305 -27.984 -12.047 1 70.62 164 PRO B C 1
ATOM 2914 O O . PRO B 1 164 ? -11.992 -28.531 -12.914 1 70.62 164 PRO B O 1
ATOM 2917 N N . CYS B 1 165 ? -11.812 -27.047 -11.289 1 62.72 165 CYS B N 1
ATOM 2918 C CA . CYS B 1 165 ? -13.242 -26.75 -11.281 1 62.72 165 CYS B CA 1
ATOM 2919 C C . CYS B 1 165 ? -13.641 -25.969 -12.531 1 62.72 165 CYS B C 1
ATOM 2921 O O . CYS B 1 165 ? -14.773 -26.094 -13.008 1 62.72 165 CYS B O 1
ATOM 2923 N N . CYS B 1 166 ? -12.664 -25.125 -13.094 1 63.34 166 CYS B N 1
ATOM 2924 C CA . CYS B 1 166 ? -13.164 -24.156 -14.078 1 63.34 166 CYS B CA 1
ATOM 2925 C C . CYS B 1 166 ? -12.117 -23.891 -15.156 1 63.34 166 CYS B C 1
ATOM 2927 O O . CYS B 1 166 ? -12.367 -23.125 -16.094 1 63.34 166 CYS B O 1
ATOM 2929 N N . GLY B 1 167 ? -11.094 -24.578 -15.062 1 68.31 167 GLY B N 1
ATOM 2930 C CA . GLY B 1 167 ? -10.07 -24.391 -16.078 1 68.31 167 GLY B CA 1
ATOM 2931 C C . GLY B 1 167 ? -9.195 -23.188 -15.836 1 68.31 167 GLY B C 1
ATOM 2932 O O . GLY B 1 167 ? -8.102 -23.312 -15.281 1 68.31 167 GLY B O 1
ATOM 2933 N N . ILE B 1 168 ? -9.805 -21.938 -16.219 1 61.38 168 ILE B N 1
ATOM 2934 C CA . ILE B 1 168 ? -9.016 -20.719 -16.078 1 61.38 168 ILE B CA 1
ATOM 2935 C C . ILE B 1 168 ? -9.75 -19.734 -15.172 1 61.38 168 ILE B C 1
ATOM 2937 O O . ILE B 1 168 ? -10.961 -19.547 -15.305 1 61.38 168 ILE B O 1
ATOM 2941 N N . VAL B 1 169 ? -8.992 -19.266 -14.242 1 66.25 169 VAL B N 1
ATOM 2942 C CA . VAL B 1 169 ? -9.484 -18.188 -13.375 1 66.25 169 VAL B CA 1
ATOM 2943 C C . VAL B 1 169 ? -8.656 -16.938 -13.586 1 66.25 169 VAL B C 1
ATOM 2945 O O . VAL B 1 169 ? -7.426 -16.984 -13.617 1 66.25 169 VAL B O 1
ATOM 2948 N N . ALA B 1 170 ? -9.367 -15.766 -13.766 1 69.88 170 ALA B N 1
ATOM 2949 C CA . ALA B 1 170 ? -8.703 -14.469 -13.875 1 69.88 170 ALA B CA 1
ATOM 2950 C C . ALA B 1 170 ? -9.055 -13.578 -12.68 1 69.88 170 ALA B C 1
ATOM 2952 O O . ALA B 1 170 ? -10.219 -13.5 -12.273 1 69.88 170 ALA B O 1
ATOM 2953 N N . VAL B 1 171 ? -8.039 -13.102 -12.102 1 69.56 171 VAL B N 1
ATOM 2954 C CA . VAL B 1 171 ? -8.188 -12.102 -11.055 1 69.56 171 VAL B CA 1
ATOM 2955 C C . VAL B 1 171 ? -7.762 -10.734 -11.586 1 69.56 171 VAL B C 1
ATOM 2957 O O . VAL B 1 171 ? -6.582 -10.375 -11.523 1 69.56 171 VAL B O 1
ATOM 2960 N N . PRO B 1 172 ? -8.789 -9.992 -12.078 1 59 172 PRO B N 1
ATOM 2961 C CA . PRO B 1 172 ? -8.453 -8.703 -12.688 1 59 172 PRO B CA 1
ATOM 2962 C C . PRO B 1 172 ? -8.367 -7.57 -11.664 1 59 172 PRO B C 1
ATOM 2964 O O . PRO B 1 172 ? -8.742 -7.746 -10.508 1 59 172 PRO B O 1
ATOM 2967 N N . TYR B 1 173 ? -7.586 -6.57 -12.117 1 53.19 173 TYR B N 1
ATOM 2968 C CA . TYR B 1 173 ? -7.523 -5.348 -11.32 1 53.19 173 TYR B CA 1
ATOM 2969 C C . TYR B 1 173 ? -8.922 -4.785 -11.078 1 53.19 173 TYR B C 1
ATOM 2971 O O . TYR B 1 173 ? -9.148 -4.074 -10.102 1 53.19 173 TYR B O 1
ATOM 2979 N N . THR B 1 174 ? -9.664 -5.09 -11.898 1 47.75 174 THR B N 1
ATOM 2980 C CA . THR B 1 174 ? -10.992 -4.496 -11.781 1 47.75 174 THR B CA 1
ATOM 2981 C C . THR B 1 174 ? -11.906 -5.363 -10.922 1 47.75 174 THR B C 1
ATOM 2983 O O . THR B 1 174 ? -11.609 -6.539 -10.68 1 47.75 174 THR B O 1
ATOM 2986 N N . PHE B 1 175 ? -12.875 -4.938 -10.102 1 48.28 175 PHE B N 1
ATOM 2987 C CA . PHE B 1 175 ? -13.812 -5.574 -9.18 1 48.28 175 PHE B CA 1
ATOM 2988 C C . PHE B 1 175 ? -14.031 -7.035 -9.555 1 48.28 175 PHE B C 1
ATOM 2990 O O . PHE B 1 175 ? -13.5 -7.508 -10.562 1 48.28 175 PHE B O 1
ATOM 2997 N N . PRO B 1 176 ? -15.094 -7.84 -9.688 1 40.06 176 PRO B N 1
ATOM 2998 C CA . PRO B 1 176 ? -15.367 -9.242 -9.336 1 40.06 176 PRO B CA 1
ATOM 2999 C C . PRO B 1 176 ? -14.445 -10.211 -10.07 1 40.06 176 PRO B C 1
ATOM 3001 O O . PRO B 1 176 ? -14.047 -9.961 -11.211 1 40.06 176 PRO B O 1
ATOM 3004 N N . PRO B 1 177 ? -13.758 -10.992 -9.227 1 38.31 177 PRO B N 1
ATOM 3005 C CA . PRO B 1 177 ? -13.078 -12.109 -9.898 1 38.31 177 PRO B CA 1
ATOM 3006 C C . PRO B 1 177 ? -13.922 -12.734 -11 1 38.31 177 PRO B C 1
ATOM 3008 O O . PRO B 1 177 ? -15.148 -12.797 -10.883 1 38.31 177 PRO B O 1
ATOM 3011 N N . PHE B 1 178 ? -13.531 -12.625 -12.227 1 36.84 178 PHE B N 1
ATOM 3012 C CA . PHE B 1 178 ? -14.32 -13.328 -13.234 1 36.84 178 PHE B CA 1
ATOM 3013 C C . PHE B 1 178 ? -13.68 -14.672 -13.57 1 36.84 178 PHE B C 1
ATOM 3015 O O . PHE B 1 178 ? -12.469 -14.836 -13.469 1 36.84 178 PHE B O 1
ATOM 3022 N N . THR B 1 179 ? -14.492 -15.703 -13.164 1 33.19 179 THR B N 1
ATOM 3023 C CA . THR B 1 179 ? -14.148 -17.031 -13.633 1 33.19 179 THR B CA 1
ATOM 3024 C C . THR B 1 179 ? -14.297 -17.141 -15.148 1 33.19 179 THR B C 1
ATOM 3026 O O . THR B 1 179 ? -15.219 -16.547 -15.727 1 33.19 179 THR B O 1
ATOM 3029 N N . PHE B 1 180 ? -13.18 -17.391 -15.719 1 32.09 180 PHE B N 1
ATOM 3030 C CA . PHE B 1 180 ? -13.203 -17.656 -17.156 1 32.09 180 PHE B CA 1
ATOM 3031 C C . PHE B 1 180 ? -13.477 -19.125 -17.438 1 32.09 180 PHE B C 1
ATOM 3033 O O . PHE B 1 180 ? -12.805 -20 -16.891 1 32.09 180 PHE B O 1
ATOM 3040 N N . THR B 1 181 ? -14.719 -19.438 -17.531 1 29.58 181 THR B N 1
ATOM 3041 C CA . THR B 1 181 ? -14.891 -20.734 -18.156 1 29.58 181 THR B CA 1
ATOM 3042 C C . THR B 1 181 ? -14.453 -20.688 -19.625 1 29.58 181 THR B C 1
ATOM 3044 O O . THR B 1 181 ? -14.906 -19.812 -20.375 1 29.58 181 THR B O 1
ATOM 3047 N N . PRO B 1 182 ? -13.336 -21.328 -19.844 1 29.92 182 PRO B N 1
ATOM 3048 C CA . PRO B 1 182 ? -13.008 -21.469 -21.266 1 29.92 182 PRO B CA 1
ATOM 3049 C C . PRO B 1 182 ? -14.203 -21.906 -22.109 1 29.92 182 PRO B C 1
ATOM 3051 O O . PRO B 1 182 ? -14.719 -23.016 -21.922 1 29.92 182 PRO B O 1
ATOM 3054 N N . SER B 1 183 ? -15.328 -21.219 -22.203 1 30.27 183 SER B N 1
ATOM 3055 C CA . SER B 1 183 ? -16.094 -21.844 -23.281 1 30.27 183 SER B CA 1
ATOM 3056 C C . SER B 1 183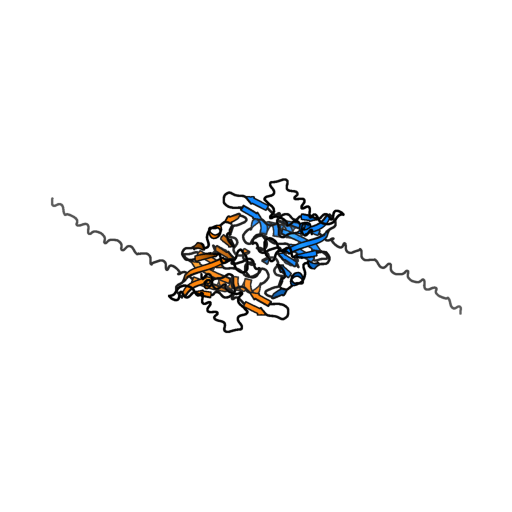 ? -15.25 -21.984 -24.547 1 30.27 183 SER B C 1
ATOM 3058 O O . SER B 1 183 ? -14.258 -21.281 -24.719 1 30.27 183 SER B O 1
ATOM 3060 N N . GLN B 1 184 ? -15.594 -23.016 -25.594 1 29.05 184 GLN B N 1
ATOM 3061 C CA . GLN B 1 184 ? -14.969 -23.297 -26.891 1 29.05 184 GLN B CA 1
ATOM 3062 C C . GLN B 1 184 ? -14.398 -22.031 -27.5 1 29.05 184 GLN B C 1
ATOM 3064 O O . GLN B 1 184 ? -13.398 -22.078 -28.219 1 29.05 184 GLN B O 1
ATOM 3069 N N . GLY B 1 185 ? -15.273 -21.109 -28.188 1 26.38 185 GLY B N 1
ATOM 3070 C CA . GLY B 1 185 ? -14.828 -20.125 -29.156 1 26.38 185 GLY B CA 1
ATOM 3071 C C . GLY B 1 185 ? -14.039 -18.984 -28.531 1 26.38 185 GLY B C 1
ATOM 3072 O O . GLY B 1 185 ? -14.07 -18.812 -27.312 1 26.38 185 GLY B O 1
ATOM 3073 N N . ALA B 1 186 ? -13.336 -18.125 -29.359 1 26.83 186 ALA B N 1
ATOM 3074 C CA . ALA B 1 186 ? -12.32 -17.094 -29.234 1 26.83 186 ALA B CA 1
ATOM 3075 C C . ALA B 1 186 ? -12.656 -16.109 -28.125 1 26.83 186 ALA B C 1
ATOM 3077 O O . ALA B 1 186 ? -11.82 -15.844 -27.25 1 26.83 186 ALA B O 1
ATOM 3078 N N . SER B 1 187 ? -13.227 -14.891 -28.391 1 26.11 187 SER B N 1
ATOM 3079 C CA . SER B 1 187 ? -12.961 -13.477 -28.141 1 26.11 187 SER B CA 1
ATOM 3080 C C . SER B 1 187 ? -13.57 -13.023 -26.812 1 26.11 187 SER B C 1
ATOM 3082 O O . SER B 1 187 ? -13.133 -12.023 -26.234 1 26.11 187 SER B O 1
ATOM 3084 N N . ALA B 1 188 ? -14.953 -13.203 -26.672 1 26.8 188 ALA B N 1
ATOM 3085 C CA . ALA B 1 188 ? -15.742 -12.281 -25.859 1 26.8 188 ALA B CA 1
ATOM 3086 C C . ALA B 1 188 ? -15.672 -12.656 -24.375 1 26.8 188 ALA B C 1
ATOM 3088 O O . ALA B 1 188 ? -15.891 -13.812 -24.016 1 26.8 188 ALA B O 1
ATOM 3089 N N . PHE B 1 189 ? -14.805 -12.023 -23.672 1 29.84 189 PHE B N 1
ATOM 3090 C CA . PHE B 1 189 ? -14.695 -12.07 -22.219 1 29.84 189 PHE B CA 1
ATOM 3091 C C . PHE B 1 189 ? -16.078 -11.922 -21.562 1 29.84 189 PHE B C 1
ATOM 3093 O O . PHE B 1 189 ? -16.781 -10.945 -21.812 1 29.84 189 PHE B O 1
ATOM 3100 N N . GLN B 1 190 ? -16.906 -12.977 -21.688 1 27.41 190 GLN B N 1
ATOM 3101 C CA . GLN B 1 190 ? -18.156 -12.773 -20.938 1 27.41 190 GLN B CA 1
ATOM 3102 C C . GLN B 1 190 ? -17.906 -12.797 -19.438 1 27.41 190 GLN B C 1
ATOM 3104 O O . GLN B 1 190 ? -17.391 -13.781 -18.906 1 27.41 190 GLN B O 1
ATOM 3109 N N . ALA B 1 191 ? -17.641 -11.734 -18.797 1 30.67 191 ALA B N 1
ATOM 3110 C CA . ALA B 1 191 ? -17.688 -11.539 -17.359 1 30.67 191 ALA B CA 1
ATOM 3111 C C . ALA B 1 191 ? -19.016 -12.008 -16.766 1 30.67 191 ALA B C 1
ATOM 3113 O O . ALA B 1 191 ? -20.078 -11.562 -17.203 1 30.67 191 ALA B O 1
ATOM 3114 N N . THR B 1 192 ? -19.281 -13.258 -16.547 1 28.47 192 THR B N 1
ATOM 3115 C CA . THR B 1 192 ? -20.516 -13.578 -15.844 1 28.47 192 THR B CA 1
ATOM 3116 C C . THR B 1 192 ? -20.469 -13.078 -14.406 1 28.47 192 THR B C 1
ATOM 3118 O O . THR B 1 192 ? -19.547 -13.43 -13.656 1 28.47 192 THR B O 1
ATOM 3121 N N . THR B 1 193 ? -20.812 -11.789 -14.086 1 31.11 193 THR B N 1
ATOM 3122 C CA . THR B 1 193 ? -21.047 -11.242 -12.758 1 31.11 193 THR B CA 1
ATOM 3123 C C . THR B 1 193 ? -22.078 -12.07 -12.008 1 31.11 193 THR B C 1
ATOM 3125 O O . THR B 1 193 ? -23.172 -12.336 -12.531 1 31.11 193 THR B O 1
ATOM 3128 N N . THR B 1 194 ? -21.891 -13.117 -11.344 1 29.31 194 THR B N 1
ATOM 3129 C CA . THR B 1 194 ? -22.969 -13.602 -10.5 1 29.31 194 THR B CA 1
ATOM 3130 C C . THR B 1 194 ? -23.469 -12.492 -9.578 1 29.31 194 THR B C 1
ATOM 3132 O O . THR B 1 194 ? -22.781 -12.109 -8.625 1 29.31 194 THR B O 1
ATOM 3135 N N . SER B 1 195 ? -24.094 -11.352 -10.062 1 29.16 195 SER B N 1
ATOM 3136 C CA . SER B 1 195 ? -24.766 -10.25 -9.375 1 29.16 195 SER B CA 1
ATOM 3137 C C . SER B 1 195 ? -25.906 -10.758 -8.5 1 29.16 195 SER B C 1
ATOM 3139 O O . SER B 1 195 ? -26.672 -9.961 -7.938 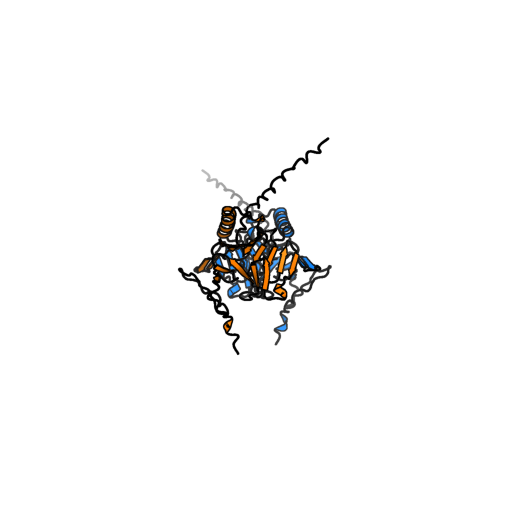1 29.16 195 SER B O 1
ATOM 3141 N N . SER B 1 196 ? -26.266 -11.625 -7.664 1 29.78 196 SER B N 1
ATOM 3142 C CA . SER B 1 196 ? -27.594 -11.164 -7.262 1 29.78 196 SER B CA 1
ATOM 3143 C C . SER B 1 196 ? -27.578 -9.672 -6.93 1 29.78 196 SER B C 1
ATOM 3145 O O . SER B 1 196 ? -28.531 -8.961 -7.234 1 29.78 196 SER B O 1
ATOM 3147 N N . GLY B 1 197 ? -27.047 -9.109 -5.82 1 28.55 197 GLY B N 1
ATOM 3148 C CA . GLY B 1 197 ? -27.375 -7.754 -5.406 1 28.55 197 GLY B CA 1
ATOM 3149 C C . GLY B 1 197 ? -26.703 -6.695 -6.258 1 28.55 197 GLY B C 1
ATOM 3150 O O . GLY B 1 197 ? -25.828 -7.004 -7.07 1 28.55 197 GLY B O 1
ATOM 3151 N N . PRO B 1 198 ? -27.25 -5.312 -6.348 1 26.92 198 PRO B N 1
ATOM 3152 C CA . PRO B 1 198 ? -26.875 -4.215 -7.242 1 26.92 198 PRO B CA 1
ATOM 3153 C C . PRO B 1 198 ? -25.359 -4.117 -7.453 1 26.92 198 PRO B C 1
ATOM 3155 O O . PRO B 1 198 ? -24.594 -4.105 -6.484 1 26.92 198 PRO B O 1
ATOM 3158 N N . ILE B 1 199 ? -24.844 -4.742 -8.5 1 29.89 199 ILE B N 1
ATOM 3159 C CA . ILE B 1 199 ? -23.484 -4.762 -9.039 1 29.89 199 ILE B CA 1
ATOM 3160 C C . ILE B 1 199 ? -23.031 -3.334 -9.328 1 29.89 199 ILE B C 1
ATOM 3162 O O . ILE B 1 199 ? -23.625 -2.645 -10.164 1 29.89 199 ILE B O 1
ATOM 3166 N N . GLY B 1 200 ? -22.734 -2.449 -8.516 1 28.03 200 GLY B N 1
ATOM 3167 C CA . GLY B 1 200 ? -22.203 -1.154 -8.914 1 28.03 200 GLY B CA 1
ATOM 3168 C C . GLY B 1 200 ? -21.266 -1.234 -10.117 1 28.03 200 GLY B C 1
ATOM 3169 O O . GLY B 1 200 ? -20.797 -2.316 -10.469 1 28.03 200 GLY B O 1
ATOM 3170 N N . THR B 1 201 ? -21.422 -0.198 -11.219 1 25.92 201 THR B N 1
ATOM 3171 C CA . THR B 1 201 ? -20.844 -0.022 -12.547 1 25.92 201 THR B CA 1
ATOM 3172 C C . THR B 1 201 ? -19.391 -0.48 -12.57 1 25.92 201 THR B C 1
ATOM 3174 O O . THR B 1 201 ? -18.562 0.01 -11.797 1 25.92 201 THR B O 1
ATOM 3177 N N . PRO B 1 202 ? -19.109 -1.604 -13.156 1 28.55 202 PRO B N 1
ATOM 3178 C CA . PRO B 1 202 ? -17.781 -2.061 -13.555 1 28.55 202 PRO B CA 1
ATOM 3179 C C . PRO B 1 202 ? -17 -1.006 -14.344 1 28.55 202 PRO B C 1
ATOM 3181 O O . PRO B 1 202 ? -17.609 -0.155 -15 1 28.55 202 PRO B O 1
ATOM 3184 N N . HIS B 1 203 ? -16.031 -0.289 -13.992 1 28.7 203 HIS B N 1
ATOM 3185 C CA . HIS B 1 203 ? -15.336 0.416 -15.055 1 28.7 203 HIS B CA 1
ATOM 3186 C C . HIS B 1 203 ? -15.266 -0.429 -16.328 1 28.7 203 HIS B C 1
ATOM 3188 O O . HIS B 1 203 ? -15.281 -1.66 -16.25 1 28.7 203 HIS B O 1
ATOM 3194 N N . SER B 1 204 ? -15.742 0.031 -17.578 1 26.75 204 SER B N 1
ATOM 3195 C CA . SER B 1 204 ? -15.883 -0.515 -18.922 1 26.75 204 SER B CA 1
ATOM 3196 C C . SER B 1 204 ? -14.695 -1.404 -19.281 1 26.75 204 SER B C 1
ATOM 3198 O O . SER B 1 204 ? -13.539 -1.016 -19.094 1 26.75 204 SER B O 1
ATOM 3200 N N . VAL B 1 205 ? -14.812 -2.664 -19.219 1 27.58 205 VAL B N 1
ATOM 3201 C CA . VAL B 1 205 ? -13.906 -3.572 -19.906 1 27.58 205 VAL B CA 1
ATOM 3202 C C . VAL B 1 205 ? -13.781 -3.162 -21.375 1 27.58 205 VAL B C 1
ATOM 3204 O O . VAL B 1 205 ? -14.781 -3.004 -22.078 1 27.58 205 VAL B O 1
ATOM 3207 N N . PRO B 1 206 ? -12.711 -2.436 -21.781 1 26.59 206 PRO B N 1
ATOM 3208 C CA . PRO B 1 206 ? -12.688 -2.332 -23.25 1 26.59 206 PRO B CA 1
ATOM 3209 C C . PRO B 1 206 ? -12.891 -3.68 -23.938 1 26.59 206 PRO B C 1
ATOM 3211 O O . PRO B 1 206 ? -12.469 -4.715 -23.406 1 26.59 206 PRO B O 1
ATOM 3214 N N . GLN B 1 207 ? -13.977 -3.848 -24.578 1 24.94 207 GLN B N 1
ATOM 3215 C CA . GLN B 1 207 ? -14.133 -4.949 -25.531 1 24.94 207 GLN B CA 1
ATOM 3216 C C . GLN B 1 207 ? -12.898 -5.09 -26.406 1 24.94 207 GLN B C 1
ATOM 3218 O O . GLN B 1 207 ? -12.391 -4.102 -26.938 1 24.94 207 GLN B O 1
ATOM 3223 N N . LEU B 1 208 ? -12.109 -6.074 -26.25 1 25.31 208 LEU B N 1
ATOM 3224 C CA . LEU B 1 208 ? -11.062 -6.441 -27.203 1 25.31 208 LEU B CA 1
ATOM 3225 C C . LEU B 1 208 ? -11.594 -6.398 -28.625 1 25.31 208 LEU B C 1
ATOM 3227 O O . LEU B 1 208 ? -10.836 -6.594 -29.578 1 25.31 208 LEU B O 1
ATOM 3231 N N . ASN B 1 209 ? -12.898 -6.484 -28.938 1 24.09 209 ASN B N 1
ATOM 3232 C CA . ASN B 1 209 ? -13.203 -6.668 -30.344 1 24.09 209 ASN B CA 1
ATOM 3233 C C . ASN B 1 209 ? -12.836 -5.434 -31.156 1 24.09 209 ASN B C 1
ATOM 3235 O O . ASN B 1 209 ? -12.844 -5.473 -32.406 1 24.09 209 ASN B O 1
ATOM 3239 N N . ASP B 1 210 ? -13.164 -4.246 -30.75 1 22.08 210 ASP B N 1
ATOM 3240 C CA . ASP B 1 210 ? -13.312 -3.285 -31.828 1 22.08 210 ASP B CA 1
ATOM 3241 C C . ASP B 1 210 ? -11.953 -2.875 -32.406 1 22.08 210 ASP B C 1
ATOM 3243 O O . ASP B 1 210 ? -11.531 -1.724 -32.25 1 22.08 210 ASP B O 1
ATOM 3247 N N . VAL B 1 211 ? -10.852 -3.678 -32.219 1 21.64 211 VAL B N 1
ATOM 3248 C CA . VAL B 1 211 ? -9.82 -3.416 -33.219 1 21.64 211 VAL B CA 1
ATOM 3249 C C . VAL B 1 211 ? -10.242 -3.992 -34.562 1 21.64 211 VAL B C 1
ATOM 3251 O O . VAL B 1 211 ? -10.156 -5.203 -34.781 1 21.64 211 VAL B O 1
ATOM 3254 N N . GLY B 1 212 ? -11.586 -3.936 -35 1 17.38 212 GLY B N 1
ATOM 3255 C CA . GLY B 1 212 ? -11.781 -4.305 -36.406 1 17.38 212 GLY B CA 1
ATOM 3256 C C . GLY B 1 212 ? -10.641 -3.848 -37.281 1 17.38 212 GLY B C 1
ATOM 3257 O O . GLY B 1 212 ? -9.758 -3.111 -36.844 1 17.38 212 GLY B O 1
ATOM 3258 N N . GLU B 1 213 ? -11.078 -3.301 -38.656 1 19.3 213 GLU B N 1
ATOM 3259 C CA . GLU B 1 213 ? -10.617 -2.957 -40 1 19.3 213 GLU B CA 1
ATOM 3260 C C . GLU B 1 213 ? -9.711 -1.733 -39.969 1 19.3 213 GLU B C 1
ATOM 3262 O O . GLU B 1 213 ? -9.906 -0.823 -39.156 1 19.3 213 GLU B O 1
#

Nearest PDB structures (foldseek):
  4v0h-assembly4_D  TM=8.991E-01  e=8.196E-11  Homo sapiens
  4v0h-assembly1_C  TM=8.961E-01  e=1.097E-10  Homo sapiens
  1ztc-assembly1_C  TM=7.256E-01  e=2.427E-07  Thermotoga maritima
  6frn-assembly1_B  TM=4.880E-01  e=1.329E-02  Methanothermococcus thermolithotrophicus
  2gem-assembly1_A  TM=5.455E-01  e=3.021E+00  Salmonella enterica subsp. enterica serovar Typhimurium

pLDDT: mean 72.25, std 27.4, range [17.38, 98.25]

Radius of gyration: 29.87 Å; Cα contacts (8 Å, |Δi|>4): 913; chains: 2; bounding box: 61×143×110 Å

Foldseek 3Di:
DDPPPPPPPPDPPPPPPPPPPPPQPAKDKDWQAAWDWADDPVGIDTAAIWMWIDDRQAIEIFFAAAQPCVVRVVSNVVSCVVVVHQLQSHAEYEFQADDRRGHNNCVSNLNHFYDWQQWTDHDHDIDGHCVVVDQKDDPGPFWMKGLDCDPHNRGIKIWGAPHVVAGIWIDGPWGDGARDRPDDDDFAPPRPPPDPDDPPDTRDPPRPPVVPD/DDDPPPPPPPDPPPPPPPPPPPPQPAKDKDWQAAWDWADDPVGIDTAAIWMWIDDRQAIEIEFAAAQPCVVRVVSNCVSCVVVVHQLQSHAEYEFQADDRRGHNNCVSNLNHFYDWQQWTDHDHDIDGHCVVVDQKDDDGPFWMKGLDCDPHNRGIKIWGAPHVVAGIWIDGPWGDGARDRPDPDDFFPPRPPPDPDDPPDTRDPPRPPPVDD

Sequence (426 aa):
MSFRKQNTAGRPPALFYIEPAQKVVPTYVTQLVQGRLERIEQGSRMTASVSLVFDGGYYILVDSPSSADLKAKETMLRCLSAKSINPGEVQLAVTTHGHPDHFGQGNFFPNARHFFGSYEYVDDVYIKTELDANDTMKITSNVELWNTPGHTAQDISVIVSKVPCCGIVAVPYTFPPFTFTPSQGASAFQATTTSSGPIGTPHSVPQLNDVGEMSFRKQNTAGRPPALFYIEPAQKVVPTYVTQLVQGRLERIEQGSRMTASVSLVFDGGYYILVDSPSSADLKAKETMLRCLSAKSINPGEVQLAVTTHGHPDHFGQGNFFPNARHFFGSYEYVDDVYIKTELDANDTMKITSNVELWNTPGHTAQDISVIVSKVPCCGIVAVPYTFPPFTFTPSQGASAFQATTTSSGPIGTPHSVPQLNDVGE

InterPro domains:
  IPR001279 Metallo-beta-lactamase [PF00753] (48-138)
  IPR036866 Ribonuclease Z/Hydroxyacylglutathione hydrolase-like [G3DSA:3.60.15.10] (20-175)
  IPR036866 Ribonuclease Z/Hydroxyacylglutathione hydrolase-like [SSF56281] (46-161)
  IPR039344 Metallo-beta-lactamase domain-containing protein 1 [PTHR23200] (40-171)

Secondary structure (DSSP, 8-state):
---------------------------EEEEEE--EEEEETTEEEEE--EEEEEETTEEEEE-B--TT-HHHHHHHHHHHHHTT--GGGEEEEEE-SS-GGGBSSGGG-TTSEEEETTEEEETTEEEE-GGGTSSEEEEETTEEEEE--SSSTT-EEEEEEEETTTEEEEE-SSSS-EEE---SSSS--------SS----------GGG---/---------------------------EEEEEE--EEEEETTEEEEE--EEEEEETTEEEEE-B--TT-HHHHHHHHHHHHHTT--GGGEEEEEE-SS-GGGBSSGGG-TTSEEEETTEEEETTEEEE-GGGTSSEEEEETTEEEEE--SSSTT-EEEEEEEETTTEEEEE-SSSS-EEE---SSSS--------SS----------TT----

Solvent-accessible surface area (backbone atoms only — not comparable to full-atom values): 23792 Å² total; per-residue (Å²): 138,82,83,76,78,77,76,75,75,73,74,74,77,76,76,74,74,69,70,73,76,73,81,74,72,70,38,44,76,44,75,47,31,79,56,45,78,42,84,47,96,71,35,32,35,50,39,45,52,20,36,41,32,38,44,89,90,38,32,33,34,36,33,25,29,26,29,30,18,58,68,53,44,51,41,37,52,49,44,34,49,75,67,72,45,56,52,83,62,30,49,31,36,36,32,28,42,56,51,60,45,27,41,10,49,42,46,64,34,39,83,14,45,32,35,44,52,40,32,35,34,45,45,43,40,38,26,71,39,58,43,68,84,34,57,51,37,75,80,48,96,44,34,30,42,30,66,45,65,62,94,42,90,41,16,23,25,40,38,34,43,70,22,83,92,45,36,30,38,35,44,48,61,56,77,71,70,30,66,38,61,76,62,93,77,90,79,79,80,66,70,67,73,87,52,88,64,91,68,74,83,68,79,81,70,77,67,77,61,82,76,66,135,139,84,82,76,79,77,79,77,76,74,75,74,77,77,75,74,74,68,69,74,74,74,82,73,72,70,37,43,75,45,74,46,30,77,55,45,74,42,84,47,97,70,33,31,36,49,40,44,52,20,36,40,34,39,45,88,90,37,31,33,34,36,34,26,30,26,30,29,18,59,67,53,44,50,40,36,53,49,44,34,48,77,69,71,43,57,53,83,64,31,48,32,33,37,34,28,42,59,52,60,45,26,42,10,48,42,46,64,35,38,82,14,46,32,34,44,52,39,32,35,36,45,45,43,40,37,26,71,40,60,42,66,85,33,57,51,36,75,80,48,97,44,34,31,42,31,65,45,65,63,94,41,91,41,16,23,26,40,37,33,44,68,22,82,91,47,36,32,38,37,44,49,60,54,78,72,70,29,60,36,61,75,58,94,76,90,80,79,80,66,67,63,71,86,40,92,65,89,67,72,85,67,80,80,70,77,68,81,64,80,72,69,133

Organism: Teladorsagia circumcincta (NCBI:txid45464)